Protein AF-A0A846MFM5-F1 (afdb_monomer_lite)

Organism: NCBI:txid29396

Structure (mmCIF, N/CA/C/O backbone):
data_AF-A0A846MFM5-F1
#
_entry.id   AF-A0A846MFM5-F1
#
loop_
_atom_site.group_PDB
_atom_site.id
_atom_site.type_symbol
_atom_site.label_atom_id
_atom_site.label_alt_id
_atom_site.label_comp_id
_atom_site.label_asym_id
_atom_site.label_entity_id
_atom_site.label_seq_id
_atom_site.pdbx_PDB_ins_code
_atom_site.Cartn_x
_atom_site.Cartn_y
_atom_site.Cartn_z
_atom_site.occupancy
_atom_site.B_iso_or_equiv
_atom_site.auth_seq_id
_atom_site.auth_comp_id
_atom_site.auth_asym_id
_atom_site.auth_atom_id
_atom_site.pdbx_PDB_model_num
ATOM 1 N N . MET A 1 1 ? -3.248 -15.873 30.868 1.00 50.62 1 MET A N 1
ATOM 2 C CA . MET A 1 1 ? -1.967 -15.171 30.650 1.00 50.62 1 MET A CA 1
ATOM 3 C C . MET A 1 1 ? -1.985 -13.892 31.476 1.00 50.62 1 MET A C 1
ATOM 5 O O . MET A 1 1 ? -3.076 -13.409 31.755 1.00 50.62 1 MET A O 1
ATOM 9 N N . ASP A 1 2 ? -0.835 -13.374 31.916 1.00 61.81 2 ASP A N 1
ATOM 10 C CA . ASP A 1 2 ? -0.784 -12.024 32.499 1.00 61.81 2 ASP A CA 1
ATOM 11 C C . ASP A 1 2 ? -1.166 -11.042 31.370 1.00 61.81 2 ASP A C 1
ATOM 13 O O . ASP A 1 2 ? -0.377 -10.861 30.448 1.00 61.81 2 ASP A O 1
ATOM 17 N N . SER A 1 3 ? -2.375 -10.465 31.391 1.00 74.25 3 SER A N 1
ATOM 18 C CA . SER A 1 3 ? -2.942 -9.657 30.284 1.00 74.25 3 SER A CA 1
ATOM 19 C C . SER A 1 3 ? -2.033 -8.508 29.830 1.00 74.25 3 SER A C 1
ATOM 21 O O . SER A 1 3 ? -1.986 -8.156 28.660 1.00 74.25 3 SER A O 1
ATOM 23 N N . VAL A 1 4 ? -1.252 -7.980 30.767 1.00 76.19 4 VAL A N 1
ATOM 24 C CA . VAL A 1 4 ? -0.221 -6.965 30.550 1.00 76.19 4 VAL A CA 1
ATOM 25 C C . VAL A 1 4 ? 0.932 -7.464 29.676 1.00 76.19 4 VAL A C 1
ATOM 27 O O . VAL A 1 4 ? 1.432 -6.736 28.829 1.00 76.19 4 VAL A O 1
ATOM 30 N N . PHE A 1 5 ? 1.416 -8.688 29.912 1.00 78.56 5 PHE A N 1
ATOM 31 C CA . PHE A 1 5 ? 2.520 -9.241 29.124 1.00 78.56 5 PHE A CA 1
ATOM 32 C C . PHE A 1 5 ? 2.105 -9.376 27.667 1.00 78.56 5 PHE A C 1
ATOM 34 O O . PHE A 1 5 ? 2.871 -9.044 26.776 1.00 78.56 5 PHE A O 1
ATOM 41 N N . GLU A 1 6 ? 0.883 -9.850 27.460 1.00 82.31 6 GLU A N 1
ATOM 42 C CA . GLU A 1 6 ? 0.270 -10.018 26.155 1.00 82.31 6 GLU A CA 1
ATOM 43 C C . GLU A 1 6 ? 0.170 -8.681 25.415 1.00 82.31 6 GLU A C 1
ATOM 45 O O . GLU A 1 6 ? 0.649 -8.584 24.293 1.00 82.31 6 GLU A O 1
ATOM 50 N N . GLU A 1 7 ? -0.301 -7.627 26.079 1.00 85.31 7 GLU A N 1
ATOM 51 C CA . GLU A 1 7 ? -0.343 -6.277 25.511 1.00 85.31 7 GLU A CA 1
ATOM 52 C C . GLU A 1 7 ? 1.049 -5.736 25.133 1.00 85.31 7 GLU A C 1
ATOM 54 O O . GLU A 1 7 ? 1.261 -5.295 24.002 1.00 85.31 7 GLU A O 1
ATOM 59 N N . LEU A 1 8 ? 2.028 -5.816 26.043 1.00 86.19 8 LEU A N 1
ATOM 60 C CA . LEU A 1 8 ? 3.394 -5.352 25.765 1.00 86.19 8 LEU A CA 1
ATOM 61 C C . LEU A 1 8 ? 4.079 -6.174 24.671 1.00 86.19 8 LEU A C 1
ATOM 63 O O . LEU A 1 8 ? 4.892 -5.647 23.910 1.00 86.19 8 LEU A O 1
ATOM 67 N N . TYR A 1 9 ? 3.791 -7.471 24.621 1.00 87.00 9 TYR A N 1
ATOM 68 C CA . TYR A 1 9 ? 4.336 -8.370 23.620 1.00 87.00 9 TYR A CA 1
ATOM 69 C C . TYR A 1 9 ? 3.792 -8.019 22.235 1.00 87.00 9 TYR A C 1
ATOM 71 O O . TYR A 1 9 ? 4.584 -7.707 21.351 1.00 87.00 9 TYR A O 1
ATOM 79 N N . GLU A 1 10 ? 2.468 -7.984 22.060 1.00 85.94 10 GLU A N 1
ATOM 80 C CA . GLU A 1 10 ? 1.839 -7.669 20.766 1.00 85.94 10 GLU A CA 1
ATOM 81 C C . GLU A 1 10 ? 2.288 -6.307 20.223 1.00 85.94 10 GLU A C 1
ATOM 83 O O . GLU A 1 10 ? 2.480 -6.136 19.021 1.00 85.94 10 GLU A O 1
ATOM 88 N N . LYS A 1 11 ? 2.500 -5.335 21.117 1.00 89.50 11 LYS A N 1
ATOM 89 C CA . LYS A 1 11 ? 2.817 -3.958 20.738 1.00 89.50 11 LYS A CA 1
ATOM 90 C C . LYS A 1 11 ? 4.302 -3.707 20.466 1.00 89.50 11 LYS A C 1
ATOM 92 O O . LYS A 1 11 ? 4.618 -2.907 19.592 1.00 89.50 11 LYS A O 1
ATOM 97 N N . TYR A 1 12 ? 5.214 -4.353 21.203 1.00 93.25 12 TYR A N 1
ATOM 98 C CA . TYR A 1 12 ? 6.635 -3.960 21.227 1.00 93.25 12 TYR A CA 1
ATOM 99 C C . TYR A 1 12 ? 7.637 -5.094 20.990 1.00 93.25 12 TYR A C 1
ATOM 101 O O . TYR A 1 12 ? 8.841 -4.838 20.943 1.00 93.25 12 TYR A O 1
ATOM 109 N N . HIS A 1 13 ? 7.192 -6.342 20.830 1.00 93.00 13 HIS A N 1
ATOM 110 C CA . HIS A 1 13 ? 8.099 -7.479 20.658 1.00 93.00 13 HIS A CA 1
ATOM 111 C C . HIS A 1 13 ? 9.070 -7.308 19.486 1.00 93.00 13 HIS A C 1
ATOM 113 O O . HIS A 1 13 ? 10.283 -7.459 19.654 1.00 93.00 13 HIS A O 1
ATOM 119 N N . HIS A 1 14 ? 8.551 -6.931 18.317 1.00 90.88 14 HIS A N 1
ATOM 120 C CA . HIS A 1 14 ? 9.376 -6.735 17.129 1.00 90.88 14 HIS A CA 1
ATOM 121 C C . HIS A 1 14 ? 10.368 -5.576 17.285 1.00 90.88 14 HIS A C 1
ATOM 123 O O . HIS A 1 14 ? 11.498 -5.699 16.824 1.00 90.88 14 HIS A O 1
ATOM 129 N N . ASP A 1 15 ? 10.006 -4.503 17.996 1.00 92.50 15 ASP A N 1
ATOM 130 C CA . ASP A 1 15 ? 10.931 -3.402 18.291 1.00 92.50 15 ASP A CA 1
ATOM 131 C C . ASP A 1 15 ? 12.113 -3.883 19.152 1.00 92.50 15 ASP A C 1
ATOM 133 O O . ASP A 1 15 ? 13.271 -3.597 18.837 1.00 92.50 15 ASP A O 1
ATOM 137 N N . ILE A 1 16 ? 11.835 -4.654 20.213 1.00 95.69 16 ILE A N 1
ATOM 138 C CA . ILE A 1 16 ? 12.860 -5.205 21.115 1.00 95.69 16 ILE A CA 1
ATOM 139 C C . ILE A 1 16 ? 13.773 -6.175 20.359 1.00 95.69 16 ILE A C 1
ATOM 141 O O . ILE A 1 16 ? 14.997 -6.083 20.484 1.00 95.69 16 ILE A O 1
ATOM 145 N N . PHE A 1 17 ? 13.188 -7.089 19.579 1.00 95.38 17 PHE A N 1
ATOM 146 C CA . PHE A 1 17 ? 13.945 -8.059 18.794 1.00 95.38 17 PHE A CA 1
ATOM 147 C C . PHE A 1 17 ? 14.843 -7.364 17.773 1.00 95.38 17 PHE A C 1
ATOM 149 O O . PHE A 1 17 ? 16.045 -7.614 17.745 1.00 95.38 17 PHE A O 1
ATOM 156 N N . ASN A 1 18 ? 14.284 -6.437 16.994 1.00 94.25 18 ASN A N 1
ATOM 157 C CA . ASN A 1 18 ? 15.014 -5.687 15.981 1.00 94.25 18 ASN A CA 1
ATOM 158 C C . ASN A 1 18 ? 16.184 -4.902 16.597 1.00 94.25 18 ASN A C 1
ATOM 160 O O . ASN A 1 18 ? 17.299 -4.928 16.081 1.00 94.25 18 ASN A O 1
ATOM 164 N N . PHE A 1 19 ? 15.963 -4.255 17.748 1.00 96.69 19 PHE A N 1
ATOM 165 C CA . PHE A 1 19 ? 17.027 -3.573 18.486 1.00 96.69 19 PHE A CA 1
ATOM 166 C C . PHE A 1 19 ? 18.145 -4.547 18.874 1.00 96.69 19 PHE A C 1
ATOM 168 O O . PHE A 1 19 ? 19.309 -4.294 18.573 1.00 96.69 19 PHE A O 1
ATOM 175 N N . LEU A 1 20 ? 17.808 -5.672 19.511 1.00 96.62 20 LEU A N 1
ATOM 176 C CA . LEU A 1 20 ? 18.803 -6.646 19.959 1.00 96.62 20 LEU A CA 1
ATOM 177 C C . LEU A 1 20 ? 19.540 -7.299 18.790 1.00 96.62 20 LEU A C 1
ATOM 179 O O . LEU A 1 20 ? 20.754 -7.453 18.880 1.00 96.62 20 LEU A O 1
ATOM 183 N N . PHE A 1 21 ? 18.851 -7.601 17.688 1.00 94.94 21 PHE A N 1
ATOM 184 C CA . PHE A 1 21 ? 19.457 -8.132 16.470 1.00 94.94 21 PHE A CA 1
ATOM 185 C C . PHE A 1 21 ? 20.522 -7.190 15.914 1.00 94.94 21 PHE A C 1
ATOM 187 O O . PHE A 1 21 ? 21.638 -7.626 15.648 1.00 94.94 21 PHE A O 1
ATOM 194 N N . TYR A 1 22 ? 20.224 -5.896 15.782 1.00 93.75 22 TYR A N 1
ATOM 195 C CA . TYR A 1 22 ? 21.210 -4.937 15.281 1.00 93.75 22 TYR A CA 1
ATOM 196 C C . TYR A 1 22 ? 22.365 -4.689 16.250 1.00 93.75 22 TYR A C 1
ATOM 198 O O . TYR A 1 22 ? 23.460 -4.348 15.806 1.00 93.75 22 TYR A O 1
ATOM 206 N N . MET A 1 23 ? 22.148 -4.897 17.550 1.00 93.75 23 MET A N 1
ATOM 207 C CA . MET A 1 23 ? 23.223 -4.837 18.535 1.00 93.75 23 MET A CA 1
ATOM 208 C C . MET A 1 23 ? 24.144 -6.060 18.445 1.00 93.75 23 MET A C 1
ATOM 210 O O . MET A 1 23 ? 25.352 -5.892 18.327 1.00 93.75 23 MET A O 1
ATOM 214 N N . VAL A 1 24 ? 23.611 -7.286 18.510 1.00 91.94 24 VAL A N 1
ATOM 215 C CA . VAL A 1 24 ? 24.442 -8.507 18.623 1.00 91.94 24 VAL A CA 1
ATOM 216 C C . VAL A 1 24 ? 24.780 -9.168 17.297 1.00 91.94 24 VAL A C 1
ATOM 218 O O . VAL A 1 24 ? 25.706 -9.969 17.241 1.00 91.94 24 VAL A O 1
ATOM 221 N N . ARG A 1 25 ? 24.047 -8.828 16.233 1.00 88.25 25 ARG A N 1
ATOM 222 C CA . ARG A 1 25 ? 24.284 -9.273 14.853 1.00 88.25 25 ARG A CA 1
ATOM 223 C C . ARG A 1 25 ? 24.256 -10.786 14.649 1.00 88.25 25 ARG A C 1
ATOM 225 O O . ARG A 1 25 ? 24.790 -11.309 13.678 1.00 88.25 25 ARG A O 1
ATOM 232 N N . ASN A 1 26 ? 23.582 -11.482 15.550 1.00 88.06 26 ASN A N 1
ATOM 233 C CA . ASN A 1 26 ? 23.349 -12.910 15.488 1.00 88.06 26 ASN A CA 1
ATOM 234 C C . ASN A 1 26 ? 21.915 -13.179 15.945 1.00 88.06 26 ASN A C 1
ATOM 236 O O . ASN A 1 26 ? 21.493 -12.714 17.007 1.00 88.06 26 ASN A O 1
ATOM 240 N N . ARG A 1 27 ? 21.166 -13.908 15.118 1.00 87.38 27 ARG A N 1
ATOM 241 C CA . ARG A 1 27 ? 19.745 -14.159 15.340 1.00 87.38 27 ARG A CA 1
ATOM 242 C C . ARG A 1 27 ? 19.495 -14.924 16.638 1.00 87.38 27 ARG A C 1
ATOM 244 O O . ARG A 1 27 ? 18.744 -14.443 17.477 1.00 87.38 27 ARG A O 1
ATOM 251 N N . GLU A 1 28 ? 20.170 -16.051 16.829 1.00 87.94 28 GLU A N 1
ATOM 252 C CA . GLU A 1 28 ? 20.015 -16.906 18.014 1.00 87.94 28 GLU A CA 1
ATOM 253 C C . GLU A 1 28 ? 20.355 -16.144 19.305 1.00 87.94 28 GLU A C 1
ATOM 255 O O . GLU A 1 28 ? 19.628 -16.199 20.295 1.00 87.94 28 GLU A O 1
ATOM 260 N N . GLN A 1 29 ? 21.418 -15.335 19.284 1.00 91.00 29 GLN A N 1
ATOM 261 C CA . GLN A 1 29 ? 21.775 -14.489 20.425 1.00 91.00 29 GLN A CA 1
ATOM 262 C C . GLN A 1 29 ? 20.717 -13.416 20.700 1.00 91.00 29 GLN A C 1
ATOM 264 O O . GLN A 1 29 ? 20.410 -13.144 21.860 1.00 91.00 29 GLN A O 1
ATOM 269 N N . ALA A 1 30 ? 20.146 -12.797 19.664 1.00 92.81 30 ALA A N 1
ATOM 270 C CA . ALA A 1 30 ? 19.059 -11.839 19.839 1.00 92.81 30 ALA A CA 1
ATOM 271 C C . ALA A 1 30 ? 17.818 -12.520 20.438 1.00 92.81 30 ALA A C 1
ATOM 273 O O . ALA A 1 30 ? 17.222 -11.993 21.379 1.00 92.81 30 ALA A O 1
ATOM 274 N N . GLU A 1 31 ? 17.485 -13.718 19.955 1.00 90.44 31 GLU A N 1
ATOM 275 C CA . GLU A 1 31 ? 16.387 -14.554 20.442 1.00 90.44 31 GLU A CA 1
ATOM 276 C C . GLU A 1 31 ? 16.532 -14.908 21.934 1.00 90.44 31 GLU A C 1
ATOM 278 O O . GLU A 1 31 ? 15.549 -14.836 22.686 1.00 90.44 31 GLU A O 1
ATOM 283 N N . ASP A 1 32 ? 17.748 -15.225 22.386 1.00 90.12 32 ASP A N 1
ATOM 284 C CA . ASP A 1 32 ? 18.087 -15.464 23.795 1.00 90.12 32 ASP A CA 1
ATOM 285 C C . ASP A 1 32 ? 17.977 -14.195 24.650 1.00 90.12 32 ASP A C 1
ATOM 287 O O . ASP A 1 32 ? 17.418 -14.205 25.754 1.00 90.12 32 ASP A O 1
ATOM 291 N N . LEU A 1 33 ? 18.485 -13.067 24.151 1.00 94.31 33 LEU A N 1
ATOM 292 C CA . LEU A 1 33 ? 18.448 -11.805 24.888 1.00 94.31 33 LEU A CA 1
ATOM 293 C C . LEU A 1 33 ? 17.025 -11.264 25.032 1.00 94.31 33 LEU A C 1
ATOM 295 O O . LEU A 1 33 ? 16.694 -10.723 26.088 1.00 94.31 33 LEU A O 1
ATOM 299 N N . VAL A 1 34 ? 16.160 -11.458 24.034 1.00 93.94 34 VAL A N 1
ATOM 300 C CA . VAL A 1 34 ? 14.732 -11.119 24.133 1.00 93.94 34 VAL A CA 1
ATOM 301 C C . VAL A 1 34 ? 14.076 -11.845 25.308 1.00 93.94 34 VAL A C 1
ATOM 303 O O . VAL A 1 34 ? 13.314 -11.236 26.064 1.00 93.94 34 VAL A O 1
ATOM 306 N N . GLN A 1 35 ? 14.413 -13.116 25.532 1.00 89.38 35 GLN A N 1
ATOM 307 C CA . GLN A 1 35 ? 13.902 -13.857 26.686 1.00 89.38 35 GLN A CA 1
ATOM 308 C C . GLN A 1 35 ? 14.379 -13.226 28.003 1.00 89.38 35 GLN A C 1
ATOM 310 O O . GLN A 1 35 ? 13.576 -13.021 28.918 1.00 89.38 35 GLN A O 1
ATOM 315 N N . GLU A 1 36 ? 15.661 -12.851 28.105 1.00 90.94 36 GLU A N 1
ATOM 316 C CA . GLU A 1 36 ? 16.183 -12.162 29.294 1.00 90.94 36 GLU A CA 1
ATOM 317 C C . GLU A 1 36 ? 15.471 -10.816 29.532 1.00 90.94 36 GLU A C 1
ATOM 319 O O . GLU A 1 36 ? 15.156 -10.483 30.682 1.00 90.94 36 GLU A O 1
ATOM 324 N N . VAL A 1 37 ? 15.151 -10.072 28.466 1.00 94.00 37 VAL A N 1
ATOM 325 C CA . VAL A 1 37 ? 14.368 -8.829 28.547 1.00 94.00 37 VAL A CA 1
ATOM 326 C C . VAL A 1 37 ? 13.000 -9.095 29.156 1.00 94.00 37 VAL A C 1
ATOM 328 O O . VAL A 1 37 ? 12.676 -8.493 30.180 1.00 94.00 37 VAL A O 1
ATOM 331 N N . TYR A 1 38 ? 12.219 -10.029 28.612 1.00 90.81 38 TYR A N 1
ATOM 332 C CA . TYR A 1 38 ? 10.876 -10.300 29.126 1.00 90.81 38 TYR A CA 1
ATOM 333 C C . TYR A 1 38 ? 10.874 -10.840 30.560 1.00 90.81 38 TYR A C 1
ATOM 335 O O . TYR A 1 38 ? 9.996 -10.484 31.349 1.00 90.81 38 TYR A O 1
ATOM 343 N N . ILE A 1 39 ? 11.890 -11.613 30.960 1.00 87.44 39 ILE A N 1
ATOM 344 C CA . ILE A 1 39 ? 12.066 -12.017 32.365 1.00 87.44 39 ILE A CA 1
ATOM 345 C C . ILE A 1 39 ? 12.240 -10.789 33.268 1.00 87.44 39 ILE A C 1
ATOM 347 O O . ILE A 1 39 ? 11.662 -10.742 34.360 1.00 87.44 39 ILE A O 1
ATOM 351 N N . LYS A 1 40 ? 13.035 -9.798 32.845 1.00 89.06 40 LYS A N 1
ATOM 352 C CA . LYS A 1 40 ? 13.229 -8.553 33.603 1.00 89.06 40 LYS A CA 1
ATOM 353 C C . LYS A 1 40 ? 11.951 -7.713 33.619 1.00 89.06 40 LYS A C 1
ATOM 355 O O . LYS A 1 40 ? 11.554 -7.296 34.704 1.00 89.06 40 LYS A O 1
ATOM 360 N N . VAL A 1 41 ? 11.272 -7.565 32.480 1.00 89.62 41 VAL A N 1
ATOM 361 C CA . VAL A 1 41 ? 9.996 -6.839 32.340 1.00 89.62 41 VAL A CA 1
ATOM 362 C C . VAL A 1 41 ? 8.937 -7.394 33.286 1.00 89.62 41 VAL A C 1
ATOM 364 O O . VAL A 1 41 ? 8.385 -6.650 34.089 1.00 89.62 41 VAL A O 1
ATOM 367 N N . LEU A 1 42 ? 8.710 -8.710 33.290 1.00 84.25 42 LEU A N 1
ATOM 368 C CA . LEU A 1 42 ? 7.718 -9.345 34.167 1.00 84.25 42 LEU A CA 1
ATOM 369 C C . LEU A 1 42 ? 8.004 -9.125 35.664 1.00 84.25 42 LEU A C 1
ATOM 371 O O . LEU A 1 42 ? 7.086 -9.131 36.485 1.00 84.25 42 LEU A O 1
ATOM 375 N N . ARG A 1 43 ? 9.274 -8.931 36.043 1.00 83.88 43 ARG A N 1
ATOM 376 C CA . ARG A 1 43 ? 9.677 -8.645 37.430 1.00 83.88 43 ARG A CA 1
ATOM 377 C C . ARG A 1 43 ? 9.544 -7.168 37.791 1.00 83.88 43 ARG A C 1
ATOM 379 O O . ARG A 1 43 ? 9.261 -6.863 38.949 1.00 83.88 43 ARG A O 1
ATOM 386 N N . SER A 1 44 ? 9.783 -6.266 36.843 1.00 84.81 44 SER A N 1
ATOM 387 C CA . SER A 1 44 ? 9.828 -4.820 37.079 1.00 84.81 44 SER A CA 1
ATOM 388 C C . SER A 1 44 ? 8.526 -4.094 36.745 1.00 84.81 44 SER A C 1
ATOM 390 O O . SER A 1 44 ? 8.327 -3.001 37.269 1.00 84.81 44 SER A O 1
ATOM 392 N N . TYR A 1 45 ? 7.622 -4.688 35.958 1.00 83.81 45 TYR A N 1
ATOM 393 C CA . TYR A 1 45 ? 6.425 -4.010 35.445 1.00 83.81 45 TYR A CA 1
ATOM 394 C C . TYR A 1 45 ? 5.551 -3.396 36.541 1.00 83.81 45 TYR A C 1
ATOM 396 O O . TYR A 1 45 ? 5.131 -2.253 36.435 1.00 83.81 45 TYR A O 1
ATOM 404 N N . LYS A 1 46 ? 5.361 -4.097 37.667 1.00 80.44 46 LYS A N 1
ATOM 405 C CA . LYS A 1 46 ? 4.574 -3.584 38.809 1.00 80.44 46 LYS A CA 1
ATOM 406 C C . LYS A 1 46 ? 5.133 -2.297 39.435 1.00 80.44 46 LYS A C 1
ATOM 408 O O . LYS A 1 46 ? 4.468 -1.694 40.267 1.00 80.44 46 LYS A O 1
ATOM 413 N N . ARG A 1 47 ? 6.374 -1.924 39.110 1.00 81.19 47 ARG A N 1
ATOM 414 C CA . ARG A 1 47 ? 7.066 -0.725 39.603 1.00 81.19 47 ARG A CA 1
ATOM 415 C C . ARG A 1 47 ? 7.214 0.348 38.524 1.00 81.19 47 ARG A C 1
ATOM 417 O O . ARG A 1 47 ? 7.829 1.375 38.799 1.00 81.19 47 ARG A O 1
ATOM 424 N N . PHE A 1 48 ? 6.715 0.107 37.314 1.00 84.44 48 PHE A N 1
ATOM 425 C CA . PHE A 1 48 ? 6.735 1.100 36.253 1.00 84.44 48 PHE A CA 1
ATOM 426 C C . PHE A 1 48 ? 5.770 2.240 36.601 1.00 84.44 48 PHE A C 1
ATOM 428 O O . PHE A 1 48 ? 4.605 2.000 36.908 1.00 84.44 48 PHE A O 1
ATOM 435 N N . LYS A 1 49 ? 6.281 3.475 36.606 1.00 79.12 49 LYS A N 1
ATOM 436 C CA . LYS A 1 49 ? 5.551 4.674 37.049 1.00 79.12 49 LYS A CA 1
ATOM 437 C C . LYS A 1 49 ? 4.960 5.506 35.903 1.00 79.12 49 LYS A C 1
ATOM 439 O O . LYS A 1 49 ? 4.330 6.518 36.180 1.00 79.12 49 LYS A O 1
ATOM 444 N N . GLY A 1 50 ? 5.172 5.110 34.643 1.00 82.75 50 GLY A N 1
ATOM 445 C CA . GLY A 1 50 ? 4.696 5.867 33.475 1.00 82.75 50 GLY A CA 1
ATOM 446 C C . GLY A 1 50 ? 5.441 7.183 33.221 1.00 82.75 50 GLY A C 1
ATOM 447 O O . GLY A 1 50 ? 4.916 8.058 32.546 1.00 82.75 50 GLY A O 1
ATOM 448 N N . GLU A 1 51 ? 6.648 7.342 33.771 1.00 82.56 51 GLU A N 1
ATOM 449 C CA . GLU A 1 51 ? 7.482 8.546 33.598 1.00 82.56 51 GLU A CA 1
ATOM 450 C C . GLU A 1 51 ? 8.120 8.640 32.196 1.00 82.56 51 GLU A C 1
ATOM 452 O O . GLU A 1 51 ? 8.643 9.684 31.826 1.00 82.56 51 GLU A O 1
ATOM 457 N N . SER A 1 52 ? 8.061 7.563 31.411 1.00 87.31 52 SER A N 1
ATOM 458 C CA . SER A 1 52 ? 8.442 7.506 29.997 1.00 87.31 52 SER A CA 1
ATOM 459 C C . SER A 1 52 ? 7.438 6.644 29.227 1.00 87.31 52 SER A C 1
ATOM 461 O O . SER A 1 52 ? 6.571 6.005 29.830 1.00 87.31 52 SER A O 1
ATOM 463 N N . SER A 1 53 ? 7.526 6.610 27.893 1.00 89.00 53 SER A N 1
ATOM 464 C CA . SER A 1 53 ? 6.692 5.692 27.105 1.00 89.00 53 SER A CA 1
ATOM 465 C C . SER A 1 53 ? 7.039 4.228 27.418 1.00 89.00 53 SER A C 1
ATOM 467 O O . SER A 1 53 ? 8.188 3.897 27.725 1.00 89.00 53 SER A O 1
ATOM 469 N N . GLU A 1 54 ? 6.067 3.321 27.297 1.00 90.56 54 GLU A N 1
ATOM 470 C CA . GLU A 1 54 ? 6.298 1.878 27.476 1.00 90.56 54 GLU A CA 1
ATOM 471 C C . GLU A 1 54 ? 7.395 1.359 26.534 1.00 90.56 54 GLU A C 1
ATOM 473 O O . GLU A 1 54 ? 8.243 0.571 26.953 1.00 90.56 54 GLU A O 1
ATOM 478 N N . LYS A 1 55 ? 7.441 1.867 25.291 1.00 91.38 55 LYS A N 1
ATOM 479 C CA . LYS A 1 55 ? 8.491 1.556 24.307 1.00 91.38 55 LYS A CA 1
ATOM 480 C C . LYS A 1 55 ? 9.871 1.976 24.810 1.00 91.38 55 LYS A C 1
ATOM 482 O O . LYS A 1 55 ? 10.793 1.161 24.824 1.00 91.38 55 LYS A O 1
ATOM 487 N N . THR A 1 56 ? 10.012 3.225 25.258 1.00 91.19 56 THR A N 1
ATOM 488 C CA . THR A 1 56 ? 11.269 3.774 25.792 1.00 91.19 56 THR A CA 1
ATOM 489 C C . THR A 1 56 ? 11.733 2.980 27.011 1.00 91.19 56 THR A C 1
ATOM 491 O O . THR A 1 56 ? 12.906 2.616 27.122 1.00 91.19 56 THR A O 1
ATOM 494 N N . TRP A 1 57 ? 10.808 2.642 27.910 1.00 94.19 57 TRP A N 1
ATOM 495 C CA . TRP A 1 57 ? 11.098 1.831 29.085 1.00 94.19 57 TRP A CA 1
ATOM 496 C C . TRP A 1 57 ? 11.549 0.407 28.723 1.00 94.19 57 TRP A C 1
ATOM 498 O O . TRP A 1 57 ? 12.572 -0.055 29.235 1.00 94.19 57 TRP A O 1
ATOM 508 N N . LEU A 1 58 ? 10.867 -0.274 27.800 1.00 93.94 58 LEU A N 1
ATOM 509 C CA . LEU A 1 58 ? 11.256 -1.604 27.319 1.00 93.94 58 LEU A CA 1
ATOM 510 C C . LEU A 1 58 ? 12.629 -1.595 26.637 1.00 93.94 58 LEU A C 1
ATOM 512 O O . LEU A 1 58 ? 13.474 -2.439 26.949 1.00 93.94 58 LEU A O 1
ATOM 516 N N . LEU A 1 59 ? 12.893 -0.610 25.775 1.00 94.94 59 LEU A N 1
ATOM 517 C CA . LEU A 1 59 ? 14.196 -0.438 25.129 1.00 94.94 59 LEU A CA 1
ATOM 518 C C . LEU A 1 59 ? 15.305 -0.114 26.138 1.00 94.94 59 LEU A C 1
ATOM 520 O O . LEU A 1 59 ? 16.436 -0.560 25.956 1.00 94.94 59 LEU A O 1
ATOM 524 N N . SER A 1 60 ? 14.997 0.563 27.251 1.00 95.31 60 SER A N 1
ATOM 525 C CA . SER A 1 60 ? 15.963 0.761 28.342 1.00 95.31 60 SER A CA 1
ATOM 526 C C . SER A 1 60 ? 16.354 -0.566 29.012 1.00 95.31 60 SER A C 1
ATOM 528 O O . SER A 1 60 ? 17.526 -0.798 29.321 1.00 95.31 60 SER A O 1
ATOM 530 N N . ILE A 1 61 ? 15.401 -1.489 29.193 1.00 95.19 61 ILE A N 1
ATOM 531 C CA . ILE A 1 61 ? 15.668 -2.831 29.727 1.00 95.19 61 ILE A CA 1
ATOM 532 C C . ILE A 1 61 ? 16.476 -3.644 28.709 1.00 95.19 61 ILE A C 1
ATOM 534 O O . ILE A 1 61 ? 17.477 -4.261 29.085 1.00 95.19 61 ILE A O 1
ATOM 538 N N . ALA A 1 62 ? 16.098 -3.596 27.428 1.00 96.12 62 ALA A N 1
ATOM 539 C CA . ALA A 1 62 ? 16.826 -4.246 26.340 1.00 96.12 62 ALA A CA 1
ATOM 540 C C . ALA A 1 62 ? 18.273 -3.752 26.233 1.00 96.12 62 ALA A C 1
ATOM 542 O O . ALA A 1 62 ? 19.195 -4.561 26.141 1.00 96.12 62 ALA A O 1
ATOM 543 N N . ARG A 1 63 ? 18.501 -2.441 26.362 1.00 95.69 63 ARG A N 1
ATOM 544 C CA . ARG A 1 63 ? 19.838 -1.835 26.418 1.00 95.69 63 ARG A CA 1
ATOM 545 C C . ARG A 1 63 ? 20.665 -2.396 27.576 1.00 95.69 63 ARG A C 1
ATOM 547 O O . ARG A 1 63 ? 21.821 -2.759 27.369 1.00 95.69 63 ARG A O 1
ATOM 554 N N . HIS A 1 64 ? 20.106 -2.503 28.783 1.00 94.75 64 HIS A N 1
ATOM 555 C CA . HIS A 1 64 ? 20.828 -3.106 29.912 1.00 94.75 64 HIS A CA 1
ATOM 556 C C . HIS A 1 64 ? 21.207 -4.567 29.644 1.00 94.75 64 HIS A C 1
ATOM 558 O O . HIS A 1 64 ? 22.334 -4.966 29.932 1.00 94.75 64 HIS A O 1
ATOM 564 N N . VAL A 1 65 ? 20.293 -5.350 29.064 1.00 96.06 65 VAL A N 1
ATOM 565 C CA . VAL A 1 65 ? 20.543 -6.750 28.685 1.00 96.06 65 VAL A CA 1
ATOM 566 C C . VAL A 1 65 ? 21.651 -6.855 27.630 1.00 96.06 65 VAL A C 1
ATOM 568 O O . VAL A 1 65 ? 22.580 -7.642 27.810 1.00 96.06 65 VAL A O 1
ATOM 571 N N . ALA A 1 66 ? 21.628 -6.015 26.592 1.00 93.69 66 ALA A N 1
ATOM 572 C CA . ALA A 1 66 ? 22.678 -5.967 25.573 1.00 93.69 66 ALA A CA 1
ATOM 573 C C . ALA A 1 66 ? 24.051 -5.598 26.169 1.00 93.69 66 ALA A C 1
ATOM 575 O O . ALA A 1 66 ? 25.054 -6.257 25.899 1.00 93.69 66 ALA A O 1
ATOM 576 N N . ILE A 1 67 ? 24.115 -4.589 27.046 1.00 92.50 67 ILE A N 1
ATOM 577 C CA . ILE A 1 67 ? 25.368 -4.199 27.718 1.00 92.50 67 ILE A CA 1
ATOM 578 C C . ILE A 1 67 ? 25.896 -5.328 28.612 1.00 92.50 67 ILE A C 1
ATOM 580 O O . ILE A 1 67 ? 27.099 -5.605 28.621 1.00 92.50 67 ILE A O 1
ATOM 584 N N . ASP A 1 68 ? 25.015 -6.002 29.354 1.00 91.31 68 ASP A N 1
ATOM 585 C CA . ASP A 1 68 ? 25.383 -7.155 30.176 1.00 91.31 68 ASP A CA 1
ATOM 586 C C . ASP A 1 68 ? 25.950 -8.300 29.328 1.00 91.31 68 ASP A C 1
ATOM 588 O O . ASP A 1 68 ? 26.936 -8.928 29.731 1.00 91.31 68 ASP A O 1
ATOM 592 N N . PHE A 1 69 ? 25.370 -8.546 28.151 1.00 92.69 69 PHE A N 1
ATOM 593 C CA . PHE A 1 69 ? 25.869 -9.514 27.179 1.00 92.69 69 PHE A CA 1
ATOM 594 C C . PHE A 1 69 ? 27.294 -9.176 26.721 1.00 92.69 69 PHE A C 1
ATOM 596 O O . PHE A 1 69 ? 28.200 -9.994 26.913 1.00 92.69 69 PHE A O 1
ATOM 603 N N . PHE A 1 70 ? 27.542 -7.951 26.245 1.00 88.75 70 PHE A N 1
ATOM 604 C CA . PHE A 1 70 ? 28.881 -7.531 25.812 1.00 88.75 70 PHE A CA 1
ATOM 605 C C . PHE A 1 70 ? 29.910 -7.565 26.948 1.00 88.75 70 PHE A C 1
ATOM 607 O O . PHE A 1 70 ? 31.055 -7.984 26.755 1.00 88.75 70 PHE A O 1
ATOM 614 N N . ARG A 1 71 ? 29.512 -7.201 28.175 1.00 87.69 71 ARG A N 1
ATOM 615 C CA . ARG A 1 71 ? 30.381 -7.291 29.359 1.00 87.69 71 ARG A CA 1
ATOM 616 C C . ARG A 1 71 ? 30.771 -8.739 29.671 1.00 87.69 71 ARG A C 1
ATOM 618 O O . ARG A 1 71 ? 31.943 -9.011 29.950 1.00 87.69 71 ARG A O 1
ATOM 625 N N . LYS A 1 72 ? 29.817 -9.677 29.604 1.00 85.88 72 LYS A N 1
ATOM 626 C CA . LYS A 1 72 ? 30.070 -11.118 29.787 1.00 85.88 72 LYS A CA 1
ATOM 627 C C . LYS A 1 72 ? 30.955 -11.673 28.670 1.00 85.88 72 LYS A C 1
ATOM 629 O O . LYS A 1 72 ? 31.883 -12.421 28.971 1.00 85.88 72 LYS A O 1
ATOM 634 N N . GLN A 1 73 ? 30.719 -11.285 27.417 1.00 84.44 73 GLN A N 1
ATOM 635 C CA . GLN A 1 73 ? 31.527 -11.701 26.268 1.00 84.44 73 GLN A CA 1
ATOM 636 C C . GLN A 1 73 ? 32.981 -11.232 26.410 1.00 84.44 73 GLN A C 1
ATOM 638 O O . GLN A 1 73 ? 33.898 -12.041 26.285 1.00 84.44 73 GLN A O 1
ATOM 643 N N . LYS A 1 74 ? 33.202 -9.964 26.789 1.00 79.06 74 LYS A N 1
ATOM 644 C CA . LYS A 1 74 ? 34.543 -9.419 27.056 1.00 79.06 74 LYS A CA 1
ATOM 645 C C . LYS A 1 74 ? 35.246 -10.141 28.206 1.00 79.06 74 LYS A C 1
ATOM 647 O O . LYS A 1 74 ? 36.427 -10.460 28.105 1.00 79.06 74 LYS A O 1
ATOM 652 N N . SER A 1 75 ? 34.531 -10.437 29.295 1.00 76.12 75 SER A N 1
ATOM 653 C CA . SER A 1 75 ? 35.088 -11.197 30.423 1.00 76.12 75 SER A CA 1
ATOM 654 C C . SER A 1 75 ? 35.443 -12.639 30.040 1.00 76.12 75 SER A C 1
ATOM 656 O O . SER A 1 75 ? 36.500 -13.120 30.441 1.00 76.12 75 SER A O 1
ATOM 658 N N . ARG A 1 76 ? 34.606 -13.317 29.240 1.00 73.00 76 ARG A N 1
ATOM 659 C CA . ARG A 1 76 ? 34.890 -14.660 28.707 1.00 73.00 76 ARG A CA 1
ATOM 660 C C . ARG A 1 76 ? 36.110 -14.651 27.793 1.00 73.00 76 ARG A C 1
ATOM 662 O O . ARG A 1 76 ? 37.002 -15.457 28.016 1.00 73.00 76 ARG A O 1
ATOM 669 N N . ARG A 1 77 ? 36.193 -13.705 26.848 1.00 71.12 77 ARG A N 1
ATOM 670 C CA . ARG A 1 77 ? 37.369 -13.530 25.979 1.00 71.12 77 ARG A CA 1
ATOM 671 C C . ARG A 1 77 ? 38.641 -13.332 26.804 1.00 71.12 77 ARG A C 1
ATOM 673 O O . ARG A 1 77 ? 39.578 -14.088 26.629 1.00 71.12 77 ARG A O 1
ATOM 680 N N . ARG A 1 78 ? 38.633 -12.446 27.806 1.00 70.50 78 ARG A N 1
ATOM 681 C CA . ARG A 1 78 ? 39.784 -12.249 28.714 1.00 70.50 78 ARG A CA 1
ATOM 682 C C . ARG A 1 78 ? 40.172 -13.492 29.525 1.00 70.50 78 ARG A C 1
ATOM 684 O O . ARG A 1 78 ? 41.347 -13.678 29.798 1.00 70.50 78 ARG A O 1
ATOM 691 N N . LYS A 1 79 ? 39.206 -14.324 29.934 1.00 66.44 79 LYS A N 1
ATOM 692 C CA . LYS A 1 79 ? 39.477 -15.587 30.648 1.00 66.44 79 LYS A CA 1
ATOM 693 C C . LYS A 1 79 ? 40.034 -16.679 29.732 1.00 66.44 79 LYS A C 1
ATOM 695 O O . LYS A 1 79 ? 40.808 -17.502 30.200 1.00 66.44 79 LYS A O 1
ATOM 700 N N . ILE A 1 80 ? 39.622 -16.695 28.463 1.00 61.34 80 ILE A N 1
ATOM 701 C CA . ILE A 1 80 ? 40.100 -17.640 27.442 1.00 61.34 80 ILE A CA 1
ATOM 702 C C . ILE A 1 80 ? 41.489 -17.219 26.937 1.00 61.34 80 ILE A C 1
ATOM 704 O O . ILE A 1 80 ? 42.370 -18.059 26.816 1.00 61.34 80 ILE A O 1
ATOM 708 N N . SER A 1 81 ? 41.722 -15.919 26.741 1.00 55.88 81 SER A N 1
ATOM 709 C CA . SER A 1 81 ? 43.004 -15.328 26.322 1.00 55.88 81 SER A CA 1
ATOM 710 C C . SER A 1 81 ? 44.039 -15.219 27.448 1.00 55.88 81 SER A C 1
ATOM 712 O O . SER A 1 81 ? 44.966 -14.423 27.342 1.00 55.88 81 SER A O 1
ATOM 714 N N . GLY A 1 82 ? 43.901 -15.989 28.530 1.00 45.72 82 GLY A N 1
ATOM 715 C CA . GLY A 1 82 ? 44.730 -15.919 29.737 1.00 45.72 82 GLY A CA 1
ATOM 716 C C . GLY A 1 82 ? 46.204 -16.321 29.582 1.00 45.72 82 GLY A C 1
ATOM 717 O O . GLY A 1 82 ? 46.728 -16.906 30.523 1.00 45.72 82 GLY A O 1
ATOM 718 N N . ASN A 1 83 ? 46.848 -16.061 28.434 1.00 44.06 83 ASN A N 1
ATOM 719 C CA . ASN A 1 83 ? 48.310 -16.043 28.276 1.00 44.06 83 ASN A CA 1
ATOM 720 C C . ASN A 1 83 ? 48.843 -15.579 26.899 1.00 44.06 83 ASN A C 1
ATOM 722 O O . ASN A 1 83 ? 50.006 -15.839 26.603 1.00 44.06 83 ASN A O 1
ATOM 726 N N . LEU A 1 84 ? 48.051 -14.936 26.034 1.00 40.09 84 LEU A N 1
ATOM 727 C CA . LEU A 1 84 ? 48.528 -14.540 24.700 1.00 40.09 84 LEU A CA 1
ATOM 728 C C . LEU A 1 84 ? 48.061 -13.124 24.346 1.00 40.09 84 LEU A C 1
ATOM 730 O O . LEU A 1 84 ? 46.864 -12.897 24.157 1.00 40.09 84 LEU A O 1
ATOM 734 N N . ASP A 1 85 ? 49.030 -12.210 24.246 1.00 39.47 85 ASP A N 1
ATOM 735 C CA . ASP A 1 85 ? 48.900 -10.900 23.603 1.00 39.47 85 ASP A CA 1
ATOM 736 C C . ASP A 1 85 ? 48.663 -11.120 22.105 1.00 39.47 85 ASP A C 1
ATOM 738 O O . ASP A 1 85 ? 49.596 -11.221 21.311 1.00 39.47 85 ASP A O 1
ATOM 742 N N . TRP A 1 86 ? 47.399 -11.258 21.719 1.00 41.09 86 TRP A N 1
ATOM 743 C CA . TRP A 1 86 ? 46.988 -11.087 20.332 1.00 41.09 86 TRP A CA 1
ATOM 744 C C . TRP A 1 86 ? 46.407 -9.686 20.193 1.00 41.09 86 TRP A C 1
ATOM 746 O O . TRP A 1 86 ? 45.416 -9.362 20.855 1.00 41.09 86 TRP A O 1
ATOM 756 N N . ASP A 1 87 ? 47.042 -8.871 19.349 1.00 37.44 87 ASP A N 1
ATOM 757 C CA . ASP A 1 87 ? 46.552 -7.553 18.952 1.00 37.44 87 ASP A CA 1
ATOM 758 C C . ASP A 1 87 ? 45.076 -7.643 18.526 1.00 37.44 87 ASP A C 1
ATOM 760 O O . ASP A 1 87 ? 44.683 -8.482 17.711 1.00 37.44 87 ASP A O 1
ATOM 764 N N . GLU A 1 88 ? 44.244 -6.768 19.101 1.00 40.62 88 GLU A N 1
ATOM 765 C CA . GLU A 1 88 ? 42.772 -6.752 18.991 1.00 40.62 88 GLU A CA 1
ATOM 766 C C . GLU A 1 88 ? 42.238 -6.517 17.553 1.00 40.62 88 GLU A C 1
ATOM 768 O O . GLU A 1 88 ? 41.025 -6.460 17.355 1.00 40.62 88 GLU A O 1
ATOM 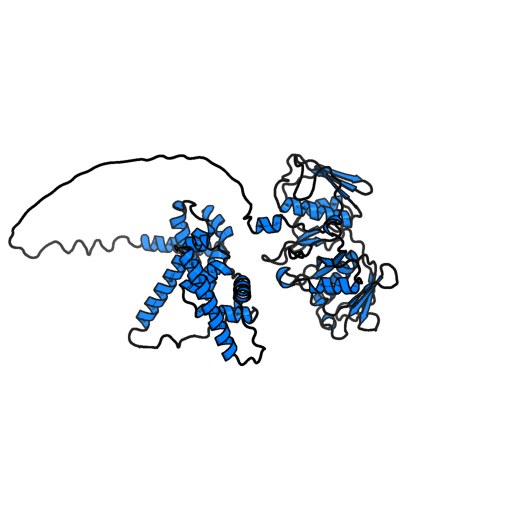773 N N . GLU A 1 89 ? 43.100 -6.418 16.535 1.00 38.94 89 GLU A N 1
ATOM 774 C CA . GLU A 1 89 ? 42.735 -6.061 15.156 1.00 38.94 89 GLU A CA 1
ATOM 775 C C . GLU A 1 89 ? 42.500 -7.239 14.189 1.00 38.94 89 GLU A C 1
ATOM 777 O O . GLU A 1 89 ? 42.077 -7.004 13.058 1.00 38.94 89 GLU A O 1
ATOM 782 N N . GLN A 1 90 ? 42.706 -8.503 14.584 1.00 37.28 90 GLN A N 1
ATOM 783 C CA . GLN A 1 90 ? 42.811 -9.605 13.605 1.00 37.28 90 GLN A CA 1
ATOM 784 C C . GLN A 1 90 ? 41.909 -10.833 13.796 1.00 37.28 90 GLN A C 1
ATOM 786 O O . GLN A 1 90 ? 42.292 -11.942 13.438 1.00 37.28 90 GLN A O 1
ATOM 791 N N . LEU A 1 91 ? 40.666 -10.665 14.252 1.00 36.03 91 LEU A N 1
ATOM 792 C CA . LEU A 1 91 ? 39.654 -11.729 14.130 1.00 36.03 91 LEU A CA 1
ATOM 793 C C . LEU A 1 91 ? 38.287 -11.160 13.723 1.00 36.03 91 LEU A C 1
ATOM 795 O O . LEU A 1 91 ? 37.306 -11.276 14.456 1.00 36.03 91 LEU A O 1
ATOM 799 N N . CYS A 1 92 ? 38.215 -10.541 12.539 1.00 36.47 92 CYS A N 1
ATOM 800 C CA . CYS A 1 92 ? 36.957 -10.502 11.790 1.00 36.47 92 CYS A CA 1
ATOM 801 C C . CYS A 1 92 ? 36.761 -11.895 11.190 1.00 36.47 92 CYS A C 1
ATOM 803 O O . CYS A 1 92 ? 37.173 -12.156 10.062 1.00 36.47 92 CYS A O 1
ATOM 805 N N . ASP A 1 93 ? 36.199 -12.811 11.974 1.00 38.22 93 ASP A N 1
ATOM 806 C CA . ASP A 1 93 ? 35.618 -14.018 11.404 1.00 38.22 93 ASP A CA 1
ATOM 807 C C . ASP A 1 93 ? 34.534 -13.534 10.433 1.00 38.22 93 ASP A C 1
ATOM 809 O O . ASP A 1 93 ? 33.593 -12.855 10.853 1.00 38.22 93 ASP A O 1
ATOM 813 N N . VAL A 1 94 ? 34.726 -13.750 9.127 1.00 49.03 94 VAL A N 1
ATOM 814 C CA . VAL A 1 94 ? 33.778 -13.313 8.094 1.00 49.03 94 VAL A CA 1
ATOM 815 C C . VAL A 1 94 ? 32.579 -14.243 8.191 1.00 49.03 94 VAL A C 1
ATOM 817 O O . VAL A 1 94 ? 32.413 -15.168 7.398 1.00 49.03 94 VAL A O 1
ATOM 820 N N . GLN A 1 95 ? 31.759 -14.034 9.218 1.00 59.41 95 GLN A N 1
ATOM 821 C CA . GLN A 1 95 ? 30.477 -14.697 9.291 1.00 59.41 95 GLN A CA 1
ATOM 822 C C . GLN A 1 95 ? 29.674 -14.256 8.068 1.00 59.41 95 GLN A C 1
ATOM 824 O O . GLN A 1 95 ? 29.687 -13.065 7.720 1.00 59.41 95 GLN A O 1
ATOM 829 N N . PRO A 1 96 ? 29.006 -15.198 7.384 1.00 67.44 96 PRO A N 1
ATOM 830 C CA . PRO A 1 96 ? 28.115 -14.836 6.300 1.00 67.44 96 PRO A CA 1
ATOM 831 C C . PRO A 1 96 ? 27.107 -13.812 6.823 1.00 67.44 96 PRO A C 1
ATOM 833 O O . PRO A 1 96 ? 26.690 -13.864 7.984 1.00 67.44 96 PRO A O 1
ATOM 836 N N . LEU A 1 97 ? 26.739 -12.855 5.970 1.00 77.94 97 LEU A N 1
ATOM 837 C CA . LEU A 1 97 ? 25.670 -11.925 6.311 1.00 77.94 97 LEU A CA 1
ATOM 838 C C . LEU A 1 97 ? 24.426 -12.738 6.695 1.00 77.94 97 LEU A C 1
ATOM 840 O O . LEU A 1 97 ? 24.135 -13.723 6.009 1.00 77.94 97 LEU A O 1
ATOM 844 N N . PRO A 1 98 ? 23.688 -12.342 7.750 1.00 80.38 98 PRO A N 1
ATOM 845 C CA . PRO A 1 98 ? 22.386 -12.937 8.022 1.00 80.38 98 PRO A CA 1
ATOM 846 C C . PRO A 1 98 ? 21.540 -12.922 6.752 1.00 80.38 98 PRO A C 1
ATOM 848 O O . PRO A 1 98 ? 21.607 -11.944 6.005 1.00 80.38 98 PRO A O 1
ATOM 851 N N . GLU A 1 99 ? 20.766 -13.974 6.496 1.00 78.56 99 GLU A N 1
ATOM 852 C CA . GLU A 1 99 ? 19.973 -14.116 5.267 1.00 78.56 99 GLU A CA 1
ATOM 853 C C . GLU A 1 99 ? 19.117 -12.868 5.005 1.00 78.56 99 GLU A C 1
ATOM 855 O O . GLU A 1 99 ? 19.101 -12.341 3.892 1.00 78.56 99 GLU A O 1
ATOM 860 N N . GLU A 1 100 ? 18.518 -12.310 6.063 1.00 79.00 100 GLU A N 1
ATOM 861 C CA . GLU A 1 100 ? 17.689 -11.106 5.997 1.00 79.00 100 GLU A CA 1
ATOM 862 C C . GLU A 1 100 ? 18.461 -9.853 5.539 1.00 79.00 100 GLU A C 1
ATOM 864 O O . GLU A 1 100 ? 17.863 -8.935 4.973 1.00 79.00 100 GLU A O 1
ATOM 869 N N . ILE A 1 101 ? 19.779 -9.813 5.769 1.00 86.00 101 ILE A N 1
ATOM 870 C CA . ILE A 1 101 ? 20.695 -8.755 5.318 1.00 86.00 101 ILE A CA 1
ATOM 871 C C . ILE A 1 101 ? 21.304 -9.100 3.951 1.00 86.00 101 ILE A C 1
ATOM 873 O O . ILE A 1 101 ? 21.476 -8.209 3.124 1.00 86.00 101 ILE A O 1
ATOM 877 N N . ALA A 1 102 ? 21.599 -10.373 3.681 1.00 82.00 102 ALA A N 1
ATOM 878 C CA . ALA A 1 102 ? 22.238 -10.837 2.449 1.00 82.00 102 ALA A CA 1
ATOM 879 C C . ALA A 1 102 ? 21.382 -10.599 1.191 1.00 82.00 102 ALA A C 1
ATOM 881 O O . ALA A 1 102 ? 21.926 -10.363 0.116 1.00 82.00 102 ALA A O 1
ATOM 882 N N . ILE A 1 103 ? 20.052 -10.619 1.322 1.00 77.69 103 ILE A N 1
ATOM 883 C CA . ILE A 1 103 ? 19.113 -10.327 0.222 1.00 77.69 103 ILE A CA 1
ATOM 884 C C . ILE A 1 103 ? 18.905 -8.825 -0.031 1.00 77.69 103 ILE A C 1
ATOM 886 O O . ILE A 1 103 ? 18.205 -8.443 -0.969 1.00 77.69 103 ILE A O 1
ATOM 890 N N . GLN A 1 104 ? 19.465 -7.960 0.820 1.00 81.25 104 GLN A N 1
ATOM 891 C CA . GLN A 1 104 ? 19.320 -6.510 0.694 1.00 81.25 104 GLN A CA 1
ATOM 892 C C . GLN A 1 104 ? 20.265 -5.948 -0.365 1.00 81.25 104 GLN A C 1
ATOM 894 O O . GLN A 1 104 ? 21.209 -6.603 -0.800 1.00 81.25 104 GLN A O 1
ATOM 899 N N . LYS A 1 105 ? 20.051 -4.688 -0.750 1.00 73.19 105 LYS A N 1
ATOM 900 C CA . LYS A 1 105 ? 20.976 -3.960 -1.629 1.00 73.19 105 LYS A CA 1
ATOM 901 C C . LYS A 1 105 ? 22.378 -3.891 -1.011 1.00 73.19 105 LYS A C 1
ATOM 903 O O . LYS A 1 105 ? 22.517 -3.800 0.209 1.00 73.19 105 LYS A O 1
ATOM 908 N N . GLU A 1 106 ? 23.404 -3.836 -1.858 1.00 78.88 106 GLU A N 1
ATOM 909 C CA . GLU A 1 106 ? 24.816 -3.770 -1.441 1.00 78.88 106 GLU A CA 1
ATOM 910 C C . GLU A 1 106 ? 25.100 -2.637 -0.442 1.00 78.88 106 GLU A C 1
ATOM 912 O O . GLU A 1 106 ? 25.894 -2.808 0.480 1.00 78.88 106 GLU A O 1
ATOM 917 N N . GLU A 1 107 ? 24.407 -1.503 -0.569 1.00 80.44 107 GLU A N 1
ATOM 918 C CA . GLU A 1 107 ? 24.520 -0.357 0.342 1.00 80.44 107 GLU A CA 1
ATOM 919 C C . GLU A 1 107 ? 24.109 -0.701 1.784 1.00 80.44 107 GLU A C 1
ATOM 921 O O . GLU A 1 107 ? 24.802 -0.332 2.731 1.00 80.44 107 GLU A O 1
ATOM 926 N N . ILE A 1 108 ? 23.015 -1.450 1.963 1.00 84.31 108 ILE A N 1
ATOM 927 C CA . ILE A 1 108 ? 22.525 -1.886 3.280 1.00 84.31 108 ILE A CA 1
ATOM 928 C C . ILE A 1 108 ? 23.456 -2.947 3.867 1.00 84.31 108 ILE A C 1
ATOM 930 O O . ILE A 1 108 ? 23.774 -2.908 5.055 1.00 84.31 108 ILE A O 1
ATOM 934 N N . GLN A 1 109 ? 23.954 -3.859 3.029 1.00 87.12 109 GLN A N 1
ATOM 935 C CA . GLN A 1 109 ? 24.955 -4.845 3.438 1.00 87.12 109 GLN A CA 1
ATOM 936 C C . GLN A 1 109 ? 26.256 -4.172 3.900 1.00 87.12 109 GLN A C 1
ATOM 938 O O . GLN A 1 109 ? 26.840 -4.555 4.917 1.00 87.12 109 GLN A O 1
ATOM 943 N N . LEU A 1 110 ? 26.707 -3.146 3.173 1.00 87.50 110 LEU A N 1
ATOM 944 C CA . LEU A 1 110 ? 27.869 -2.336 3.522 1.00 87.50 110 LEU A CA 1
ATOM 945 C C . LEU A 1 110 ? 27.658 -1.618 4.859 1.00 87.50 110 LEU A C 1
ATOM 947 O O . LEU A 1 110 ? 28.485 -1.757 5.757 1.00 87.50 110 LEU A O 1
ATOM 951 N N . LEU A 1 111 ? 26.531 -0.920 5.016 1.00 89.31 111 LEU A N 1
ATOM 952 C CA . LEU A 1 111 ? 26.162 -0.223 6.249 1.00 89.31 111 LEU A CA 1
ATOM 953 C C . LEU A 1 111 ? 26.148 -1.180 7.447 1.00 89.31 111 LEU A C 1
ATOM 955 O O . LEU A 1 111 ? 26.740 -0.885 8.484 1.00 89.31 111 LEU A O 1
ATOM 959 N N . TYR A 1 112 ? 25.528 -2.353 7.280 1.00 90.69 112 TYR A N 1
ATOM 960 C CA . TYR A 1 112 ? 25.474 -3.394 8.300 1.00 90.69 112 TYR A CA 1
ATOM 961 C C . TYR A 1 112 ? 26.872 -3.834 8.734 1.00 90.69 112 TYR A C 1
ATOM 963 O O . TYR A 1 112 ? 27.151 -3.830 9.931 1.00 90.69 112 TYR A O 1
ATOM 971 N N . ARG A 1 113 ? 27.778 -4.134 7.791 1.00 89.62 113 ARG A N 1
ATOM 972 C CA . ARG A 1 113 ? 29.176 -4.481 8.104 1.00 89.62 113 ARG A CA 1
ATOM 973 C C . ARG A 1 113 ? 29.882 -3.354 8.850 1.00 89.62 113 ARG A C 1
ATOM 975 O O . ARG A 1 113 ? 30.461 -3.594 9.908 1.00 89.62 113 ARG A O 1
ATOM 982 N N . CYS A 1 114 ? 29.783 -2.123 8.354 1.00 90.88 114 CYS A N 1
ATOM 983 C CA . CYS A 1 114 ? 30.448 -0.968 8.953 1.00 90.88 114 CYS A CA 1
ATOM 984 C C . CYS A 1 114 ? 29.953 -0.660 10.376 1.00 90.88 114 CYS A C 1
ATOM 986 O O . CYS A 1 114 ? 30.748 -0.191 11.191 1.00 90.88 114 CYS A O 1
ATOM 988 N N . LEU A 1 115 ? 28.696 -0.980 10.715 1.00 90.06 115 LEU A N 1
ATOM 989 C CA . LEU A 1 115 ? 28.187 -0.834 12.082 1.00 90.06 115 LEU A CA 1
ATOM 990 C C . LEU A 1 115 ? 28.967 -1.669 13.107 1.00 90.06 115 LEU A C 1
ATOM 992 O O . LEU A 1 115 ? 29.067 -1.225 14.246 1.00 90.06 115 LEU A O 1
ATOM 996 N N . GLU A 1 116 ? 29.564 -2.818 12.746 1.00 87.06 116 GLU A N 1
ATOM 997 C CA . GLU A 1 116 ? 30.373 -3.634 13.690 1.00 87.06 116 GLU A CA 1
ATOM 998 C C . GLU A 1 116 ? 31.538 -2.858 14.267 1.00 87.06 116 GLU A C 1
ATOM 1000 O O . GLU A 1 116 ? 31.916 -3.042 15.419 1.00 87.06 116 GLU A O 1
ATOM 1005 N N . ARG A 1 117 ? 32.130 -2.022 13.414 1.00 90.12 117 ARG A N 1
ATOM 1006 C CA . ARG A 1 117 ? 33.354 -1.289 13.709 1.00 90.12 117 ARG A CA 1
ATOM 1007 C C . ARG A 1 117 ? 33.068 -0.089 14.613 1.00 90.12 117 ARG A C 1
ATOM 1009 O O . ARG A 1 117 ? 33.992 0.468 15.199 1.00 90.12 117 ARG A O 1
ATOM 1016 N N . CYS A 1 118 ? 31.803 0.320 14.738 1.00 91.25 118 CYS A N 1
ATOM 1017 C CA . CYS A 1 118 ? 31.386 1.353 15.676 1.00 91.25 118 CYS A CA 1
ATOM 1018 C C . CYS A 1 118 ? 31.473 0.851 17.124 1.00 91.25 118 CYS A C 1
ATOM 1020 O O . CYS A 1 118 ? 31.229 -0.315 17.425 1.00 91.25 118 CYS A O 1
ATOM 1022 N N . THR A 1 119 ? 31.762 1.757 18.058 1.00 92.94 119 THR A N 1
ATOM 1023 C CA . THR A 1 119 ? 31.725 1.415 19.487 1.00 92.94 119 THR A CA 1
ATOM 1024 C C . THR A 1 119 ? 30.293 1.106 19.935 1.00 92.94 119 THR A C 1
ATOM 1026 O O . THR A 1 119 ? 29.334 1.593 19.339 1.00 92.94 119 THR A O 1
ATOM 1029 N N . ILE A 1 120 ? 30.126 0.361 21.034 1.00 92.75 120 ILE A N 1
ATOM 1030 C CA . ILE A 1 120 ? 28.793 0.023 21.574 1.00 92.75 120 ILE A CA 1
ATOM 1031 C C . ILE A 1 120 ? 27.948 1.287 21.803 1.00 92.75 120 ILE A C 1
ATOM 1033 O O . ILE A 1 120 ? 26.777 1.323 21.444 1.00 92.75 120 ILE A O 1
ATOM 1037 N N . ASP A 1 121 ? 28.544 2.351 22.347 1.00 94.62 121 ASP A N 1
ATOM 1038 C CA . ASP A 1 121 ? 27.856 3.629 22.573 1.00 94.62 121 ASP A CA 1
ATOM 1039 C C . ASP A 1 121 ? 27.397 4.290 21.258 1.00 94.62 121 ASP A C 1
ATOM 1041 O O . ASP A 1 121 ? 26.313 4.871 21.205 1.00 94.62 121 ASP A O 1
ATOM 1045 N N . GLN A 1 122 ? 28.194 4.185 20.189 1.00 96.00 122 GLN A N 1
ATOM 1046 C CA . GLN A 1 122 ? 27.830 4.681 18.858 1.00 96.00 122 GLN A CA 1
ATOM 1047 C C . GLN A 1 122 ? 26.716 3.836 18.232 1.00 96.00 122 GLN A C 1
ATOM 1049 O O . GLN A 1 122 ? 25.744 4.402 17.737 1.00 96.00 122 GLN A O 1
ATOM 1054 N N . GLN A 1 123 ? 26.823 2.504 18.300 1.00 95.62 123 GLN A N 1
ATOM 1055 C CA . GLN A 1 123 ? 25.794 1.576 17.822 1.00 95.62 123 GLN A CA 1
ATOM 1056 C C . GLN A 1 123 ? 24.464 1.817 18.535 1.00 95.62 123 GLN A C 1
ATOM 1058 O O . GLN A 1 123 ? 23.446 1.977 17.874 1.00 95.62 123 GLN A O 1
ATOM 1063 N N . LEU A 1 124 ? 24.471 1.942 19.867 1.00 96.50 124 LEU A N 1
ATOM 1064 C CA . LEU A 1 124 ? 23.272 2.230 20.657 1.00 96.50 124 LEU A CA 1
ATOM 1065 C C . LEU A 1 124 ? 22.555 3.487 20.158 1.00 96.50 124 LEU A C 1
ATOM 1067 O O . LEU A 1 124 ? 21.341 3.469 19.966 1.00 96.50 124 LEU A O 1
ATOM 1071 N N . VAL A 1 125 ? 23.296 4.573 19.924 1.00 97.44 125 VAL A N 1
ATOM 1072 C CA . VAL A 1 125 ? 22.705 5.816 19.417 1.00 97.44 125 VAL A CA 1
ATOM 1073 C C . VAL A 1 125 ? 22.213 5.651 17.984 1.00 97.44 125 VAL A C 1
ATOM 1075 O O . VAL A 1 125 ? 21.109 6.094 17.692 1.00 97.44 125 VAL A O 1
ATOM 1078 N N . ILE A 1 126 ? 22.976 4.997 17.105 1.00 96.69 126 ILE A N 1
ATOM 1079 C CA . ILE A 1 126 ? 22.566 4.789 15.712 1.00 96.69 126 ILE A CA 1
ATOM 1080 C C . ILE A 1 126 ? 21.285 3.946 15.634 1.00 96.69 126 ILE A C 1
ATOM 1082 O O . ILE A 1 126 ? 20.310 4.359 15.005 1.00 96.69 126 ILE A O 1
ATOM 1086 N N . VAL A 1 127 ? 21.267 2.791 16.301 1.00 95.81 127 VAL A N 1
ATOM 1087 C CA . VAL A 1 127 ? 20.135 1.860 16.276 1.00 95.81 127 VAL A CA 1
ATOM 1088 C C . VAL A 1 127 ? 18.900 2.518 16.888 1.00 95.81 127 VAL A C 1
ATOM 1090 O O . VAL A 1 127 ? 17.830 2.452 16.293 1.00 95.81 127 VAL A O 1
ATOM 1093 N N . LEU A 1 128 ? 19.016 3.208 18.028 1.00 96.25 128 LEU A N 1
ATOM 1094 C CA . LEU A 1 128 ? 17.850 3.854 18.638 1.00 96.25 128 LEU A CA 1
ATOM 1095 C C . LEU A 1 128 ? 17.331 5.043 17.815 1.00 96.25 128 LEU A C 1
ATOM 1097 O O . LEU A 1 128 ? 16.124 5.167 17.623 1.00 96.25 128 LEU A O 1
ATOM 1101 N N . ARG A 1 129 ? 18.220 5.905 17.306 1.00 95.94 129 ARG A N 1
ATOM 1102 C CA . ARG A 1 129 ? 17.823 7.139 16.606 1.00 95.94 129 ARG A CA 1
ATOM 1103 C C . ARG A 1 129 ? 17.290 6.891 15.205 1.00 95.94 129 ARG A C 1
ATOM 1105 O O . ARG A 1 129 ? 16.329 7.544 14.814 1.00 95.94 129 ARG A O 1
ATOM 1112 N N . PHE A 1 130 ? 17.920 5.989 14.457 1.00 92.94 130 PHE A N 1
ATOM 1113 C CA . PHE A 1 130 ? 17.637 5.830 13.031 1.00 92.94 130 PHE A CA 1
ATOM 1114 C C . PHE A 1 130 ? 16.872 4.550 12.715 1.00 92.94 130 PHE A C 1
ATOM 1116 O O . PHE A 1 130 ? 15.929 4.605 11.939 1.00 92.94 130 PHE A O 1
ATOM 1123 N N . ILE A 1 131 ? 17.209 3.428 13.358 1.00 91.38 131 ILE A N 1
ATOM 1124 C CA . ILE A 1 131 ? 16.540 2.144 13.087 1.00 91.38 131 ILE A CA 1
ATOM 1125 C C . ILE A 1 131 ? 15.235 2.030 13.888 1.00 91.38 131 ILE A C 1
ATOM 1127 O O . ILE A 1 131 ? 14.202 1.635 13.362 1.00 91.38 131 ILE A O 1
ATOM 1131 N N . GLN A 1 132 ? 15.254 2.416 15.164 1.00 89.44 132 GLN A N 1
ATOM 1132 C CA . GLN A 1 132 ? 14.076 2.403 16.042 1.00 89.44 132 GLN A CA 1
ATOM 1133 C C . GLN A 1 132 ? 13.284 3.716 16.000 1.00 89.44 132 GLN A C 1
ATOM 1135 O O . GLN A 1 132 ? 12.199 3.798 16.575 1.00 89.44 132 GLN A O 1
ATOM 1140 N N . SER A 1 133 ? 13.810 4.732 15.304 1.00 91.00 133 SER A N 1
ATOM 1141 C CA . SER A 1 133 ? 13.180 6.043 15.107 1.00 91.00 133 SER A CA 1
ATOM 1142 C C . SER A 1 133 ? 12.829 6.794 16.404 1.00 91.00 133 SER A C 1
ATOM 1144 O O . SER A 1 133 ? 11.880 7.577 16.421 1.00 91.00 133 SER A O 1
ATOM 1146 N N . LEU A 1 134 ? 13.578 6.590 17.497 1.00 93.81 134 LEU A N 1
ATOM 1147 C CA . LEU A 1 134 ? 13.383 7.351 18.737 1.00 93.81 134 LEU A CA 1
ATOM 1148 C C . LEU A 1 134 ? 13.853 8.790 18.551 1.00 93.81 134 LEU A C 1
ATOM 1150 O O . LEU A 1 134 ? 14.907 9.035 17.962 1.00 93.81 134 LEU A O 1
ATOM 1154 N N . SER A 1 135 ? 13.136 9.742 19.145 1.00 94.62 135 SER A N 1
ATOM 1155 C CA . SER A 1 135 ? 13.574 11.135 19.302 1.00 94.62 135 SER A CA 1
ATOM 1156 C C . SER A 1 135 ? 14.848 11.256 20.164 1.00 94.62 135 SER A C 1
ATOM 1158 O O . SER A 1 135 ? 15.310 10.292 20.780 1.00 94.62 135 SER A O 1
ATOM 1160 N N . ILE A 1 136 ? 15.483 12.436 20.184 1.00 94.44 136 ILE A N 1
ATOM 1161 C CA . ILE A 1 136 ? 16.707 12.662 20.978 1.00 94.44 136 ILE A CA 1
ATOM 1162 C C . ILE A 1 136 ? 16.388 12.536 22.469 1.00 94.44 136 ILE A C 1
ATOM 1164 O O . ILE A 1 136 ? 17.175 11.947 23.208 1.00 94.44 136 ILE A O 1
ATOM 1168 N N . THR A 1 137 ? 15.229 13.052 22.875 1.00 95.62 137 THR A N 1
ATOM 1169 C CA . THR A 1 137 ? 14.674 12.969 24.228 1.00 95.62 137 THR A CA 1
ATOM 1170 C C . THR A 1 137 ? 14.432 11.516 24.627 1.00 95.62 137 THR A C 1
ATOM 1172 O O . THR A 1 137 ? 15.019 11.050 25.598 1.00 95.62 137 THR A O 1
ATOM 1175 N N . GLU A 1 138 ? 13.693 10.746 23.822 1.00 92.81 138 GLU A N 1
ATOM 1176 C CA . GLU A 1 138 ? 13.431 9.325 24.108 1.00 92.81 138 GLU A CA 1
ATOM 1177 C C . GLU A 1 138 ? 14.716 8.491 24.106 1.00 92.81 138 GLU A C 1
ATOM 1179 O O . GLU A 1 138 ? 14.879 7.584 24.917 1.00 92.81 138 GLU A O 1
ATOM 1184 N N . THR A 1 139 ? 15.662 8.801 23.217 1.00 96.31 139 THR A N 1
ATOM 1185 C CA . THR A 1 139 ? 16.968 8.130 23.197 1.00 96.31 139 THR A CA 1
ATOM 1186 C C . THR A 1 139 ? 17.758 8.453 24.461 1.00 96.31 139 THR A C 1
ATOM 1188 O O . THR A 1 139 ? 18.375 7.565 25.039 1.00 96.31 139 THR A O 1
ATOM 1191 N N . ALA A 1 140 ? 17.741 9.706 24.920 1.00 96.56 140 ALA A N 1
ATOM 1192 C CA . ALA A 1 140 ? 18.393 10.113 26.159 1.00 96.56 140 ALA A CA 1
ATOM 1193 C C . ALA A 1 140 ? 17.790 9.383 27.368 1.00 96.56 140 ALA A C 1
ATOM 1195 O O . ALA A 1 140 ? 18.540 8.831 28.173 1.00 96.56 140 ALA A O 1
ATOM 1196 N N . GLU A 1 141 ? 16.463 9.283 27.434 1.00 93.81 141 GLU A N 1
ATOM 1197 C CA . GLU A 1 141 ? 15.737 8.529 28.461 1.00 93.81 141 GLU A CA 1
ATOM 1198 C C . GLU A 1 141 ? 16.062 7.030 28.421 1.00 93.81 141 GLU A C 1
ATOM 1200 O O . GLU A 1 141 ? 16.494 6.467 29.428 1.00 93.81 141 GLU A O 1
ATOM 1205 N N . ALA A 1 142 ? 15.935 6.382 27.256 1.00 93.62 142 ALA A N 1
ATOM 1206 C CA . ALA A 1 142 ? 16.242 4.960 27.084 1.00 93.62 142 ALA A CA 1
ATOM 1207 C C . ALA A 1 142 ? 17.705 4.646 27.424 1.00 93.62 142 ALA A C 1
ATOM 1209 O O . ALA A 1 142 ? 18.023 3.555 27.911 1.00 93.62 142 ALA A O 1
ATOM 1210 N N . LEU A 1 143 ? 18.607 5.600 27.167 1.00 94.19 143 LEU A N 1
ATOM 1211 C CA . LEU A 1 143 ? 20.026 5.453 27.437 1.00 94.19 143 LEU A CA 1
ATOM 1212 C C . LEU A 1 143 ? 20.461 5.907 28.845 1.00 94.19 143 LEU A C 1
ATOM 1214 O O . LEU A 1 143 ? 21.603 5.635 29.226 1.00 94.19 143 LEU A O 1
ATOM 1218 N N . GLY A 1 144 ? 19.610 6.594 29.609 1.00 93.31 144 GLY A N 1
ATOM 1219 C CA . GLY A 1 144 ? 20.003 7.257 30.857 1.00 93.31 144 GLY A CA 1
ATOM 1220 C C . GLY A 1 144 ? 21.106 8.306 30.655 1.00 93.31 144 GLY A C 1
ATOM 1221 O O . GLY A 1 144 ? 22.018 8.424 31.474 1.00 93.31 144 GLY A O 1
ATOM 1222 N N . TRP A 1 145 ? 21.096 8.997 29.514 1.00 97.00 145 TRP A N 1
ATOM 1223 C CA . TRP A 1 145 ? 22.086 10.004 29.117 1.00 97.00 145 TRP A CA 1
ATOM 1224 C C . TRP A 1 145 ? 21.463 11.399 29.075 1.00 97.00 145 TRP A C 1
ATOM 1226 O O . TRP A 1 145 ? 20.249 11.551 29.082 1.00 97.00 145 TRP A O 1
ATOM 1236 N N . THR A 1 146 ? 22.295 12.438 28.983 1.00 97.50 146 THR A N 1
ATOM 1237 C CA . THR A 1 146 ? 21.811 13.780 28.634 1.00 97.50 146 THR A CA 1
ATOM 1238 C C . THR A 1 146 ? 21.568 13.876 27.126 1.00 97.50 146 THR A C 1
ATOM 1240 O O . THR A 1 146 ? 22.310 13.280 26.338 1.00 97.50 146 THR A O 1
ATOM 1243 N N . GLU A 1 147 ? 20.596 14.683 26.689 1.00 97.31 147 GLU A N 1
ATOM 1244 C CA . GLU A 1 147 ? 20.372 14.943 25.255 1.00 97.31 147 GLU A CA 1
ATOM 1245 C C . GLU A 1 147 ? 21.634 15.458 24.548 1.00 97.31 147 GLU A C 1
ATOM 1247 O O . GLU A 1 147 ? 21.903 15.106 23.401 1.00 97.31 147 GLU A O 1
ATOM 1252 N N . SER A 1 148 ? 22.445 16.264 25.243 1.00 96.75 148 SER A N 1
ATOM 1253 C CA . SER A 1 148 ? 23.725 16.764 24.729 1.00 96.75 148 SER A CA 1
ATOM 1254 C C . SER A 1 148 ? 24.708 15.625 24.434 1.00 96.75 148 SER A C 1
ATOM 1256 O O . SER A 1 148 ? 25.336 15.599 23.368 1.00 96.75 148 SER A O 1
ATOM 1258 N N . LYS A 1 149 ? 24.790 14.622 25.323 1.00 97.19 149 LYS A N 1
ATOM 1259 C CA . LYS A 1 149 ? 25.593 13.418 25.081 1.00 97.19 149 LYS A CA 1
ATOM 1260 C C . LYS A 1 149 ? 25.053 12.627 23.888 1.00 97.19 149 LYS A C 1
ATOM 1262 O O . LYS A 1 149 ? 25.859 12.175 23.076 1.00 97.19 149 LYS A O 1
ATOM 1267 N N . VAL A 1 150 ? 23.731 12.501 23.736 1.00 97.62 150 VAL A N 1
ATOM 1268 C CA . VAL A 1 150 ? 23.112 11.831 22.574 1.00 97.62 150 VAL A CA 1
ATOM 1269 C C . VAL A 1 150 ? 23.455 12.556 21.273 1.00 97.62 150 VAL A C 1
ATOM 1271 O O . VAL A 1 150 ? 24.001 11.924 20.376 1.00 97.62 150 VAL A O 1
ATOM 1274 N N . LYS A 1 151 ? 23.238 13.876 21.185 1.00 96.12 151 LYS A N 1
ATOM 1275 C CA . LYS A 1 151 ? 23.563 14.699 20.000 1.00 96.12 151 LYS A CA 1
ATOM 1276 C C . LYS A 1 151 ? 25.036 14.578 19.608 1.00 96.12 151 LYS A C 1
ATOM 1278 O O . LYS A 1 151 ? 25.363 14.309 18.454 1.00 96.12 151 LYS A O 1
ATOM 1283 N N . THR A 1 152 ? 25.927 14.715 20.591 1.00 97.25 152 THR A N 1
ATOM 1284 C CA . THR A 1 152 ? 27.377 14.624 20.370 1.00 97.25 152 THR A CA 1
ATOM 1285 C C . THR A 1 152 ? 27.786 13.227 19.905 1.00 97.25 152 THR A C 1
ATOM 1287 O O . THR A 1 152 ? 28.611 13.088 19.002 1.00 97.25 152 THR A O 1
ATOM 1290 N N . THR A 1 153 ? 27.205 12.181 20.499 1.00 96.00 153 THR A N 1
ATOM 1291 C CA . THR A 1 153 ? 27.499 10.792 20.127 1.00 96.00 153 THR A CA 1
ATOM 1292 C C . THR A 1 153 ? 26.926 10.456 18.754 1.00 96.00 153 THR A C 1
ATOM 1294 O O . THR A 1 153 ? 27.642 9.852 17.969 1.00 96.00 153 THR A O 1
ATOM 1297 N N . GLN A 1 154 ? 25.711 10.909 18.420 1.00 96.19 154 GLN A N 1
ATOM 1298 C CA . GLN A 1 154 ? 25.087 10.739 17.101 1.00 96.19 154 GLN A CA 1
ATOM 1299 C C . GLN A 1 154 ? 25.977 11.332 16.006 1.00 96.19 154 GLN A C 1
ATOM 1301 O O . GLN A 1 154 ? 26.338 10.634 15.064 1.00 96.19 154 GLN A O 1
ATOM 1306 N N . HIS A 1 155 ? 26.397 12.591 16.167 1.00 94.00 155 HIS A N 1
ATOM 1307 C CA . HIS A 1 155 ? 27.254 13.259 15.189 1.00 94.00 155 HIS A CA 1
ATOM 1308 C C . HIS A 1 155 ? 28.592 12.524 14.997 1.00 94.00 155 HIS A C 1
ATOM 1310 O O . HIS A 1 155 ? 29.031 12.287 13.872 1.00 94.00 155 HIS A O 1
ATOM 1316 N N . ARG A 1 156 ? 29.229 12.094 16.096 1.00 94.12 156 ARG A N 1
ATOM 1317 C CA . ARG A 1 156 ? 30.469 11.301 16.032 1.00 94.12 156 ARG A CA 1
ATOM 1318 C C . ARG A 1 156 ? 30.247 9.934 15.382 1.00 94.12 156 ARG A C 1
ATOM 1320 O O . ARG A 1 156 ? 31.088 9.509 14.599 1.00 94.12 156 ARG A O 1
ATOM 1327 N N . ALA A 1 157 ? 29.144 9.264 15.703 1.00 94.62 157 ALA A N 1
ATOM 1328 C CA . ALA A 1 157 ? 28.809 7.941 15.195 1.00 94.62 157 ALA A CA 1
ATOM 1329 C C . ALA A 1 157 ? 28.585 7.964 13.677 1.00 94.62 157 ALA A C 1
ATOM 1331 O O . ALA A 1 157 ? 29.184 7.155 12.978 1.00 94.62 157 ALA A O 1
ATOM 1332 N N . LEU A 1 158 ? 27.828 8.939 13.158 1.00 93.50 158 LEU A N 1
ATOM 1333 C CA . LEU A 1 158 ? 27.629 9.124 11.714 1.00 93.50 158 LEU A CA 1
ATOM 1334 C C . LEU A 1 158 ? 28.947 9.401 10.986 1.00 93.50 158 LEU A C 1
ATOM 1336 O O . LEU A 1 158 ? 29.233 8.783 9.964 1.00 93.50 158 LEU A O 1
ATOM 1340 N N . LYS A 1 159 ? 29.796 10.272 11.546 1.00 92.31 159 LYS A N 1
ATOM 1341 C CA . LYS A 1 159 ? 31.107 10.587 10.962 1.00 92.31 159 LYS A CA 1
ATOM 1342 C C . LYS A 1 159 ? 32.023 9.361 10.891 1.00 92.31 159 LYS A C 1
ATOM 1344 O O . LYS A 1 159 ? 32.716 9.167 9.896 1.00 92.31 159 LYS A O 1
ATOM 1349 N N . VAL A 1 160 ? 32.035 8.547 11.947 1.00 92.88 160 VAL A N 1
ATOM 1350 C CA . VAL A 1 160 ? 32.818 7.305 12.010 1.00 92.88 160 VAL A CA 1
ATOM 1351 C C . VAL A 1 160 ? 32.263 6.259 11.043 1.00 92.88 160 VAL A C 1
ATOM 1353 O O . VAL A 1 160 ? 33.030 5.669 10.289 1.00 92.88 160 VAL A O 1
ATOM 1356 N N . LEU A 1 161 ? 30.941 6.080 11.006 1.00 92.12 161 LEU A N 1
ATOM 1357 C CA . LEU A 1 161 ? 30.286 5.133 10.108 1.00 92.12 161 LEU A CA 1
ATOM 1358 C C . LEU A 1 161 ? 30.551 5.476 8.638 1.00 92.12 161 LEU A C 1
ATOM 1360 O O . LEU A 1 161 ? 30.959 4.608 7.872 1.00 92.12 161 LEU A O 1
ATOM 1364 N N . LYS A 1 162 ? 30.419 6.756 8.271 1.00 90.81 162 LYS A N 1
ATOM 1365 C CA . LYS A 1 162 ? 30.775 7.265 6.943 1.00 90.81 162 LYS A CA 1
ATOM 1366 C C . LYS A 1 162 ? 32.215 6.926 6.569 1.00 90.81 162 LYS A C 1
ATOM 1368 O O . LYS A 1 162 ? 32.454 6.418 5.479 1.00 90.81 162 LYS A O 1
ATOM 1373 N N . LYS A 1 163 ? 33.161 7.171 7.482 1.00 90.56 163 LYS A N 1
ATOM 1374 C CA . LYS A 1 163 ? 34.577 6.852 7.263 1.00 90.56 163 LYS A CA 1
ATOM 1375 C C . LYS A 1 163 ? 34.766 5.361 6.962 1.00 90.56 163 LYS A C 1
ATOM 1377 O O . LYS A 1 163 ? 35.477 5.015 6.029 1.00 90.56 163 LYS A O 1
ATOM 1382 N N . TYR A 1 164 ? 34.113 4.481 7.720 1.00 91.38 164 TYR A N 1
ATOM 1383 C CA . TYR A 1 164 ? 34.205 3.038 7.488 1.00 91.38 164 TYR A CA 1
ATOM 1384 C C . TYR A 1 164 ? 33.592 2.605 6.158 1.00 91.38 164 TYR A C 1
ATOM 1386 O O . TYR A 1 164 ? 34.138 1.709 5.522 1.00 91.38 164 TYR A O 1
ATOM 1394 N N . MET A 1 165 ? 32.500 3.235 5.722 1.00 87.62 165 MET A N 1
ATOM 1395 C CA . MET A 1 165 ? 31.913 2.960 4.409 1.00 87.62 165 MET A CA 1
ATOM 1396 C C . MET A 1 165 ? 32.842 3.399 3.274 1.00 87.62 165 MET A C 1
ATOM 1398 O O . MET A 1 165 ? 33.034 2.644 2.328 1.00 87.62 165 MET A O 1
ATOM 1402 N N . GLU A 1 166 ? 33.454 4.583 3.386 1.00 86.62 166 GLU A N 1
ATOM 1403 C CA . GLU A 1 166 ? 34.439 5.079 2.416 1.00 86.62 166 GLU A CA 1
ATOM 1404 C C . GLU A 1 166 ? 35.657 4.135 2.330 1.00 86.62 166 GLU A C 1
ATOM 1406 O O . GLU A 1 166 ? 36.033 3.727 1.233 1.00 86.62 166 GLU A O 1
ATOM 1411 N N . GLU A 1 167 ? 36.204 3.697 3.472 1.00 87.25 167 GLU A N 1
ATOM 1412 C CA . GLU A 1 167 ? 37.324 2.741 3.536 1.00 87.25 167 GLU A CA 1
ATOM 1413 C C . GLU A 1 167 ? 36.993 1.383 2.878 1.00 87.25 167 GLU A C 1
ATOM 1415 O O . GLU A 1 167 ? 37.825 0.809 2.177 1.00 87.25 167 GLU A O 1
ATOM 1420 N N . GLU A 1 168 ? 35.793 0.838 3.097 1.00 83.31 168 GLU A N 1
ATOM 1421 C CA . GLU A 1 168 ? 35.383 -0.454 2.524 1.00 83.31 168 GLU A CA 1
ATOM 1422 C C . GLU A 1 168 ? 35.114 -0.370 1.011 1.00 83.31 168 GLU A C 1
ATOM 1424 O O . GLU A 1 168 ? 35.429 -1.304 0.272 1.00 83.31 168 GLU A O 1
ATOM 1429 N N . MET A 1 169 ? 34.606 0.766 0.521 1.00 79.06 169 MET A N 1
ATOM 1430 C CA . MET A 1 169 ? 34.443 1.008 -0.918 1.00 79.06 169 MET A CA 1
ATOM 1431 C C . MET A 1 169 ? 35.793 1.132 -1.641 1.00 79.06 169 MET A C 1
ATOM 1433 O O . MET A 1 169 ? 35.924 0.659 -2.770 1.00 79.06 169 MET A O 1
ATOM 1437 N N . GLU A 1 170 ? 36.806 1.718 -0.993 1.00 77.94 170 GLU A N 1
ATOM 1438 C CA . GLU A 1 170 ? 38.168 1.824 -1.538 1.00 77.94 170 GLU A CA 1
ATOM 1439 C C . GLU A 1 170 ? 38.864 0.457 -1.649 1.00 77.94 170 GLU A C 1
ATOM 1441 O O . GLU A 1 170 ? 39.568 0.201 -2.628 1.00 77.94 170 GLU A O 1
ATOM 1446 N N . LYS A 1 171 ? 38.623 -0.460 -0.702 1.00 72.25 171 LYS A N 1
ATOM 1447 C CA . LYS A 1 171 ? 39.164 -1.833 -0.741 1.00 72.25 171 LYS A CA 1
ATOM 1448 C C . LYS A 1 171 ? 38.506 -2.724 -1.801 1.00 72.25 171 LYS A C 1
ATOM 1450 O O . LYS A 1 171 ? 39.143 -3.654 -2.285 1.00 72.25 171 LYS A O 1
ATOM 1455 N N . GLY A 1 172 ? 37.251 -2.453 -2.170 1.00 63.12 172 GLY A N 1
ATOM 1456 C CA . GLY A 1 172 ? 36.461 -3.270 -3.103 1.00 63.12 172 GLY A CA 1
ATOM 1457 C C . GLY A 1 172 ? 36.814 -3.128 -4.591 1.00 63.12 172 GLY A C 1
ATOM 1458 O O . GLY A 1 172 ? 36.158 -3.751 -5.420 1.00 63.12 172 GLY A O 1
ATOM 1459 N N . GLY A 1 173 ? 37.803 -2.302 -4.962 1.00 51.19 173 GLY A N 1
ATOM 1460 C CA . GLY A 1 173 ? 38.312 -2.187 -6.341 1.00 51.19 173 GLY A CA 1
ATOM 1461 C C . GLY A 1 173 ? 37.322 -1.648 -7.386 1.00 51.19 173 GLY A C 1
ATOM 1462 O O . GLY A 1 173 ? 37.624 -1.649 -8.580 1.00 51.19 173 GLY A O 1
ATOM 1463 N N . SER A 1 174 ? 36.145 -1.176 -6.972 1.00 44.09 174 SER A N 1
ATOM 1464 C CA . SER A 1 174 ? 35.093 -0.749 -7.892 1.00 44.09 174 SER A CA 1
ATOM 1465 C C . SER A 1 174 ? 35.378 0.666 -8.404 1.00 44.09 174 SER A C 1
ATOM 1467 O O . SER A 1 174 ? 35.286 1.644 -7.664 1.00 44.09 174 SER A O 1
ATOM 1469 N N . SER A 1 175 ? 35.723 0.787 -9.690 1.00 40.06 175 SER A N 1
ATOM 1470 C CA . SER A 1 175 ? 35.957 2.056 -10.406 1.00 40.06 175 SER A CA 1
ATOM 1471 C C . SER A 1 175 ? 34.646 2.817 -10.688 1.00 40.06 175 SER A C 1
ATOM 1473 O O . SER A 1 175 ? 34.391 3.316 -11.784 1.00 40.06 175 SER A O 1
ATOM 1475 N N . VAL A 1 176 ? 33.763 2.876 -9.691 1.00 39.28 176 VAL A N 1
ATOM 1476 C CA . VAL A 1 176 ? 32.488 3.588 -9.746 1.00 39.28 176 VAL A CA 1
ATOM 1477 C C . VAL A 1 176 ? 32.741 5.016 -9.279 1.00 39.28 176 VAL A C 1
ATOM 1479 O O . VAL A 1 176 ? 33.368 5.247 -8.246 1.00 39.28 176 VAL A O 1
ATOM 1482 N N . LYS A 1 177 ? 32.281 5.990 -10.073 1.00 40.16 177 LYS A N 1
ATOM 1483 C CA . LYS A 1 177 ? 32.314 7.429 -9.766 1.00 40.16 177 LYS A CA 1
ATOM 1484 C C . LYS A 1 177 ? 32.076 7.661 -8.270 1.00 40.16 177 LYS A C 1
ATOM 1486 O O . LYS A 1 177 ? 31.032 7.258 -7.772 1.00 40.16 177 LYS A O 1
ATOM 1491 N N . LYS A 1 178 ? 33.030 8.323 -7.599 1.00 44.22 178 LYS A N 1
ATOM 1492 C CA . LYS A 1 178 ? 33.009 8.749 -6.184 1.00 44.22 178 LYS A CA 1
ATOM 1493 C C . LYS A 1 178 ? 31.639 9.319 -5.778 1.00 44.22 178 LYS A C 1
ATOM 1495 O O . LYS A 1 178 ? 31.436 10.533 -5.806 1.00 44.22 178 LYS A O 1
ATOM 1500 N N . PHE A 1 179 ? 30.700 8.465 -5.382 1.00 50.91 179 PHE A N 1
ATOM 1501 C CA . PHE A 1 179 ? 29.510 8.896 -4.669 1.00 50.91 179 PHE A CA 1
ATOM 1502 C C . PHE A 1 179 ? 29.963 9.212 -3.247 1.00 50.91 179 PHE A C 1
ATOM 1504 O O . PHE A 1 179 ? 30.277 8.320 -2.463 1.00 50.91 179 PHE A O 1
ATOM 1511 N N . ARG A 1 180 ? 30.111 10.503 -2.940 1.00 59.66 180 ARG A N 1
ATOM 1512 C CA . ARG A 1 180 ? 30.445 10.944 -1.585 1.00 59.66 180 ARG A CA 1
ATOM 1513 C C . ARG A 1 180 ? 29.176 10.878 -0.749 1.00 59.66 180 ARG A C 1
ATOM 1515 O O . ARG A 1 180 ? 28.300 11.721 -0.922 1.00 59.66 180 ARG A O 1
ATOM 1522 N N . TRP A 1 181 ? 29.115 9.926 0.177 1.00 70.75 181 TRP A N 1
ATOM 1523 C CA . TRP A 1 181 ? 28.076 9.887 1.202 1.00 70.75 181 TRP A CA 1
ATOM 1524 C C . TRP A 1 181 ? 28.033 11.233 1.933 1.00 70.75 181 TRP A C 1
ATOM 1526 O O . TRP A 1 181 ? 29.050 11.706 2.444 1.00 70.75 181 TRP A O 1
ATOM 1536 N N . ASN A 1 182 ? 26.879 11.891 1.962 1.00 78.44 182 ASN A N 1
ATOM 1537 C CA . ASN A 1 182 ? 26.631 13.025 2.851 1.00 78.44 182 ASN A CA 1
ATOM 1538 C C . ASN A 1 182 ? 25.808 12.553 4.062 1.00 78.44 182 ASN A C 1
ATOM 1540 O O . ASN A 1 182 ? 25.288 11.435 4.060 1.00 78.44 182 ASN A O 1
ATOM 1544 N N . ASP A 1 183 ? 25.744 13.379 5.107 1.00 74.38 183 ASP A N 1
ATOM 1545 C CA . ASP A 1 183 ? 25.098 13.001 6.368 1.00 74.38 183 ASP A CA 1
ATOM 1546 C C . ASP A 1 183 ? 23.609 12.668 6.142 1.00 74.38 183 ASP A C 1
ATOM 1548 O O . ASP A 1 183 ? 23.135 11.663 6.655 1.00 74.38 183 ASP A O 1
ATOM 1552 N N . GLU A 1 184 ? 22.908 13.404 5.271 1.00 74.62 184 GLU A N 1
ATOM 1553 C CA . GLU A 1 184 ? 21.499 13.149 4.918 1.00 74.62 184 GLU A CA 1
ATOM 1554 C C . GLU A 1 184 ? 21.278 11.791 4.228 1.00 74.62 184 GLU A C 1
ATOM 1556 O O . GLU A 1 184 ? 20.365 11.052 4.595 1.00 74.62 184 GLU A O 1
ATOM 1561 N N . CYS A 1 185 ? 22.121 11.417 3.258 1.00 76.81 185 CYS A N 1
ATOM 1562 C CA . CYS A 1 185 ? 22.035 10.118 2.580 1.00 76.81 185 CYS A CA 1
ATOM 1563 C C . CYS A 1 185 ? 22.359 8.966 3.536 1.00 76.81 185 CYS A C 1
ATOM 1565 O O . CYS A 1 185 ? 21.758 7.898 3.429 1.00 76.81 185 CYS A O 1
ATOM 1567 N N . LEU A 1 186 ? 23.290 9.176 4.473 1.00 83.31 186 LEU A N 1
ATOM 1568 C CA . LEU A 1 186 ? 23.642 8.183 5.484 1.00 83.31 186 LEU A CA 1
ATOM 1569 C C . LEU A 1 186 ? 22.513 7.991 6.504 1.00 83.31 186 LEU A C 1
ATOM 1571 O O . LEU A 1 186 ? 22.171 6.856 6.831 1.00 83.31 186 LEU A O 1
ATOM 1575 N N . GLU A 1 187 ? 21.911 9.083 6.980 1.00 84.31 187 GLU A N 1
ATOM 1576 C CA . GLU A 1 187 ? 20.743 9.030 7.862 1.00 84.31 187 GLU A CA 1
ATOM 1577 C C . GLU A 1 187 ? 19.556 8.353 7.167 1.00 84.31 187 GLU A C 1
ATOM 1579 O O . GLU A 1 187 ? 18.925 7.475 7.756 1.00 84.31 187 GLU A O 1
ATOM 1584 N N . HIS A 1 188 ? 19.303 8.684 5.896 1.00 79.56 188 HIS A N 1
ATOM 1585 C CA . HIS A 1 188 ? 18.266 8.029 5.103 1.00 79.56 188 HIS A CA 1
ATOM 1586 C C . HIS A 1 188 ? 18.544 6.527 4.946 1.00 79.56 188 HIS A C 1
ATOM 1588 O O . HIS A 1 188 ? 17.657 5.720 5.200 1.00 79.56 188 HIS A O 1
ATOM 1594 N N . ALA A 1 189 ? 19.771 6.124 4.600 1.00 80.88 189 ALA A N 1
ATOM 1595 C CA . ALA A 1 189 ? 20.140 4.711 4.480 1.00 80.88 189 ALA A CA 1
ATOM 1596 C C . ALA A 1 189 ? 19.976 3.945 5.805 1.00 80.88 189 ALA A C 1
ATOM 1598 O O . ALA A 1 189 ? 19.467 2.826 5.810 1.00 80.88 189 ALA A O 1
ATOM 1599 N N . LEU A 1 190 ? 20.334 4.563 6.936 1.00 87.44 190 LEU A N 1
ATOM 1600 C CA . LEU A 1 190 ? 20.110 3.996 8.269 1.00 87.44 190 LEU A CA 1
ATOM 1601 C C . LEU A 1 190 ? 18.620 3.835 8.603 1.00 87.44 190 LEU A C 1
ATOM 1603 O O . LEU A 1 190 ? 18.259 2.863 9.261 1.00 87.44 190 LEU A O 1
ATOM 1607 N N . GLN A 1 191 ? 17.756 4.742 8.140 1.00 83.12 191 GLN A N 1
ATOM 1608 C CA . GLN A 1 191 ? 16.298 4.635 8.295 1.00 83.12 191 GLN A CA 1
ATOM 1609 C C . GLN A 1 191 ? 15.666 3.585 7.367 1.00 83.12 191 GLN A C 1
ATOM 1611 O O . GLN A 1 191 ? 14.576 3.100 7.655 1.00 83.12 191 GLN A O 1
ATOM 1616 N N . GLN A 1 192 ? 16.344 3.219 6.274 1.00 80.81 192 GLN A N 1
ATOM 1617 C CA . GLN A 1 192 ? 15.943 2.127 5.379 1.00 80.81 192 GLN A CA 1
ATOM 1618 C C . GLN A 1 192 ? 16.480 0.754 5.822 1.00 80.81 192 GLN A C 1
ATOM 1620 O O . GLN A 1 192 ? 16.292 -0.233 5.109 1.00 80.81 192 GLN A O 1
ATOM 1625 N N . MET A 1 193 ? 17.159 0.664 6.973 1.00 86.25 193 MET A N 1
ATOM 1626 C CA . MET A 1 193 ? 17.592 -0.620 7.526 1.00 86.25 193 MET A CA 1
ATOM 1627 C C . MET A 1 193 ? 16.379 -1.538 7.745 1.00 86.25 193 MET A C 1
ATOM 1629 O O . MET A 1 193 ? 15.393 -1.106 8.349 1.00 86.25 193 MET A O 1
ATOM 1633 N N . PRO A 1 194 ? 16.415 -2.790 7.253 1.00 82.06 194 PRO A N 1
ATOM 1634 C CA . PRO A 1 194 ? 15.257 -3.674 7.295 1.00 82.06 194 PRO A CA 1
ATOM 1635 C C . PRO A 1 194 ? 14.838 -3.983 8.734 1.00 82.06 194 PRO A C 1
ATOM 1637 O O . PRO A 1 194 ? 15.651 -4.320 9.584 1.00 82.06 194 PRO A O 1
ATOM 1640 N N . MET A 1 195 ? 13.540 -3.934 9.020 1.00 85.44 195 MET A N 1
ATOM 1641 C CA . MET A 1 195 ? 13.056 -4.364 10.328 1.00 85.44 195 MET A CA 1
ATOM 1642 C C . MET A 1 195 ? 13.134 -5.889 10.431 1.00 85.44 195 MET A C 1
ATOM 1644 O O . MET A 1 195 ? 12.354 -6.604 9.797 1.00 85.44 195 MET A O 1
ATOM 1648 N N . ILE A 1 196 ? 14.050 -6.385 11.256 1.00 87.69 196 ILE A N 1
ATOM 1649 C CA . ILE A 1 196 ? 14.242 -7.815 11.463 1.00 87.69 196 ILE A CA 1
ATOM 1650 C C . ILE A 1 196 ? 13.222 -8.308 12.481 1.00 87.69 196 ILE A C 1
ATOM 1652 O O . ILE A 1 196 ? 13.094 -7.761 13.578 1.00 87.69 196 ILE A O 1
ATOM 1656 N N . LYS A 1 197 ? 12.474 -9.345 12.102 1.00 84.31 197 LYS A N 1
ATOM 1657 C CA . LYS A 1 197 ? 11.421 -9.927 12.933 1.00 84.31 197 LYS A CA 1
ATOM 1658 C C . LYS A 1 197 ? 11.882 -11.223 13.588 1.00 84.31 197 LYS A C 1
ATOM 1660 O O . LYS A 1 197 ? 12.580 -12.048 12.989 1.00 84.31 197 LYS A O 1
ATOM 1665 N N . ASP A 1 198 ? 11.431 -11.413 14.821 1.00 87.25 198 ASP A N 1
ATOM 1666 C CA . ASP A 1 198 ? 11.397 -12.733 15.432 1.00 87.25 198 ASP A CA 1
ATOM 1667 C C . ASP A 1 198 ? 10.312 -13.560 14.722 1.00 87.25 198 ASP A C 1
ATOM 1669 O O . ASP A 1 198 ? 9.201 -13.068 14.514 1.00 87.25 198 ASP A O 1
ATOM 1673 N N . HIS A 1 199 ? 10.653 -14.776 14.302 1.00 83.00 199 HIS A N 1
ATOM 1674 C CA . HIS A 1 199 ? 9.741 -15.689 13.606 1.00 83.00 199 HIS A CA 1
ATOM 1675 C C . HIS A 1 199 ? 9.130 -16.714 14.565 1.00 83.00 199 HIS A C 1
ATOM 1677 O O . HIS A 1 199 ? 8.239 -17.464 14.168 1.00 83.00 199 HIS A O 1
ATOM 1683 N N . ARG A 1 200 ? 9.604 -16.752 15.816 1.00 83.12 200 ARG A N 1
ATOM 1684 C CA . ARG A 1 200 ? 9.072 -17.635 16.850 1.00 83.12 200 ARG A CA 1
ATOM 1685 C C . ARG A 1 200 ? 7.663 -17.202 17.226 1.00 83.12 200 ARG A C 1
ATOM 1687 O O . ARG A 1 200 ? 7.357 -16.008 17.292 1.00 83.12 200 ARG A O 1
ATOM 1694 N N . SER A 1 201 ? 6.801 -18.177 17.491 1.00 79.94 201 SER A N 1
ATOM 1695 C CA . SER A 1 201 ? 5.448 -17.876 17.956 1.00 79.94 201 SER A CA 1
ATOM 1696 C C . SER A 1 201 ? 5.480 -17.278 19.366 1.00 79.94 201 SER A C 1
ATOM 1698 O O . SER A 1 201 ? 6.375 -17.534 20.179 1.00 79.94 201 SER A O 1
ATOM 1700 N N . LYS A 1 202 ? 4.467 -16.476 19.689 1.00 78.31 202 LYS A N 1
ATOM 1701 C CA . LYS A 1 202 ? 4.283 -15.944 21.042 1.00 78.31 202 LYS A CA 1
ATOM 1702 C C . LYS A 1 202 ? 4.153 -17.065 22.067 1.00 78.31 202 LYS A C 1
ATOM 1704 O O . LYS A 1 202 ? 4.664 -16.946 23.179 1.00 78.31 202 LYS A O 1
ATOM 1709 N N . GLU A 1 203 ? 3.498 -18.158 21.689 1.00 77.50 203 GLU A N 1
ATOM 1710 C CA . GLU A 1 203 ? 3.350 -19.362 22.493 1.00 77.50 203 GLU A CA 1
ATOM 1711 C C . GLU A 1 203 ? 4.708 -20.009 22.774 1.00 77.50 203 GLU A C 1
ATOM 1713 O O . GLU A 1 203 ? 4.980 -20.330 23.928 1.00 77.50 203 GLU A O 1
ATOM 1718 N N . GLU A 1 204 ? 5.586 -20.142 21.775 1.00 77.81 204 GLU A N 1
ATOM 1719 C CA . GLU A 1 204 ? 6.953 -20.656 21.957 1.00 77.81 204 GLU A CA 1
ATOM 1720 C C . GLU A 1 204 ? 7.751 -19.807 22.947 1.00 77.81 204 GLU A C 1
ATOM 1722 O O . GLU A 1 204 ? 8.309 -20.333 23.914 1.00 77.81 204 GLU A O 1
ATOM 1727 N N . ILE A 1 205 ? 7.751 -18.485 22.763 1.00 79.44 205 ILE A N 1
ATOM 1728 C CA . ILE A 1 205 ? 8.479 -17.568 23.645 1.00 79.44 205 ILE A CA 1
ATOM 1729 C C . ILE A 1 205 ? 7.882 -17.594 25.054 1.00 79.44 205 ILE A C 1
ATOM 1731 O O . ILE A 1 205 ? 8.613 -17.632 26.045 1.00 79.44 205 ILE A O 1
ATOM 1735 N N . TYR A 1 206 ? 6.557 -17.641 25.181 1.00 76.94 206 TYR A N 1
ATOM 1736 C CA . TYR A 1 206 ? 5.891 -17.727 26.476 1.00 76.94 206 TYR A CA 1
ATOM 1737 C C . TYR A 1 206 ? 6.170 -19.051 27.200 1.00 76.94 206 TYR A C 1
ATOM 1739 O O . TYR A 1 206 ? 6.415 -19.044 28.410 1.00 76.94 206 TYR A O 1
ATOM 1747 N N . GLN A 1 207 ? 6.186 -20.182 26.488 1.00 73.12 207 GLN A N 1
ATOM 1748 C CA . GLN A 1 207 ? 6.551 -21.476 27.070 1.00 73.12 207 GLN A CA 1
ATOM 1749 C C . GLN A 1 207 ? 8.002 -21.472 27.550 1.00 73.12 207 GLN A C 1
ATOM 1751 O O . GLN A 1 207 ? 8.257 -21.841 28.699 1.00 73.12 207 GLN A O 1
ATOM 1756 N N . GLN A 1 208 ? 8.931 -20.945 26.749 1.00 77.50 208 GLN A N 1
ATOM 1757 C CA . GLN A 1 208 ? 10.328 -20.770 27.154 1.00 77.50 208 GLN A CA 1
ATOM 1758 C C . GLN A 1 208 ? 10.457 -19.854 28.379 1.00 77.50 208 GLN A C 1
ATOM 1760 O O . GLN A 1 208 ? 11.201 -20.162 29.308 1.00 77.50 208 GLN A O 1
ATOM 1765 N N . LEU A 1 209 ? 9.675 -18.773 28.462 1.00 75.12 209 LEU A N 1
ATOM 1766 C CA . LEU A 1 209 ? 9.639 -17.894 29.635 1.00 75.12 209 LEU A CA 1
ATOM 1767 C C . LEU A 1 209 ? 9.098 -18.603 30.886 1.00 75.12 209 LEU A C 1
ATOM 1769 O O . LEU A 1 209 ? 9.627 -18.408 31.986 1.00 75.12 209 LEU A O 1
ATOM 1773 N N . ILE A 1 210 ? 8.064 -19.442 30.752 1.00 72.06 210 ILE A N 1
ATOM 1774 C CA . ILE A 1 210 ? 7.542 -20.268 31.850 1.00 72.06 210 ILE A CA 1
ATOM 1775 C C . ILE A 1 210 ? 8.587 -21.286 32.294 1.00 72.06 210 ILE A C 1
ATOM 1777 O O . ILE A 1 210 ? 8.785 -21.458 33.498 1.00 72.06 210 ILE A O 1
ATOM 1781 N N . GLU A 1 211 ? 9.256 -21.961 31.366 1.00 71.81 211 GLU A N 1
ATOM 1782 C CA . GLU A 1 211 ? 10.303 -22.934 31.666 1.00 71.81 211 GLU A CA 1
ATOM 1783 C C . GLU A 1 211 ? 11.528 -22.276 32.300 1.00 71.81 211 GLU A C 1
ATOM 1785 O O . GLU A 1 211 ? 12.019 -22.760 33.321 1.00 71.81 211 GLU A O 1
ATOM 1790 N N . ALA A 1 212 ? 11.961 -21.118 31.802 1.00 67.88 212 ALA A N 1
ATOM 1791 C CA . ALA A 1 212 ? 13.003 -20.290 32.403 1.00 67.88 212 ALA A CA 1
ATOM 1792 C C . ALA A 1 212 ? 12.606 -19.824 33.815 1.00 67.88 212 ALA A C 1
ATOM 1794 O O . ALA A 1 212 ? 13.410 -19.838 34.749 1.00 67.88 212 ALA A O 1
ATOM 1795 N N . ARG A 1 213 ? 11.331 -19.470 34.030 1.00 64.62 213 ARG A N 1
ATOM 1796 C CA . ARG A 1 213 ? 10.799 -19.136 35.359 1.00 64.62 213 ARG A CA 1
ATOM 1797 C C . ARG A 1 213 ? 10.741 -20.361 36.268 1.00 64.62 213 ARG A C 1
ATOM 1799 O O . ARG A 1 213 ? 11.070 -20.226 37.443 1.00 64.62 213 ARG A O 1
ATOM 1806 N N . LYS A 1 214 ? 10.354 -21.536 35.761 1.00 59.69 214 LYS A N 1
ATOM 1807 C CA . LYS A 1 214 ? 10.317 -22.814 36.494 1.00 59.69 214 LYS A CA 1
ATOM 1808 C C . LYS A 1 214 ? 11.715 -23.299 36.842 1.00 59.69 214 LYS A C 1
ATOM 1810 O O . LYS A 1 214 ? 11.886 -23.780 37.950 1.00 59.69 214 LYS A O 1
ATOM 1815 N N . THR A 1 215 ? 12.704 -23.144 35.965 1.00 57.66 215 THR A N 1
ATOM 1816 C CA . THR A 1 215 ? 14.118 -23.472 36.213 1.00 57.66 215 THR A CA 1
ATOM 1817 C C . THR A 1 215 ? 14.787 -22.455 37.128 1.00 57.66 215 THR A C 1
ATOM 1819 O O . THR A 1 215 ? 15.580 -22.858 37.967 1.00 57.66 215 THR A O 1
ATOM 1822 N N . ALA A 1 216 ? 14.429 -21.168 37.069 1.00 59.00 216 ALA A N 1
ATOM 1823 C CA . ALA A 1 216 ? 14.859 -20.163 38.045 1.00 59.00 216 ALA A CA 1
ATOM 1824 C C . ALA A 1 216 ? 14.219 -20.387 39.427 1.00 59.00 216 ALA A C 1
ATOM 1826 O O . ALA A 1 216 ? 14.917 -20.310 40.434 1.00 59.00 216 ALA A O 1
ATOM 1827 N N . ARG A 1 217 ? 12.921 -20.730 39.488 1.00 52.66 217 ARG A N 1
ATOM 1828 C CA . ARG A 1 217 ? 12.249 -21.174 40.724 1.00 52.66 217 ARG A CA 1
ATOM 1829 C C . ARG A 1 217 ? 12.797 -22.506 41.207 1.00 52.66 217 ARG A C 1
ATOM 1831 O O . ARG A 1 217 ? 12.966 -22.648 42.399 1.00 52.66 217 ARG A O 1
ATOM 1838 N N . ARG A 1 218 ? 13.120 -23.457 40.323 1.00 47.88 218 ARG A N 1
ATOM 1839 C CA . ARG A 1 218 ? 13.812 -24.707 40.671 1.00 47.88 218 ARG A CA 1
ATOM 1840 C C . ARG A 1 218 ? 15.222 -24.414 41.149 1.00 47.88 218 ARG A C 1
ATOM 1842 O O . ARG A 1 218 ? 15.591 -24.988 42.140 1.00 47.88 218 ARG A O 1
ATOM 1849 N N . LYS A 1 219 ? 15.983 -23.481 40.578 1.00 44.66 219 LYS A N 1
ATOM 1850 C CA . LYS A 1 219 ? 17.273 -23.044 41.145 1.00 44.66 219 LYS A CA 1
ATOM 1851 C C . LYS A 1 219 ? 17.106 -22.330 42.491 1.00 44.66 219 LYS A C 1
ATOM 1853 O O . LYS A 1 219 ? 18.001 -22.425 43.317 1.00 44.66 219 LYS A O 1
ATOM 1858 N N . SER A 1 220 ? 15.968 -21.674 42.740 1.00 44.06 220 SER A N 1
ATOM 1859 C CA . SER A 1 220 ? 15.632 -21.113 44.058 1.00 44.06 220 SER A CA 1
ATOM 1860 C C . SER A 1 220 ? 14.939 -22.107 45.008 1.00 44.06 220 SER A C 1
ATOM 1862 O O . SER A 1 220 ? 14.765 -21.778 46.175 1.00 44.06 220 SER A O 1
ATOM 1864 N N . TRP A 1 221 ? 14.514 -23.283 44.527 1.00 41.22 221 TRP A N 1
ATOM 1865 C CA . TRP A 1 221 ? 13.803 -24.334 45.277 1.00 41.22 221 TRP A CA 1
ATOM 1866 C C . TRP A 1 221 ? 14.664 -25.592 45.473 1.00 41.22 221 TRP A C 1
ATOM 1868 O O . TRP A 1 221 ? 14.463 -26.311 46.439 1.00 41.22 221 TRP A O 1
ATOM 1878 N N . PHE A 1 222 ? 15.693 -25.785 44.641 1.00 38.31 222 PHE A N 1
ATOM 1879 C CA . PHE A 1 222 ? 16.856 -26.668 44.798 1.00 38.31 222 PHE A CA 1
ATOM 1880 C C . PHE A 1 222 ? 17.965 -25.965 45.591 1.00 38.31 222 PHE A C 1
ATOM 1882 O O . PHE A 1 222 ? 19.151 -26.124 45.320 1.00 38.31 222 PHE A O 1
ATOM 1889 N N . LEU A 1 223 ? 17.556 -25.201 46.603 1.00 40.03 223 LEU A N 1
ATOM 1890 C CA . LEU A 1 223 ? 18.368 -25.005 47.790 1.00 40.03 223 LEU A CA 1
ATOM 1891 C C . LEU A 1 223 ? 17.540 -25.308 49.061 1.00 40.03 223 LEU A C 1
ATOM 1893 O O . LEU A 1 223 ? 17.366 -24.425 49.898 1.00 40.03 223 LEU A O 1
ATOM 1897 N N . PRO A 1 224 ? 17.007 -26.533 49.260 1.00 33.88 224 PRO A N 1
ATOM 1898 C CA . PRO A 1 224 ? 16.771 -27.030 50.599 1.00 33.88 224 PRO A CA 1
ATOM 1899 C C . PRO A 1 224 ? 18.081 -27.648 51.112 1.00 33.88 224 PRO A C 1
ATOM 1901 O O . PRO A 1 224 ? 18.658 -28.540 50.495 1.00 33.88 224 PRO A O 1
ATOM 1904 N N . SER A 1 225 ? 18.549 -27.152 52.256 1.00 36.59 225 SER A N 1
ATOM 1905 C CA . SER A 1 225 ? 19.338 -27.928 53.224 1.00 36.59 225 SER A CA 1
ATOM 1906 C C . SER A 1 225 ? 20.592 -28.660 52.710 1.00 36.59 225 SER A C 1
ATOM 1908 O O . SER A 1 225 ? 20.680 -29.882 52.793 1.00 36.59 225 SER A O 1
ATOM 1910 N N . 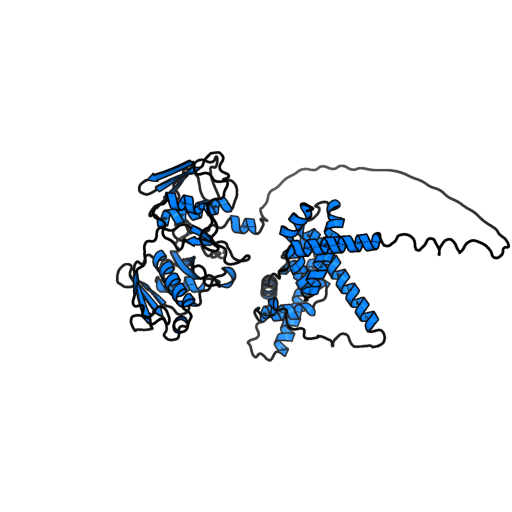LEU A 1 226 ? 21.618 -27.919 52.281 1.00 33.38 226 LEU A N 1
ATOM 1911 C CA . LEU A 1 226 ? 23.005 -28.417 52.302 1.00 33.38 226 LEU A CA 1
ATOM 1912 C C . LEU A 1 226 ? 24.017 -27.319 52.677 1.00 33.38 226 LEU A C 1
ATOM 1914 O O . LEU A 1 226 ? 25.152 -27.327 52.235 1.00 33.38 226 LEU A O 1
ATOM 1918 N N . ILE A 1 227 ? 23.609 -26.378 53.537 1.00 35.88 227 ILE A N 1
ATOM 1919 C CA . ILE A 1 227 ? 24.516 -25.612 54.417 1.00 35.88 227 ILE A CA 1
ATOM 1920 C C . ILE A 1 227 ? 23.847 -25.487 55.799 1.00 35.88 227 ILE A C 1
ATOM 1922 O O . ILE A 1 227 ? 23.733 -24.420 56.384 1.00 35.88 227 ILE A O 1
ATOM 1926 N N . SER A 1 228 ? 23.350 -26.607 56.324 1.00 34.66 228 SER A N 1
ATOM 1927 C CA . SER A 1 228 ? 23.069 -26.762 57.763 1.00 34.66 228 SER A CA 1
ATOM 1928 C C . SER A 1 228 ? 23.998 -27.795 58.406 1.00 34.66 228 SER A C 1
ATOM 1930 O O . SER A 1 228 ? 23.787 -28.185 59.544 1.00 34.66 228 SER A O 1
ATOM 1932 N N . VAL A 1 229 ? 25.061 -28.205 57.701 1.00 34.28 229 VAL A N 1
ATOM 1933 C CA . VAL A 1 229 ? 26.083 -29.139 58.216 1.00 34.28 229 VAL A CA 1
ATOM 1934 C C . VAL A 1 229 ? 27.508 -28.558 58.137 1.00 34.28 229 VAL A C 1
ATOM 1936 O O . VAL A 1 229 ? 28.429 -29.132 58.696 1.00 34.28 229 VAL A O 1
ATOM 1939 N N . VAL A 1 230 ? 27.712 -27.365 57.552 1.00 34.19 230 VAL A N 1
ATOM 1940 C CA . VAL A 1 230 ? 29.060 -26.747 57.427 1.00 34.19 230 VAL A CA 1
ATOM 1941 C C . VAL A 1 230 ? 29.197 -25.382 58.133 1.00 34.19 230 VAL A C 1
ATOM 1943 O O . VAL A 1 230 ? 30.299 -24.874 58.272 1.00 34.19 230 VAL A O 1
ATOM 1946 N N . ALA A 1 231 ? 28.124 -24.814 58.698 1.00 32.25 231 ALA A N 1
ATOM 1947 C CA . ALA A 1 231 ? 28.191 -23.554 59.466 1.00 32.25 231 ALA A CA 1
ATOM 1948 C C . ALA A 1 231 ? 27.845 -23.696 60.965 1.00 32.25 231 ALA A C 1
ATOM 1950 O O . ALA A 1 231 ? 27.774 -22.700 61.676 1.00 32.25 231 ALA A O 1
ATOM 1951 N N . VAL A 1 232 ? 27.655 -24.929 61.453 1.00 34.41 232 VAL A N 1
ATOM 1952 C CA . VAL A 1 232 ? 27.466 -25.247 62.889 1.00 34.41 232 VAL A CA 1
ATOM 1953 C C . VAL A 1 232 ? 28.587 -26.167 63.423 1.00 34.41 232 VAL A C 1
ATOM 1955 O O . VAL A 1 232 ? 28.645 -26.457 64.609 1.00 34.41 232 VAL A O 1
ATOM 1958 N N . MET A 1 233 ? 29.565 -26.539 62.584 1.00 36.50 233 MET A N 1
ATOM 1959 C CA . MET A 1 233 ? 30.793 -27.262 62.973 1.00 36.50 233 MET A CA 1
ATOM 1960 C C . MET A 1 233 ? 32.040 -26.358 63.021 1.00 36.50 233 MET A C 1
ATOM 1962 O O . MET A 1 233 ? 33.141 -26.797 62.711 1.00 36.50 233 MET A O 1
ATOM 1966 N N . LEU A 1 234 ? 31.891 -25.083 63.394 1.00 33.09 234 LEU A N 1
ATOM 1967 C CA . LEU A 1 234 ? 33.041 -24.202 63.661 1.00 33.09 234 LEU A CA 1
ATOM 1968 C C . LEU A 1 234 ? 32.870 -23.314 64.902 1.00 33.09 234 LEU A C 1
ATOM 1970 O O . LEU A 1 234 ? 33.503 -22.272 65.004 1.00 33.09 234 LEU A O 1
ATOM 1974 N N . VAL A 1 235 ? 32.063 -23.745 65.878 1.00 34.66 235 VAL A N 1
ATOM 1975 C CA . VAL A 1 235 ? 32.156 -23.255 67.264 1.00 34.66 235 VAL A CA 1
ATOM 1976 C C . VAL A 1 235 ? 31.802 -24.391 68.226 1.00 34.66 235 VAL A C 1
ATOM 1978 O O . VAL A 1 235 ? 30.704 -24.426 68.761 1.00 34.66 235 VAL A O 1
ATOM 1981 N N . THR A 1 236 ? 32.731 -25.321 68.446 1.00 30.84 236 THR A N 1
ATOM 1982 C CA . THR A 1 236 ? 32.972 -25.947 69.757 1.00 30.84 236 THR A CA 1
ATOM 1983 C C . THR A 1 236 ? 34.330 -26.648 69.747 1.00 30.84 236 THR A C 1
ATOM 1985 O O . THR A 1 236 ? 34.636 -27.431 68.858 1.00 30.84 236 THR A O 1
ATOM 1988 N N . ALA A 1 237 ? 35.109 -26.366 70.791 1.00 31.09 237 ALA A N 1
ATOM 1989 C CA . ALA A 1 237 ? 36.339 -27.043 71.195 1.00 31.09 237 ALA A CA 1
ATOM 1990 C C . ALA A 1 237 ? 37.567 -26.866 70.282 1.00 31.09 237 ALA A C 1
ATOM 1992 O O . ALA A 1 237 ? 37.817 -27.663 69.389 1.00 31.09 237 ALA A O 1
ATOM 1993 N N . ILE A 1 238 ? 38.403 -25.872 70.608 1.00 32.25 238 ILE A N 1
ATOM 1994 C CA . ILE A 1 238 ? 39.767 -26.089 71.131 1.00 32.25 238 ILE A CA 1
ATOM 1995 C C . ILE A 1 238 ? 40.326 -24.725 71.600 1.00 32.25 238 ILE A C 1
ATOM 1997 O O . ILE A 1 238 ? 40.568 -23.825 70.808 1.00 32.25 238 ILE A O 1
ATOM 2001 N N . TYR A 1 239 ? 40.489 -24.629 72.925 1.00 31.91 239 TYR A N 1
ATOM 2002 C CA . TYR A 1 239 ? 41.436 -23.805 73.694 1.00 31.91 239 TYR A CA 1
ATOM 2003 C C . TYR A 1 239 ? 41.280 -22.266 73.793 1.00 31.91 239 TYR A C 1
ATOM 2005 O O . TYR A 1 239 ? 41.547 -21.499 72.877 1.00 31.91 239 TYR A O 1
ATOM 2013 N N . ALA A 1 240 ? 40.945 -21.835 75.018 1.00 30.39 240 ALA A N 1
ATOM 2014 C CA . ALA A 1 240 ? 41.267 -20.535 75.632 1.00 30.39 240 ALA A CA 1
ATOM 2015 C C . ALA A 1 240 ? 42.809 -20.375 75.835 1.00 30.39 240 ALA A C 1
ATOM 2017 O O . ALA A 1 240 ? 43.505 -21.361 75.582 1.00 30.39 240 ALA A O 1
ATOM 2018 N N . PRO A 1 241 ? 43.380 -19.265 76.385 1.00 46.94 241 PRO A N 1
ATOM 2019 C CA . PRO A 1 241 ? 42.759 -18.075 77.001 1.00 46.94 241 PRO A CA 1
ATOM 2020 C C . PRO A 1 241 ? 43.438 -16.701 76.693 1.00 46.94 241 PRO A C 1
ATOM 2022 O O . PRO A 1 241 ? 44.430 -16.615 75.979 1.00 46.94 241 PRO A O 1
ATOM 2025 N N . SER A 1 242 ? 42.932 -15.654 77.372 1.00 32.84 242 SER A N 1
ATOM 2026 C CA . SER A 1 242 ? 43.632 -14.460 77.917 1.00 32.84 242 SER A CA 1
ATOM 2027 C C . SER A 1 242 ? 43.557 -13.079 77.213 1.00 32.84 242 SER A C 1
ATOM 2029 O O . SER A 1 242 ? 44.312 -12.799 76.296 1.00 32.84 242 SER A O 1
ATOM 2031 N N . LEU A 1 243 ? 42.729 -12.199 77.825 1.00 33.25 243 LEU A N 1
ATOM 2032 C CA . LEU A 1 243 ? 43.020 -10.812 78.297 1.00 33.25 243 LEU A CA 1
ATOM 2033 C C . LEU A 1 243 ? 43.312 -9.684 77.242 1.00 33.25 243 LEU A C 1
ATOM 2035 O O . LEU A 1 243 ? 43.591 -9.979 76.092 1.00 33.25 243 LEU A O 1
ATOM 2039 N N . PRO A 1 244 ? 43.235 -8.370 77.585 1.00 40.06 244 PRO A N 1
ATOM 2040 C CA . PRO A 1 244 ? 41.998 -7.591 77.805 1.00 40.06 244 PRO A CA 1
ATOM 2041 C C . PRO A 1 244 ? 42.061 -6.124 77.255 1.00 40.06 244 PRO A C 1
ATOM 2043 O O . PRO A 1 244 ? 43.005 -5.750 76.570 1.00 40.06 244 PRO A O 1
ATOM 2046 N N . LEU A 1 245 ? 41.098 -5.287 77.698 1.00 25.97 245 LEU A N 1
ATOM 2047 C CA . LEU A 1 245 ? 41.152 -3.812 77.897 1.00 25.97 245 LEU A CA 1
ATOM 2048 C C . LEU A 1 245 ? 40.922 -2.895 76.665 1.00 25.97 245 LEU A C 1
ATOM 2050 O O . LEU A 1 245 ? 41.730 -2.835 75.752 1.00 25.97 245 LEU A O 1
ATOM 2054 N N . THR A 1 246 ? 39.732 -2.262 76.578 1.00 28.45 246 THR A N 1
ATOM 2055 C CA . THR A 1 246 ? 39.400 -0.830 76.894 1.00 28.45 246 THR A CA 1
ATOM 2056 C C . THR A 1 246 ? 39.809 0.162 75.792 1.00 28.45 246 THR A C 1
ATOM 2058 O O . THR A 1 246 ? 40.832 -0.028 75.165 1.00 28.45 246 THR A O 1
ATOM 2061 N N . GLN A 1 247 ? 39.105 1.252 75.470 1.00 26.23 247 GLN A N 1
ATOM 2062 C CA . GLN A 1 247 ? 38.254 2.158 76.250 1.00 26.23 247 GLN A CA 1
ATOM 2063 C C . GLN A 1 247 ? 37.499 3.094 75.269 1.00 26.23 247 GLN A C 1
ATOM 2065 O O . GLN A 1 247 ? 38.020 3.339 74.190 1.00 26.23 247 GLN A O 1
ATOM 2070 N N . HIS A 1 248 ? 36.319 3.591 75.687 1.00 23.30 248 HIS A N 1
ATOM 2071 C CA . HIS A 1 248 ? 35.737 4.952 75.524 1.00 23.30 248 HIS A CA 1
ATOM 2072 C C . HIS A 1 248 ? 35.924 5.777 74.221 1.00 23.30 248 HIS A C 1
ATOM 2074 O O . HIS A 1 248 ? 36.961 5.749 73.587 1.00 23.30 248 HIS A O 1
ATOM 2080 N N . SER A 1 249 ? 35.025 6.673 73.800 1.00 21.62 249 SER A N 1
ATOM 2081 C CA . SER A 1 249 ? 33.737 7.199 74.280 1.00 21.62 249 SER A CA 1
ATOM 2082 C C . SER A 1 249 ? 33.158 8.118 73.182 1.00 21.62 249 SER A C 1
ATOM 2084 O O . SER A 1 249 ? 33.923 8.635 72.381 1.00 21.62 249 SER A O 1
ATOM 2086 N N . GLU A 1 250 ? 31.830 8.333 73.224 1.00 25.23 250 GLU A N 1
ATOM 2087 C CA . GLU A 1 250 ? 31.095 9.609 72.996 1.00 25.23 250 GLU A CA 1
ATOM 2088 C C . GLU A 1 250 ? 31.304 10.423 71.690 1.00 25.23 250 GLU A C 1
ATOM 2090 O O . GLU A 1 250 ? 32.405 10.576 71.196 1.00 25.23 250 GLU A O 1
ATOM 2095 N N . LYS A 1 251 ? 30.320 11.076 71.050 1.00 23.19 251 LYS A N 1
ATOM 2096 C CA . LYS A 1 251 ? 29.084 11.782 71.471 1.00 23.19 251 LYS A CA 1
ATOM 2097 C C . LYS A 1 251 ? 28.245 12.046 70.188 1.00 23.19 251 LYS A C 1
ATOM 2099 O O . LYS A 1 251 ? 28.829 12.320 69.147 1.00 23.19 251 LYS A O 1
ATOM 2104 N N . ARG A 1 252 ? 26.935 11.741 70.145 1.00 20.92 252 ARG A N 1
ATOM 2105 C CA . ARG A 1 252 ? 25.740 12.623 70.338 1.00 20.92 252 ARG A CA 1
ATOM 2106 C C . ARG A 1 252 ? 25.622 13.824 69.365 1.00 20.92 252 ARG A C 1
ATOM 2108 O O . ARG A 1 252 ? 26.480 14.690 69.399 1.00 20.92 252 ARG A O 1
ATOM 2115 N N . THR A 1 253 ? 24.684 13.779 68.394 1.00 23.28 253 THR A N 1
ATOM 2116 C CA . THR A 1 253 ? 23.311 14.409 68.324 1.00 23.28 253 THR A CA 1
ATOM 2117 C C . THR A 1 253 ? 23.331 15.929 68.090 1.00 23.28 253 THR A C 1
ATOM 2119 O O . THR A 1 253 ? 24.118 16.598 68.735 1.00 23.28 253 THR A O 1
ATOM 2122 N N . GLU A 1 254 ? 22.574 16.536 67.162 1.00 24.11 254 GLU A N 1
ATOM 2123 C CA . GLU A 1 254 ? 21.104 16.775 67.083 1.00 24.11 254 GLU A CA 1
ATOM 2124 C C . GLU A 1 254 ? 20.730 17.270 65.646 1.00 24.11 254 GLU A C 1
ATOM 2126 O O . GLU A 1 254 ? 21.603 17.800 64.968 1.00 24.11 254 GLU A O 1
ATOM 2131 N N . LYS A 1 255 ? 19.582 16.912 65.016 1.00 22.66 255 LYS A N 1
ATOM 2132 C CA . LYS A 1 255 ? 18.243 17.599 64.956 1.00 22.66 255 LYS A CA 1
ATOM 2133 C C . LYS A 1 255 ? 18.314 19.095 64.527 1.00 22.66 255 LYS A C 1
ATOM 2135 O O . LYS A 1 255 ? 19.209 19.778 64.983 1.00 22.66 255 LYS A O 1
ATOM 2140 N N . LEU A 1 256 ? 17.441 19.723 63.718 1.00 22.25 256 LEU A N 1
ATOM 2141 C CA . LEU A 1 256 ? 16.049 19.510 63.276 1.00 22.25 256 LEU A CA 1
ATOM 2142 C C . LEU A 1 256 ? 15.708 20.497 62.104 1.00 22.25 256 LEU A C 1
ATOM 2144 O O . LEU A 1 256 ? 16.322 21.553 62.013 1.00 22.25 256 LEU A O 1
ATOM 2148 N N . ASP A 1 257 ? 14.669 20.166 61.325 1.00 24.19 257 ASP A N 1
ATOM 2149 C CA . ASP A 1 257 ? 13.617 21.018 60.706 1.00 24.19 257 ASP A CA 1
ATOM 2150 C C . ASP A 1 257 ? 13.764 21.968 59.478 1.00 24.19 257 ASP A C 1
ATOM 2152 O O . ASP A 1 257 ? 14.488 22.954 59.460 1.00 24.19 257 ASP A O 1
ATOM 2156 N N . GLN A 1 258 ? 12.877 21.659 58.506 1.00 24.48 258 GLN A N 1
ATOM 2157 C CA . GLN A 1 258 ? 11.896 22.480 57.753 1.00 24.48 258 GLN A CA 1
ATOM 2158 C C . GLN A 1 258 ? 12.295 23.763 56.996 1.00 24.48 258 GLN A C 1
ATOM 2160 O O . GLN A 1 258 ? 12.768 24.724 57.586 1.00 24.48 258 GLN A O 1
ATOM 2165 N N . HIS A 1 259 ? 11.838 23.861 55.731 1.00 24.75 259 HIS A N 1
ATOM 2166 C CA . HIS A 1 259 ? 10.846 24.870 55.296 1.00 24.75 259 HIS A CA 1
ATOM 2167 C C . HIS A 1 259 ? 10.252 24.567 53.903 1.00 24.75 259 HIS A C 1
ATOM 2169 O O . HIS A 1 259 ? 10.961 24.180 52.977 1.00 24.75 259 HIS A O 1
ATOM 2175 N N . MET A 1 260 ? 8.938 24.786 53.763 1.00 22.27 260 MET A N 1
ATOM 2176 C CA . MET A 1 260 ? 8.244 24.954 52.480 1.00 22.27 260 MET A CA 1
ATOM 2177 C C . MET A 1 260 ? 8.459 26.364 51.919 1.00 22.27 260 MET A C 1
ATOM 2179 O O . MET A 1 260 ? 8.478 27.316 52.695 1.00 22.27 260 MET A O 1
ATOM 2183 N N . ILE A 1 261 ? 8.432 26.513 50.588 1.00 26.45 261 ILE A N 1
ATOM 2184 C CA . ILE A 1 261 ? 7.977 27.745 49.921 1.00 26.45 261 ILE A CA 1
ATOM 2185 C C . ILE A 1 261 ? 7.080 27.374 48.732 1.00 26.45 261 ILE A C 1
ATOM 2187 O O . ILE A 1 261 ? 7.488 26.664 47.815 1.00 26.45 261 ILE A O 1
ATOM 2191 N N . THR A 1 262 ? 5.855 27.892 48.768 1.00 25.52 262 THR A N 1
ATOM 2192 C CA . THR A 1 262 ? 4.889 27.962 47.666 1.00 25.52 262 THR A CA 1
ATOM 2193 C C . THR A 1 262 ? 5.162 29.221 46.845 1.00 25.52 262 THR A C 1
ATOM 2195 O O . THR A 1 262 ? 5.329 30.281 47.438 1.00 25.52 262 THR A O 1
ATOM 2198 N N . LEU A 1 263 ? 5.103 29.155 45.510 1.00 27.19 263 LEU A N 1
ATOM 2199 C CA . LEU A 1 263 ? 4.893 30.331 44.653 1.00 27.19 263 LEU A CA 1
ATOM 2200 C C . LEU A 1 263 ? 4.095 29.938 43.398 1.00 27.19 263 LEU A C 1
ATOM 2202 O O . LEU A 1 263 ? 4.566 29.188 42.548 1.00 27.19 263 LEU A O 1
ATOM 2206 N N . GLN A 1 264 ? 2.871 30.462 43.301 1.00 27.20 264 GLN A N 1
ATOM 2207 C CA . GLN A 1 264 ? 2.108 30.580 42.057 1.00 27.20 264 GLN A CA 1
ATOM 2208 C C . GLN A 1 264 ? 2.494 31.884 41.343 1.00 27.20 264 GLN A C 1
ATOM 2210 O O . GLN A 1 264 ? 2.554 32.927 41.992 1.00 27.20 264 GLN A O 1
ATOM 2215 N N . ALA A 1 265 ? 2.614 31.859 40.010 1.00 23.16 265 ALA A N 1
ATOM 2216 C CA . ALA A 1 265 ? 2.431 33.039 39.159 1.00 23.16 265 ALA A CA 1
ATOM 2217 C C . ALA A 1 265 ? 2.015 32.665 37.713 1.00 23.16 265 ALA A C 1
ATOM 2219 O O . ALA A 1 265 ? 2.776 32.062 36.969 1.00 23.16 265 ALA A O 1
ATOM 2220 N N . LYS A 1 266 ? 0.764 33.025 37.385 1.00 22.16 266 LYS A N 1
ATOM 2221 C CA . LYS A 1 266 ? 0.182 33.577 36.135 1.00 22.16 266 LYS A CA 1
ATOM 2222 C C . LYS A 1 266 ? 0.754 33.243 34.725 1.00 22.16 266 LYS A C 1
ATOM 2224 O O . LYS A 1 266 ? 1.892 33.546 34.403 1.00 22.16 266 LYS A O 1
ATOM 2229 N N . GLN A 1 267 ? -0.185 32.763 33.888 1.00 24.94 267 GLN A N 1
ATOM 2230 C CA . GLN A 1 267 ? -0.348 32.689 32.406 1.00 24.94 267 GLN A CA 1
ATOM 2231 C C . GLN A 1 267 ? 0.065 33.953 31.589 1.00 24.94 267 GLN A C 1
ATOM 2233 O O . GLN A 1 267 ? 0.336 34.960 32.242 1.00 24.94 267 GLN A O 1
ATOM 2238 N N . PRO A 1 268 ? -0.071 34.041 30.225 1.00 39.12 268 PRO A N 1
ATOM 2239 C CA . PRO A 1 268 ? -0.434 33.065 29.152 1.00 39.12 268 PRO A CA 1
ATOM 2240 C C . PRO A 1 268 ? 0.476 33.122 27.879 1.00 39.12 268 PRO A C 1
ATOM 2242 O O . PRO A 1 268 ? 1.231 34.070 27.719 1.00 39.12 268 PRO A O 1
ATOM 2245 N N . ALA A 1 269 ? 0.344 32.179 26.923 1.00 19.45 269 ALA A N 1
ATOM 2246 C CA . ALA A 1 269 ? 0.194 32.433 25.463 1.00 19.45 269 ALA A CA 1
ATOM 2247 C C . ALA A 1 269 ? 0.487 31.198 24.576 1.00 19.45 269 ALA A C 1
ATOM 2249 O O . ALA A 1 269 ? 1.317 30.354 24.886 1.00 19.45 269 ALA A O 1
ATOM 2250 N N . LYS A 1 270 ? -0.267 31.148 23.472 1.00 25.22 270 LYS A N 1
ATOM 2251 C CA . LYS A 1 270 ? -0.293 30.219 22.329 1.00 25.22 270 LYS A CA 1
ATOM 2252 C C . LYS A 1 270 ? 1.087 29.851 21.760 1.00 25.22 270 LYS A C 1
ATOM 2254 O O . LYS A 1 270 ? 1.893 30.748 21.573 1.00 25.22 270 LYS A O 1
ATOM 2259 N N . GLU A 1 271 ? 1.255 28.604 21.309 1.00 21.62 271 GLU A N 1
ATOM 2260 C CA . GLU A 1 271 ? 1.324 28.246 19.875 1.00 21.62 271 GLU A CA 1
ATOM 2261 C C . GLU A 1 271 ? 1.576 26.742 19.647 1.00 21.62 271 GLU A C 1
ATOM 2263 O O . GLU A 1 271 ? 2.387 26.119 20.320 1.00 21.62 271 GLU A O 1
ATOM 2268 N N . SER A 1 272 ? 0.850 26.219 18.652 1.00 22.61 272 SER A N 1
ATOM 2269 C CA . SER A 1 272 ? 1.231 25.158 17.704 1.00 22.61 272 SER A CA 1
ATOM 2270 C C . SER A 1 272 ? 1.548 23.753 18.239 1.00 22.61 272 SER A C 1
ATOM 2272 O O . SER A 1 272 ? 2.581 23.477 18.827 1.00 22.61 272 SER A O 1
ATOM 2274 N N . GLN A 1 273 ? 0.608 22.814 18.087 1.00 34.72 273 GLN A N 1
ATOM 2275 C CA . GLN A 1 273 ? 0.570 21.885 16.942 1.00 34.72 273 GLN A CA 1
ATOM 2276 C C . GLN A 1 273 ? 1.851 21.056 16.792 1.00 34.72 273 GLN A C 1
ATOM 2278 O O . GLN A 1 273 ? 2.814 21.524 16.200 1.00 34.72 273 GLN A O 1
ATOM 2283 N N . THR A 1 274 ? 1.794 19.799 17.242 1.00 31.66 274 THR A N 1
ATOM 2284 C CA . THR A 1 274 ? 2.075 18.547 16.499 1.00 31.66 274 THR A CA 1
ATOM 2285 C C . THR A 1 274 ? 2.718 17.500 17.404 1.00 31.66 274 THR A C 1
ATOM 2287 O O . THR A 1 274 ? 3.653 17.806 18.132 1.00 31.66 274 THR A O 1
ATOM 2290 N N . LEU A 1 275 ? 2.202 16.267 17.337 1.00 28.16 275 LEU A N 1
ATOM 2291 C CA . LEU A 1 275 ? 2.954 15.013 17.155 1.00 28.16 275 LEU A CA 1
ATOM 2292 C C . LEU A 1 275 ? 1.958 13.843 17.253 1.00 28.16 275 LEU A C 1
ATOM 2294 O O . LEU A 1 275 ? 1.674 13.327 18.327 1.00 28.16 275 LEU A O 1
ATOM 2298 N N . LEU A 1 276 ? 1.384 13.497 16.099 1.00 26.53 276 LEU A N 1
ATOM 2299 C CA . LEU A 1 276 ? 0.472 12.372 15.883 1.00 26.53 276 LEU A CA 1
ATOM 2300 C C . LEU A 1 276 ? 1.287 11.151 15.391 1.00 26.53 276 LEU A C 1
ATOM 2302 O O . LEU A 1 276 ? 2.204 11.289 14.576 1.00 26.53 276 LEU A O 1
ATOM 2306 N N . SER A 1 277 ? 0.969 9.971 15.915 1.00 31.52 277 SER A N 1
ATOM 2307 C CA . SER A 1 277 ? 1.547 8.647 15.646 1.00 31.52 277 SER A CA 1
ATOM 2308 C C . SER A 1 277 ? 1.449 8.198 14.171 1.00 31.52 277 SER A C 1
ATOM 2310 O O . SER A 1 277 ? 0.815 8.830 13.331 1.00 31.52 277 SER A O 1
ATOM 2312 N N . ALA A 1 278 ? 2.125 7.102 13.796 1.00 34.41 278 ALA A N 1
ATOM 2313 C CA . ALA A 1 278 ? 2.144 6.590 12.416 1.00 34.41 278 ALA A CA 1
ATOM 2314 C C . ALA A 1 278 ? 0.781 6.046 11.929 1.00 34.41 278 ALA A C 1
ATOM 2316 O O . ALA A 1 278 ? 0.457 6.203 10.754 1.00 34.41 278 ALA A O 1
ATOM 2317 N N . GLU A 1 279 ? -0.049 5.503 12.823 1.00 32.75 279 GLU A N 1
ATOM 2318 C CA . GLU A 1 279 ? -1.456 5.182 12.526 1.00 32.75 279 GLU A CA 1
ATOM 2319 C C . GLU A 1 279 ? -2.290 6.455 12.338 1.00 32.75 279 GLU A C 1
ATOM 2321 O O . GLU A 1 279 ? -3.180 6.495 11.492 1.00 32.75 279 GLU A O 1
ATOM 2326 N N . GLU A 1 280 ? -1.940 7.539 13.033 1.00 30.97 280 GLU A N 1
ATOM 2327 C CA . GLU A 1 280 ? -2.557 8.854 12.845 1.00 30.97 280 GLU A CA 1
ATOM 2328 C C . GLU A 1 280 ? -2.050 9.598 11.589 1.00 30.97 280 GLU A C 1
ATOM 2330 O O . GLU A 1 280 ? -2.690 10.542 11.123 1.00 30.97 280 GLU A O 1
ATOM 2335 N N . ARG A 1 281 ? -0.940 9.154 10.979 1.00 34.22 281 ARG A N 1
ATOM 2336 C CA . ARG A 1 281 ? -0.487 9.622 9.656 1.00 34.22 281 ARG A CA 1
ATOM 2337 C C . ARG A 1 281 ? -1.241 8.936 8.511 1.00 34.22 281 ARG A C 1
ATOM 2339 O O . ARG A 1 281 ? -1.636 9.627 7.575 1.00 34.22 281 ARG A O 1
ATOM 2346 N N . ASP A 1 282 ? -1.513 7.630 8.604 1.00 40.38 282 ASP A N 1
ATOM 2347 C CA . ASP A 1 282 ? -2.343 6.881 7.632 1.00 40.38 282 ASP A CA 1
ATOM 2348 C C . ASP A 1 282 ? -3.854 7.154 7.814 1.00 40.38 282 ASP A C 1
ATOM 2350 O O . ASP A 1 282 ? -4.636 6.971 6.883 1.00 40.38 282 ASP A O 1
ATOM 2354 N N . SER A 1 283 ? -4.285 7.662 8.978 1.00 40.22 283 SER A N 1
ATOM 2355 C CA . SER A 1 283 ? -5.697 7.988 9.232 1.00 40.22 283 SER A CA 1
ATOM 2356 C C . SER A 1 283 ? -6.198 9.279 8.580 1.00 40.22 283 SER A C 1
ATOM 2358 O O . SER A 1 283 ? -7.407 9.488 8.494 1.00 40.22 283 SER A O 1
ATOM 2360 N N . SER A 1 284 ? -5.287 10.130 8.099 1.00 49.06 284 SER A N 1
ATOM 2361 C CA . SER A 1 284 ? -5.610 11.418 7.467 1.00 49.06 284 SER A CA 1
ATOM 2362 C C . SER A 1 284 ? -5.605 11.381 5.934 1.00 49.06 284 SER A C 1
ATOM 2364 O O . SER A 1 284 ? -6.085 12.317 5.292 1.00 49.06 284 SER A O 1
ATOM 2366 N N . LEU A 1 285 ? -5.076 10.309 5.336 1.00 70.06 285 LEU A N 1
ATOM 2367 C CA . LEU A 1 285 ? -4.877 10.198 3.894 1.00 70.06 285 LEU A CA 1
ATOM 2368 C C . LEU A 1 285 ? -6.062 9.490 3.240 1.00 70.06 285 LEU A C 1
ATOM 2370 O O . LEU A 1 285 ? -6.375 8.343 3.552 1.00 70.06 285 LEU A O 1
ATOM 2374 N N . SER A 1 286 ? -6.724 10.184 2.314 1.00 85.25 286 SER A N 1
ATOM 2375 C CA . SER A 1 286 ? -7.827 9.597 1.556 1.00 85.25 286 SER A CA 1
ATOM 2376 C C . SER A 1 286 ? -7.313 8.539 0.582 1.00 85.25 286 SER A C 1
ATOM 2378 O O . SER A 1 286 ? -6.332 8.765 -0.129 1.00 85.25 286 SER A O 1
ATOM 2380 N N . ARG A 1 287 ? -7.992 7.389 0.505 1.00 91.19 287 ARG A N 1
ATOM 2381 C CA . ARG A 1 287 ? -7.673 6.315 -0.452 1.00 91.19 287 ARG A CA 1
ATOM 2382 C C . ARG A 1 287 ? -8.360 6.503 -1.798 1.00 91.19 287 ARG A C 1
ATOM 2384 O O . ARG A 1 287 ? -8.363 5.590 -2.622 1.00 91.19 287 ARG A O 1
ATOM 2391 N N . ILE A 1 288 ? -8.949 7.669 -2.035 1.00 93.69 288 ILE A N 1
ATOM 2392 C CA . ILE A 1 288 ? -9.616 8.008 -3.285 1.00 93.69 288 ILE A CA 1
ATOM 2393 C C . ILE A 1 288 ? -9.197 9.393 -3.764 1.00 93.69 288 ILE A C 1
ATOM 2395 O O . ILE A 1 288 ? -8.848 10.270 -2.981 1.00 93.69 288 ILE A O 1
ATOM 2399 N N . VAL A 1 289 ? -9.276 9.598 -5.072 1.00 90.75 289 VAL A N 1
ATOM 2400 C CA . VAL A 1 289 ? -9.133 10.909 -5.701 1.00 90.75 289 VAL A CA 1
ATOM 2401 C C . VAL A 1 289 ? -10.518 11.456 -5.999 1.00 90.75 289 VAL A C 1
ATOM 2403 O O . VAL A 1 289 ? -11.287 10.835 -6.740 1.00 90.75 289 VAL A O 1
ATOM 2406 N N . THR A 1 290 ? -10.836 12.632 -5.467 1.00 88.81 290 THR A N 1
ATOM 2407 C CA . THR A 1 290 ? -12.030 13.387 -5.868 1.00 88.81 290 THR A CA 1
ATOM 2408 C C . THR A 1 290 ? -11.672 14.406 -6.951 1.00 88.81 290 THR A C 1
ATOM 2410 O O . THR A 1 290 ? -10.510 14.779 -7.103 1.00 88.81 290 THR A O 1
ATOM 2413 N N . LYS A 1 291 ? -12.661 14.867 -7.726 1.00 84.44 291 LYS A N 1
ATOM 2414 C CA . LYS A 1 291 ? -12.417 15.865 -8.786 1.00 84.44 291 LYS A CA 1
ATOM 2415 C C . LYS A 1 291 ? -11.887 17.179 -8.218 1.00 84.44 291 LYS A C 1
ATOM 2417 O O . LYS A 1 291 ? -11.056 17.829 -8.837 1.00 84.44 291 LYS A O 1
ATOM 2422 N N . GLU A 1 292 ? -12.365 17.549 -7.038 1.00 80.19 292 GLU A N 1
ATOM 2423 C CA . GLU A 1 292 ? -12.024 18.793 -6.354 1.00 80.19 292 GLU A CA 1
ATOM 2424 C C . GLU A 1 292 ? -10.568 18.799 -5.877 1.00 80.19 292 GLU A C 1
ATOM 2426 O O . GLU A 1 292 ? -9.961 19.859 -5.790 1.00 80.19 292 GLU A O 1
ATOM 2431 N N . ALA A 1 293 ? -9.988 17.624 -5.608 1.00 78.50 293 ALA A N 1
ATOM 2432 C CA . ALA A 1 293 ? -8.611 17.497 -5.141 1.00 78.50 293 ALA A CA 1
ATOM 2433 C C . ALA A 1 293 ? -7.560 17.755 -6.237 1.00 78.50 293 ALA A C 1
ATOM 2435 O O . ALA A 1 293 ? -6.375 17.858 -5.926 1.00 78.50 293 ALA A O 1
ATOM 2436 N N . LEU A 1 294 ? -7.965 17.838 -7.510 1.00 75.69 294 LEU A N 1
ATOM 2437 C CA . LEU A 1 294 ? -7.027 17.809 -8.629 1.00 75.69 294 LEU A CA 1
ATOM 2438 C C . LEU A 1 294 ? -6.379 19.141 -8.999 1.00 75.69 294 LEU A C 1
ATOM 2440 O O . LEU A 1 294 ? -5.385 19.091 -9.707 1.00 75.69 294 LEU A O 1
ATOM 2444 N N . ASN A 1 295 ? -6.845 20.296 -8.508 1.00 69.94 295 ASN A N 1
ATOM 2445 C CA . ASN A 1 295 ? -6.163 21.601 -8.654 1.00 69.94 295 ASN A CA 1
ATOM 2446 C C . ASN A 1 295 ? -5.460 21.810 -10.027 1.00 69.94 295 ASN A C 1
ATOM 2448 O O . ASN A 1 295 ? -4.254 22.048 -10.081 1.00 69.94 295 ASN A O 1
ATOM 2452 N N . ASP A 1 296 ? -6.204 21.665 -11.133 1.00 71.94 296 ASP A N 1
ATOM 2453 C CA . ASP A 1 296 ? -5.751 21.755 -12.543 1.00 71.94 296 ASP A CA 1
ATOM 2454 C C . ASP A 1 296 ? -4.811 20.650 -13.078 1.00 71.94 296 ASP A C 1
ATOM 2456 O O . ASP A 1 296 ? -4.397 20.685 -14.242 1.00 71.94 296 ASP A O 1
ATOM 2460 N N . GLN A 1 297 ? -4.530 19.623 -12.283 1.00 83.00 297 GLN A N 1
ATOM 2461 C CA . GLN A 1 297 ? -3.927 18.364 -12.723 1.00 83.00 297 GLN A CA 1
ATOM 2462 C C . GLN A 1 297 ? -4.993 17.396 -13.258 1.00 83.00 297 GLN A C 1
ATOM 2464 O O . GLN A 1 297 ? -6.195 17.574 -13.057 1.00 83.00 297 GLN A O 1
ATOM 2469 N N . ASP A 1 298 ? -4.540 16.367 -13.964 1.00 88.06 298 ASP A N 1
ATOM 2470 C CA . ASP A 1 298 ? -5.349 15.202 -14.321 1.00 88.06 298 ASP A CA 1
ATOM 2471 C C . ASP A 1 298 ? -4.817 13.973 -13.568 1.00 88.06 298 ASP A C 1
ATOM 2473 O O . ASP A 1 298 ? -3.815 14.063 -12.847 1.00 88.06 298 ASP A O 1
ATOM 2477 N N . ILE A 1 299 ? -5.465 12.820 -13.719 1.00 92.75 299 ILE A N 1
ATOM 2478 C CA . ILE A 1 299 ? -4.966 11.557 -13.172 1.00 92.75 299 ILE A CA 1
ATOM 2479 C C . ILE A 1 299 ? -4.809 10.490 -14.235 1.00 92.75 299 ILE A C 1
ATOM 2481 O O . ILE A 1 299 ? -5.650 10.314 -15.109 1.00 92.75 299 ILE A O 1
ATOM 2485 N N . ALA A 1 300 ? -3.756 9.703 -14.068 1.00 95.31 300 ALA A N 1
ATOM 2486 C CA . ALA A 1 300 ? -3.618 8.420 -14.724 1.00 95.31 300 ALA A CA 1
ATOM 2487 C C . ALA A 1 300 ? -3.736 7.325 -13.664 1.00 95.31 300 ALA A C 1
ATOM 2489 O O . ALA A 1 300 ? -3.070 7.386 -12.628 1.00 95.31 300 ALA A O 1
ATOM 2490 N N . VAL A 1 301 ? -4.592 6.334 -13.910 1.00 97.12 301 VAL A N 1
ATOM 2491 C CA . VAL A 1 301 ? -4.704 5.161 -13.037 1.00 97.12 301 VAL A CA 1
ATOM 2492 C C . VAL A 1 301 ? -4.001 3.993 -13.705 1.00 97.12 301 VAL A C 1
ATOM 2494 O O . VAL A 1 301 ? -4.376 3.597 -14.806 1.00 97.12 301 VAL A O 1
ATOM 2497 N N . VAL A 1 302 ? -3.000 3.438 -13.029 1.00 98.00 302 VAL A N 1
ATOM 2498 C CA . VAL A 1 302 ? -2.218 2.299 -13.519 1.00 98.00 302 VAL A CA 1
ATOM 2499 C C . VAL A 1 302 ? -2.563 1.076 -12.677 1.00 98.00 302 VAL A C 1
ATOM 2501 O O . VAL A 1 302 ? -2.461 1.111 -11.451 1.00 98.00 302 VAL A O 1
ATOM 2504 N N . GLY A 1 303 ? -3.001 0.000 -13.325 1.00 97.56 303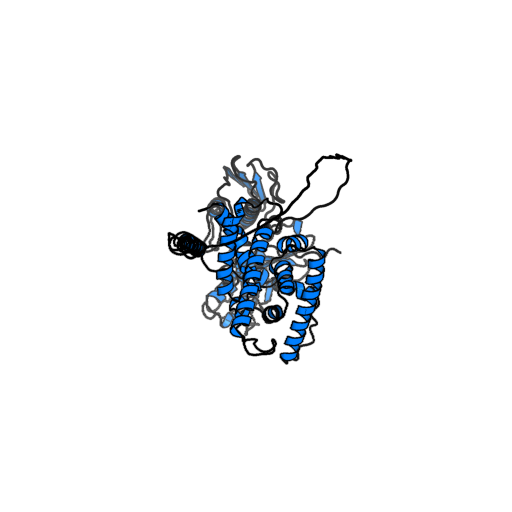 GLY A N 1
ATOM 2505 C CA . GLY A 1 303 ? -3.218 -1.295 -12.689 1.00 97.56 303 GLY A CA 1
ATOM 2506 C C . GLY A 1 303 ? -1.910 -2.072 -12.614 1.00 97.56 303 GLY A C 1
ATOM 2507 O O . GLY A 1 303 ? -1.407 -2.518 -13.643 1.00 97.56 303 GLY A O 1
ATOM 2508 N N . VAL A 1 304 ? -1.369 -2.264 -11.414 1.00 97.19 304 VAL A N 1
ATOM 2509 C CA . VAL A 1 304 ? -0.109 -2.995 -11.194 1.00 97.19 304 VAL A CA 1
ATOM 2510 C C . VAL A 1 304 ? -0.339 -4.214 -10.304 1.00 97.19 304 VAL A C 1
ATOM 2512 O O . VAL A 1 304 ? -1.091 -4.102 -9.336 1.00 97.19 304 VAL A O 1
ATOM 2515 N N . PRO A 1 305 ? 0.262 -5.380 -10.589 1.00 96.62 305 PRO A N 1
ATOM 2516 C CA . PRO A 1 305 ? 0.217 -6.500 -9.663 1.00 96.62 305 PRO A CA 1
ATOM 2517 C C . PRO A 1 305 ? 0.962 -6.160 -8.371 1.00 96.62 305 PRO A C 1
ATOM 2519 O O . PRO A 1 305 ? 1.901 -5.359 -8.358 1.00 96.62 305 PRO A O 1
ATOM 2522 N N . ASP A 1 306 ? 0.577 -6.803 -7.278 1.00 94.94 306 ASP A N 1
ATOM 2523 C CA . ASP A 1 306 ? 1.438 -6.891 -6.110 1.00 94.94 306 ASP A CA 1
ATOM 2524 C C . ASP A 1 306 ? 2.701 -7.719 -6.416 1.00 94.94 306 ASP A C 1
ATOM 2526 O O . ASP A 1 306 ? 2.769 -8.457 -7.401 1.00 94.94 306 ASP A O 1
ATOM 2530 N N . GLN A 1 307 ? 3.726 -7.614 -5.569 1.00 92.06 307 GLN A N 1
ATOM 2531 C CA . GLN A 1 307 ? 5.005 -8.312 -5.793 1.00 92.06 307 GLN A CA 1
ATOM 2532 C C . GLN A 1 307 ? 4.866 -9.840 -5.885 1.00 92.06 307 GLN A C 1
ATOM 2534 O O . GLN A 1 307 ? 5.703 -10.500 -6.496 1.00 92.06 307 GLN A O 1
ATOM 2539 N N . GLN A 1 308 ? 3.809 -10.400 -5.297 1.00 89.12 308 GLN A N 1
ATOM 2540 C CA . GLN A 1 308 ? 3.524 -11.832 -5.323 1.00 89.12 308 GLN A CA 1
ATOM 2541 C C . GLN A 1 308 ? 2.637 -12.254 -6.505 1.00 89.12 308 GLN A C 1
ATOM 2543 O O . GLN A 1 308 ? 2.355 -13.440 -6.651 1.00 89.12 308 GLN A O 1
ATOM 2548 N N . SER A 1 309 ? 2.227 -11.323 -7.378 1.00 90.25 309 SER A N 1
ATOM 2549 C CA . SER A 1 309 ? 1.358 -11.605 -8.530 1.00 90.25 309 SER A CA 1
ATOM 2550 C C . SER A 1 309 ? 0.032 -12.275 -8.141 1.00 90.25 309 SER A C 1
ATOM 2552 O O . SER A 1 309 ? -0.452 -13.177 -8.821 1.00 90.25 309 SER A O 1
ATOM 2554 N N . HIS A 1 310 ? -0.557 -11.837 -7.031 1.00 89.25 310 HIS A N 1
ATOM 2555 C CA . HIS A 1 310 ? -1.846 -12.287 -6.520 1.00 89.25 310 HIS A CA 1
ATOM 2556 C C . HIS A 1 310 ? -2.988 -11.340 -6.904 1.00 89.25 310 HIS A C 1
ATOM 2558 O O . HIS A 1 310 ? -4.076 -11.800 -7.256 1.00 89.25 310 HIS A O 1
ATOM 2564 N N . ILE A 1 311 ? -2.775 -10.023 -6.806 1.00 94.31 311 ILE A N 1
ATOM 2565 C CA . ILE A 1 311 ? -3.830 -9.007 -6.944 1.00 94.31 311 ILE A CA 1
ATOM 2566 C C . ILE A 1 311 ? -3.346 -7.834 -7.791 1.00 94.31 311 ILE A C 1
ATOM 2568 O O . ILE A 1 311 ? -2.274 -7.288 -7.552 1.00 94.31 311 ILE A O 1
ATOM 2572 N N . ILE A 1 312 ? -4.195 -7.378 -8.718 1.00 96.38 312 ILE A N 1
ATOM 2573 C CA . ILE A 1 312 ? -4.013 -6.100 -9.416 1.00 96.38 312 ILE A CA 1
ATOM 2574 C C . ILE A 1 312 ? -4.510 -4.950 -8.536 1.00 96.38 312 ILE A C 1
ATOM 2576 O O . ILE A 1 312 ? -5.680 -4.893 -8.150 1.00 96.38 312 ILE A O 1
ATOM 2580 N N . ILE A 1 313 ? -3.621 -4.004 -8.258 1.00 97.69 313 ILE A N 1
ATOM 2581 C CA . ILE A 1 313 ? -3.873 -2.797 -7.480 1.00 97.69 313 ILE A CA 1
ATOM 2582 C C . ILE A 1 313 ? -3.957 -1.606 -8.447 1.00 97.69 313 ILE A C 1
ATOM 2584 O O . ILE A 1 313 ? -2.957 -1.256 -9.076 1.00 97.69 313 ILE A O 1
ATOM 2588 N N . PRO A 1 314 ? -5.128 -0.957 -8.586 1.00 97.69 314 PRO A N 1
ATOM 2589 C CA . PRO A 1 314 ? -5.238 0.286 -9.341 1.00 97.69 314 PRO A CA 1
ATOM 2590 C C . PRO A 1 314 ? -4.660 1.444 -8.519 1.00 97.69 314 PRO A C 1
ATOM 2592 O O . PRO A 1 314 ? -5.147 1.716 -7.422 1.00 97.69 314 PRO A O 1
ATOM 2595 N N . ILE A 1 315 ? -3.640 2.126 -9.040 1.00 97.38 315 ILE A N 1
ATOM 2596 C CA . ILE A 1 315 ? -2.954 3.247 -8.381 1.00 97.38 315 ILE A CA 1
ATOM 2597 C C . ILE A 1 315 ? -3.199 4.529 -9.168 1.00 97.38 315 ILE A C 1
ATOM 2599 O O . ILE A 1 315 ? -2.879 4.593 -10.354 1.00 97.38 315 ILE A O 1
ATOM 2603 N N . SER A 1 316 ? -3.731 5.562 -8.511 1.00 96.56 316 SER A N 1
ATOM 2604 C CA . SER A 1 316 ? -3.935 6.876 -9.132 1.00 96.56 316 SER A CA 1
ATOM 2605 C C . SER A 1 316 ? -2.696 7.745 -8.986 1.00 96.56 316 SER A C 1
ATOM 2607 O O . SER A 1 316 ? -2.220 7.982 -7.877 1.00 96.56 316 SER A O 1
ATOM 2609 N N . VAL A 1 317 ? -2.206 8.284 -10.096 1.00 93.56 317 VAL A N 1
ATOM 2610 C CA . VAL A 1 317 ? -1.030 9.152 -10.121 1.00 93.56 317 VAL A CA 1
ATOM 2611 C C . VAL A 1 317 ? -1.403 10.510 -10.709 1.00 93.56 317 VAL A C 1
ATOM 2613 O O . VAL A 1 317 ? -1.965 10.551 -11.805 1.00 93.56 317 VAL A O 1
ATOM 2616 N N . PRO A 1 318 ? -1.078 11.627 -10.032 1.00 90.75 318 PRO A N 1
ATOM 2617 C CA . PRO A 1 318 ? -1.276 12.950 -10.603 1.00 90.75 318 PRO A CA 1
ATOM 2618 C C . PRO A 1 318 ? -0.372 13.184 -11.819 1.00 90.75 318 PRO A C 1
ATOM 2620 O O . PRO A 1 318 ? 0.856 12.984 -11.775 1.00 90.75 318 PRO A O 1
ATOM 2623 N N . VAL A 1 319 ? -0.988 13.639 -12.905 1.00 90.62 319 VAL A N 1
ATOM 2624 C CA . VAL A 1 319 ? -0.348 13.924 -14.189 1.00 90.62 319 VAL A CA 1
ATOM 2625 C C . VAL A 1 319 ? -0.747 15.311 -14.690 1.00 90.62 319 VAL A C 1
ATOM 2627 O O . VAL A 1 319 ? -1.686 15.939 -14.205 1.00 90.62 319 VAL A O 1
ATOM 2630 N N . LYS A 1 320 ? -0.002 15.840 -15.657 1.00 86.88 320 LYS A N 1
ATOM 2631 C CA . LYS A 1 320 ? -0.335 17.132 -16.256 1.00 86.88 320 LYS A CA 1
ATOM 2632 C C . LYS A 1 320 ? -1.457 16.946 -17.280 1.00 86.88 320 LYS A C 1
ATOM 2634 O O . LYS A 1 320 ? -1.349 16.109 -18.170 1.00 86.88 320 LYS A O 1
ATOM 2639 N N . LYS A 1 321 ? -2.475 17.801 -17.201 1.00 82.50 321 LYS A N 1
ATOM 2640 C CA . LYS A 1 321 ? -3.702 17.738 -18.009 1.00 82.50 321 LYS A CA 1
ATOM 2641 C C . LYS A 1 321 ? -3.501 17.802 -19.528 1.00 82.50 321 LYS A C 1
ATOM 2643 O O . LYS A 1 321 ? -4.315 17.269 -20.269 1.00 82.50 321 LYS A O 1
ATOM 2648 N N . TYR A 1 322 ? -2.444 18.465 -19.991 1.00 82.12 322 TYR A N 1
ATOM 2649 C CA . TYR A 1 322 ? -2.212 18.713 -21.420 1.00 82.12 322 TYR A CA 1
ATOM 2650 C C . TYR A 1 322 ? -1.221 17.740 -22.073 1.00 82.12 322 TYR A C 1
ATOM 2652 O O . TYR A 1 322 ? -1.012 17.827 -23.279 1.00 82.12 322 TYR A O 1
ATOM 2660 N N . GLU A 1 323 ? -0.619 16.829 -21.304 1.00 87.56 323 GLU A N 1
ATOM 2661 C CA . GLU A 1 323 ? 0.269 15.803 -21.866 1.00 87.56 323 GLU A CA 1
ATOM 2662 C C . GLU A 1 323 ? -0.571 14.712 -22.556 1.00 87.56 323 GLU A C 1
ATOM 2664 O O . GLU A 1 323 ? -1.649 14.368 -22.052 1.00 87.56 323 GLU A O 1
ATOM 2669 N N . PRO A 1 324 ? -0.109 14.127 -23.674 1.00 91.75 324 PRO A N 1
ATOM 2670 C CA . PRO A 1 324 ? -0.770 12.988 -24.303 1.00 91.75 324 PRO A CA 1
ATOM 2671 C C . PRO A 1 324 ? -0.954 11.816 -23.332 1.00 91.75 324 PRO A C 1
ATOM 2673 O O . PRO A 1 324 ? -0.077 11.517 -22.526 1.00 91.75 324 PRO A O 1
ATOM 2676 N N . ALA A 1 325 ? -2.063 11.081 -23.450 1.00 91.94 325 ALA A N 1
ATOM 2677 C CA . ALA A 1 325 ? -2.387 9.991 -22.521 1.00 91.94 325 ALA A CA 1
ATOM 2678 C C . ALA A 1 325 ? -1.304 8.893 -22.429 1.00 91.94 325 ALA A C 1
ATOM 2680 O O . ALA A 1 325 ? -1.141 8.280 -21.377 1.00 91.94 325 ALA A O 1
ATOM 2681 N N . ALA A 1 326 ? -0.543 8.665 -23.505 1.00 92.75 326 ALA A N 1
ATOM 2682 C CA . ALA A 1 326 ? 0.592 7.742 -23.490 1.00 92.75 326 ALA A CA 1
ATOM 2683 C C . ALA A 1 326 ? 1.721 8.228 -22.564 1.00 92.75 326 ALA A C 1
ATOM 2685 O O . ALA A 1 326 ? 2.197 7.472 -21.722 1.00 92.75 326 ALA A O 1
ATOM 2686 N N . GLU A 1 327 ? 2.083 9.508 -22.664 1.00 94.00 327 GLU A N 1
ATOM 2687 C CA . GLU A 1 327 ? 3.099 10.141 -21.816 1.00 94.00 327 GLU A CA 1
ATOM 2688 C C . GLU A 1 327 ? 2.620 10.251 -20.364 1.00 94.00 327 GLU A C 1
ATOM 2690 O O . GLU A 1 327 ? 3.395 10.058 -19.427 1.00 94.00 327 GLU A O 1
ATOM 2695 N N . GLN A 1 328 ? 1.321 10.492 -20.154 1.00 93.75 328 GLN A N 1
ATOM 2696 C CA . GLN A 1 328 ? 0.719 10.450 -18.822 1.00 93.75 328 GLN A CA 1
ATOM 2697 C C . GLN A 1 328 ? 0.883 9.071 -18.172 1.00 93.75 328 GLN A C 1
ATOM 2699 O O . GLN A 1 328 ? 1.278 9.003 -17.010 1.00 93.75 328 GLN A O 1
ATOM 2704 N N . LEU A 1 329 ? 0.609 7.982 -18.901 1.00 95.31 329 LEU A N 1
ATOM 2705 C CA . LEU A 1 329 ? 0.747 6.615 -18.390 1.00 95.31 329 LEU A CA 1
ATOM 2706 C C . LEU A 1 329 ? 2.210 6.223 -18.153 1.00 95.31 329 LEU A C 1
ATOM 2708 O O . LEU A 1 329 ? 2.510 5.592 -17.140 1.00 95.31 329 LEU A O 1
ATOM 2712 N N . GLU A 1 330 ? 3.127 6.631 -19.027 1.00 93.50 330 GLU A N 1
ATOM 2713 C CA . GLU A 1 330 ? 4.567 6.417 -18.841 1.00 93.50 330 GLU A CA 1
ATOM 2714 C C . GLU A 1 330 ? 5.087 7.162 -17.599 1.00 93.50 330 GLU A C 1
ATOM 2716 O O . GLU A 1 330 ? 5.716 6.577 -16.709 1.00 93.50 330 GLU A O 1
ATOM 2721 N N . MET A 1 331 ? 4.743 8.446 -17.467 1.00 91.56 331 MET A N 1
ATOM 2722 C CA . MET A 1 331 ? 5.076 9.241 -16.287 1.00 91.56 331 MET A CA 1
ATOM 2723 C C . MET A 1 331 ? 4.434 8.659 -15.020 1.00 91.56 331 MET A C 1
ATOM 2725 O O . MET A 1 331 ? 5.067 8.623 -13.966 1.00 91.56 331 MET A O 1
ATOM 2729 N N . ALA A 1 332 ? 3.186 8.199 -15.089 1.00 93.69 332 ALA A N 1
ATOM 2730 C CA . ALA A 1 332 ? 2.511 7.592 -13.950 1.00 93.69 332 ALA A CA 1
ATOM 2731 C C . ALA A 1 332 ? 3.199 6.296 -13.508 1.00 93.69 332 ALA A C 1
ATOM 2733 O O . ALA A 1 332 ? 3.501 6.135 -12.327 1.00 93.69 332 ALA A O 1
ATOM 2734 N N . THR A 1 333 ? 3.524 5.421 -14.459 1.00 94.75 333 THR A N 1
ATOM 2735 C CA . THR A 1 333 ? 4.206 4.145 -14.205 1.00 94.75 333 THR A CA 1
ATOM 2736 C C . THR A 1 333 ? 5.601 4.366 -13.612 1.00 94.75 333 THR A C 1
ATOM 2738 O O . THR A 1 333 ? 5.991 3.704 -12.647 1.00 94.75 333 THR A O 1
ATOM 2741 N N . SER A 1 334 ? 6.351 5.357 -14.105 1.00 92.62 334 SER A N 1
ATOM 2742 C CA . SER A 1 334 ? 7.678 5.678 -13.559 1.00 92.62 334 SER A CA 1
ATOM 2743 C C . SER A 1 334 ? 7.628 6.205 -12.117 1.00 92.62 334 SER A C 1
ATOM 2745 O O . SER A 1 334 ? 8.501 5.849 -11.327 1.00 92.62 334 SER A O 1
ATOM 2747 N N . LYS A 1 335 ? 6.583 6.957 -11.741 1.00 92.25 335 LYS A N 1
ATOM 2748 C CA . LYS A 1 335 ? 6.365 7.476 -10.375 1.00 92.25 335 LYS A CA 1
ATOM 2749 C C . LYS A 1 335 ? 5.939 6.419 -9.347 1.00 92.25 335 LYS A C 1
ATOM 2751 O O . LYS A 1 335 ? 5.985 6.708 -8.151 1.00 92.25 335 LYS A O 1
ATOM 2756 N N . ILE A 1 336 ? 5.508 5.230 -9.774 1.00 92.38 336 ILE A N 1
ATOM 2757 C CA . ILE A 1 336 ? 5.156 4.140 -8.853 1.00 92.38 336 ILE A CA 1
ATOM 2758 C C . ILE A 1 336 ? 6.438 3.567 -8.241 1.00 92.38 336 ILE A C 1
ATOM 2760 O O . ILE A 1 336 ? 7.302 3.036 -8.948 1.00 92.38 336 ILE A O 1
ATOM 2764 N N . ASP A 1 337 ? 6.535 3.669 -6.917 1.00 92.69 337 ASP A N 1
ATOM 2765 C CA . ASP A 1 337 ? 7.597 3.074 -6.108 1.00 92.69 337 ASP A CA 1
ATOM 2766 C C . ASP A 1 337 ? 7.187 1.654 -5.691 1.00 92.69 337 ASP A C 1
ATOM 2768 O O . ASP A 1 337 ? 6.382 1.465 -4.777 1.00 92.69 337 ASP A O 1
ATOM 2772 N N . GLU A 1 338 ? 7.734 0.660 -6.392 1.00 91.94 338 GLU A N 1
ATOM 2773 C CA . GLU A 1 338 ? 7.433 -0.765 -6.212 1.00 91.94 338 GLU A CA 1
ATOM 2774 C C . GLU A 1 338 ? 7.658 -1.252 -4.775 1.00 91.94 338 GLU A C 1
ATOM 2776 O O . GLU A 1 338 ? 6.839 -1.999 -4.240 1.00 91.94 338 GLU A O 1
ATOM 2781 N N . GLN A 1 339 ? 8.739 -0.803 -4.130 1.00 88.44 339 GLN A N 1
ATOM 2782 C CA . GLN A 1 339 ? 9.108 -1.255 -2.787 1.00 88.44 339 GLN A CA 1
ATOM 2783 C C . GLN A 1 339 ? 8.239 -0.593 -1.726 1.00 88.44 339 GLN A C 1
ATOM 2785 O O . GLN A 1 339 ? 7.718 -1.261 -0.841 1.00 88.44 339 GLN A O 1
ATOM 2790 N N . LYS A 1 340 ? 8.012 0.719 -1.836 1.00 88.88 340 LYS A N 1
ATOM 2791 C CA . LYS A 1 340 ? 7.147 1.437 -0.894 1.00 88.88 340 LYS A CA 1
ATOM 2792 C C . LYS A 1 340 ? 5.693 0.956 -0.960 1.00 88.88 340 LYS A C 1
ATOM 2794 O O . LYS A 1 340 ? 4.998 0.969 0.054 1.00 88.88 340 LYS A O 1
ATOM 2799 N N . TRP A 1 341 ? 5.218 0.565 -2.142 1.00 90.00 341 TRP A N 1
ATOM 2800 C CA . TRP A 1 341 ? 3.812 0.218 -2.371 1.00 90.00 341 TRP A CA 1
ATOM 2801 C C . TRP A 1 341 ? 3.545 -1.291 -2.354 1.00 90.00 341 TRP A C 1
ATOM 2803 O O . TRP A 1 341 ? 2.383 -1.686 -2.334 1.00 90.00 341 TRP A O 1
ATOM 2813 N N . GLY A 1 342 ? 4.581 -2.134 -2.321 1.00 93.56 342 GLY A N 1
ATOM 2814 C CA . GLY A 1 342 ? 4.429 -3.591 -2.361 1.00 93.56 342 GLY A CA 1
ATOM 2815 C C . GLY A 1 342 ? 3.880 -4.092 -3.695 1.00 93.56 342 GLY A C 1
ATOM 2816 O O . GLY A 1 342 ? 3.137 -5.072 -3.735 1.00 93.56 342 GLY A O 1
ATOM 2817 N N . VAL A 1 343 ? 4.220 -3.399 -4.783 1.00 95.38 343 VAL A N 1
ATOM 2818 C CA . VAL A 1 343 ? 3.745 -3.673 -6.147 1.00 95.38 343 VAL A CA 1
ATOM 2819 C C . VAL A 1 343 ? 4.900 -3.980 -7.084 1.00 95.38 343 VAL A C 1
ATOM 2821 O O . VAL A 1 343 ? 6.049 -3.695 -6.759 1.00 95.38 343 VAL A O 1
ATOM 2824 N N . SER A 1 344 ? 4.603 -4.552 -8.248 1.00 94.81 344 SER A N 1
ATOM 2825 C CA . SER A 1 344 ? 5.572 -4.692 -9.329 1.00 94.81 344 SER A CA 1
ATOM 2826 C C . SER A 1 344 ? 5.044 -4.108 -10.634 1.00 94.81 344 SER A C 1
ATOM 2828 O O . SER A 1 344 ? 3.963 -4.457 -11.097 1.00 94.81 344 SER A O 1
ATOM 2830 N N . LYS A 1 345 ? 5.827 -3.228 -11.257 1.00 93.25 345 LYS A N 1
ATOM 2831 C CA . LYS A 1 345 ? 5.561 -2.652 -12.580 1.00 93.25 345 LYS A CA 1
ATOM 2832 C C . LYS A 1 345 ? 6.351 -3.326 -13.700 1.00 93.25 345 LYS A C 1
ATOM 2834 O O . LYS A 1 345 ? 6.118 -2.996 -14.854 1.00 93.25 345 LYS A O 1
ATOM 2839 N N . ARG A 1 346 ? 7.193 -4.319 -13.383 1.00 92.81 346 ARG A N 1
ATOM 2840 C CA . ARG A 1 346 ? 8.025 -5.083 -14.335 1.00 92.81 346 ARG A CA 1
ATOM 2841 C C . ARG A 1 346 ? 7.283 -5.524 -15.600 1.00 92.81 346 ARG A C 1
ATOM 2843 O O . ARG A 1 346 ? 7.851 -5.507 -16.684 1.00 92.81 346 ARG A O 1
ATOM 2850 N N . LEU A 1 347 ? 6.021 -5.941 -15.477 1.00 91.81 347 LEU A N 1
ATOM 2851 C CA . LEU A 1 347 ? 5.222 -6.404 -16.621 1.00 91.81 347 LEU A CA 1
ATOM 2852 C C . LEU A 1 347 ? 4.832 -5.279 -17.596 1.00 91.81 347 LEU A C 1
ATOM 2854 O O . LEU A 1 347 ? 4.397 -5.567 -18.706 1.00 91.81 347 LEU A O 1
ATOM 2858 N N . LEU A 1 348 ? 4.948 -4.021 -17.177 1.00 94.44 348 LEU A N 1
ATOM 2859 C CA . LEU A 1 348 ? 4.624 -2.829 -17.958 1.00 94.44 348 LEU A CA 1
ATOM 2860 C C . LEU A 1 348 ? 5.880 -2.121 -18.493 1.00 94.44 348 LEU A C 1
ATOM 2862 O O . LEU A 1 348 ? 5.756 -1.161 -19.254 1.00 94.44 348 LEU A O 1
ATOM 2866 N N . ASP A 1 349 ? 7.082 -2.572 -18.128 1.00 92.06 349 ASP A N 1
ATOM 2867 C CA . ASP A 1 349 ? 8.328 -1.907 -18.507 1.00 92.06 349 ASP A CA 1
ATOM 2868 C C . ASP A 1 349 ? 8.554 -1.959 -20.025 1.00 92.06 349 ASP A C 1
ATOM 2870 O O . ASP A 1 349 ? 8.613 -3.015 -20.652 1.00 92.06 349 ASP A O 1
ATOM 2874 N N . GLY A 1 350 ? 8.689 -0.786 -20.646 1.00 91.44 350 GLY A N 1
ATOM 2875 C CA . GLY A 1 350 ? 8.851 -0.664 -22.098 1.00 91.44 350 GLY A CA 1
ATOM 2876 C C . GLY A 1 350 ? 7.580 -0.947 -22.908 1.00 91.44 350 GLY A C 1
ATOM 2877 O O . GLY A 1 350 ? 7.628 -0.907 -24.138 1.00 91.44 350 GLY A O 1
ATOM 2878 N N . VAL A 1 351 ? 6.442 -1.202 -22.256 1.00 96.06 351 VAL A N 1
ATOM 2879 C CA . VAL A 1 351 ? 5.143 -1.357 -22.918 1.00 96.06 351 VAL A CA 1
ATOM 2880 C C . VAL A 1 351 ? 4.543 0.019 -23.182 1.00 96.06 351 VAL A C 1
ATOM 2882 O O . VAL A 1 351 ? 4.322 0.810 -22.270 1.00 96.06 351 VAL A O 1
ATOM 2885 N N . THR A 1 352 ? 4.235 0.313 -24.443 1.00 95.44 352 THR A N 1
ATOM 2886 C CA . THR A 1 352 ? 3.570 1.568 -24.810 1.00 95.44 352 THR A CA 1
ATOM 2887 C C . THR A 1 352 ? 2.062 1.377 -24.824 1.00 95.44 352 THR A C 1
ATOM 2889 O O . THR A 1 352 ? 1.550 0.532 -25.560 1.00 95.44 352 THR A O 1
ATOM 2892 N N . ILE A 1 353 ? 1.344 2.206 -24.068 1.00 96.94 353 ILE A N 1
ATOM 2893 C CA . ILE A 1 353 ? -0.118 2.199 -23.989 1.00 96.94 353 ILE A CA 1
ATOM 2894 C C . ILE A 1 353 ? -0.629 3.555 -24.472 1.00 96.94 353 ILE A C 1
ATOM 2896 O O . ILE A 1 353 ? -0.323 4.578 -23.870 1.00 96.94 353 ILE A O 1
ATOM 2900 N N . ALA A 1 354 ? -1.396 3.584 -25.560 1.00 94.75 354 ALA A N 1
ATOM 2901 C CA . ALA A 1 354 ? -1.849 4.837 -26.164 1.00 94.75 354 ALA A CA 1
ATOM 2902 C C . ALA A 1 354 ? -3.275 4.728 -26.722 1.00 94.75 354 ALA A C 1
ATOM 2904 O O . ALA A 1 354 ? -3.655 3.664 -27.214 1.00 94.75 354 ALA A O 1
ATOM 2905 N N . PRO A 1 355 ? -4.072 5.809 -26.706 1.00 94.50 355 PRO A N 1
ATOM 2906 C CA . PRO A 1 355 ? -5.375 5.808 -27.354 1.00 94.50 355 PRO A CA 1
ATOM 2907 C C . PRO A 1 355 ? -5.225 5.696 -28.879 1.00 94.50 355 PRO A C 1
ATOM 2909 O O . PRO A 1 355 ? -4.294 6.233 -29.483 1.00 94.50 355 PRO A O 1
ATOM 2912 N N . SER A 1 356 ? -6.163 4.996 -29.510 1.00 93.56 356 SER A N 1
ATOM 2913 C CA . SER A 1 356 ? -6.334 4.983 -30.963 1.00 93.56 356 SER A CA 1
ATOM 2914 C C . SER A 1 356 ? -7.068 6.245 -31.436 1.00 93.56 356 SER A C 1
ATOM 2916 O O . SER A 1 356 ? -7.631 7.001 -30.645 1.00 93.56 356 SER A O 1
ATOM 2918 N N . ARG A 1 357 ? -7.121 6.446 -32.758 1.00 87.19 357 ARG A N 1
ATOM 2919 C CA . ARG A 1 357 ? -8.042 7.412 -33.384 1.00 87.19 357 ARG A CA 1
ATOM 2920 C C . ARG A 1 357 ? -9.506 6.991 -33.232 1.00 87.19 357 ARG A C 1
ATOM 2922 O O . ARG A 1 357 ? -10.394 7.836 -33.253 1.00 87.19 357 ARG A O 1
ATOM 2929 N N . GLU A 1 358 ? -9.756 5.691 -33.093 1.00 86.44 358 GLU A N 1
ATOM 2930 C CA . GLU A 1 358 ? -11.085 5.155 -32.812 1.00 86.44 358 GLU A CA 1
ATOM 2931 C C . GLU A 1 358 ? -11.475 5.399 -31.351 1.00 86.44 358 GLU A C 1
ATOM 2933 O O . GLU A 1 358 ? -10.716 5.111 -30.422 1.00 86.44 358 GLU A O 1
ATOM 2938 N N . SER A 1 359 ? -12.687 5.917 -31.140 1.00 87.31 359 SER A N 1
ATOM 2939 C CA . SER A 1 359 ? -13.180 6.253 -29.804 1.00 87.31 359 SER A CA 1
ATOM 2940 C C . SER A 1 359 ? -13.185 5.029 -28.885 1.00 87.31 359 SER A C 1
ATOM 2942 O O . SER A 1 359 ? -13.739 3.986 -29.228 1.00 87.31 359 SER A O 1
ATOM 2944 N N . LYS A 1 360 ? -12.613 5.179 -27.684 1.00 92.06 360 LYS A N 1
ATOM 2945 C CA . LYS A 1 360 ? -12.532 4.141 -26.637 1.00 92.06 360 LYS A CA 1
ATOM 2946 C C . LYS A 1 360 ? -11.717 2.897 -27.023 1.00 92.06 360 LYS A C 1
ATOM 2948 O O . LYS A 1 360 ? -11.770 1.907 -26.294 1.00 92.06 360 LYS A O 1
ATOM 2953 N N . VAL A 1 361 ? -10.947 2.941 -28.108 1.00 95.50 361 VAL A N 1
ATOM 2954 C CA . VAL A 1 361 ? -10.002 1.881 -28.480 1.00 95.50 361 VAL A CA 1
ATOM 2955 C C . VAL A 1 361 ? -8.595 2.301 -28.074 1.00 95.50 361 VAL A C 1
ATOM 2957 O O . VAL A 1 361 ? -8.181 3.429 -28.329 1.00 95.50 361 VAL A O 1
ATOM 2960 N N . TRP A 1 362 ? -7.853 1.388 -27.458 1.00 97.75 362 TRP A N 1
ATOM 2961 C CA . TRP A 1 362 ? -6.476 1.594 -27.023 1.00 97.75 362 TRP A CA 1
ATOM 2962 C C . TRP A 1 362 ? -5.529 0.636 -27.732 1.00 97.75 362 TRP A C 1
ATOM 2964 O O . TRP A 1 362 ? -5.886 -0.492 -28.061 1.00 97.75 362 TRP A O 1
ATOM 2974 N N . LEU A 1 363 ? -4.314 1.099 -27.985 1.00 97.44 363 LEU A N 1
ATOM 2975 C CA . LEU A 1 363 ? -3.239 0.348 -28.608 1.00 97.44 363 LEU A CA 1
ATOM 2976 C C . LEU A 1 363 ? -2.203 0.028 -27.536 1.00 97.44 363 LEU A C 1
ATOM 2978 O O . LEU A 1 363 ? -1.714 0.935 -26.861 1.00 97.44 363 LEU A O 1
ATOM 2982 N N . VAL A 1 364 ? -1.857 -1.248 -27.408 1.00 98.12 364 VAL A N 1
ATOM 2983 C CA . VAL A 1 364 ? -0.794 -1.709 -26.510 1.00 98.12 364 VAL A CA 1
ATOM 2984 C C . VAL A 1 364 ? 0.312 -2.310 -27.356 1.00 98.12 364 VAL A C 1
ATOM 2986 O O . VAL A 1 364 ? 0.090 -3.286 -28.072 1.00 98.12 364 VAL A O 1
ATOM 2989 N N . ARG A 1 365 ? 1.497 -1.702 -27.309 1.00 97.94 365 ARG A N 1
ATOM 2990 C CA . ARG A 1 365 ? 2.677 -2.151 -28.051 1.00 97.94 365 ARG A CA 1
ATOM 2991 C C . ARG A 1 365 ? 3.688 -2.742 -27.087 1.00 97.94 365 ARG A C 1
ATOM 2993 O O . ARG A 1 365 ? 4.128 -2.063 -26.166 1.00 97.94 365 ARG A O 1
ATOM 3000 N N . VAL A 1 366 ? 4.061 -3.989 -27.335 1.00 97.44 366 VAL A N 1
ATOM 3001 C CA . VAL A 1 366 ? 5.014 -4.746 -26.524 1.00 97.44 366 VAL A CA 1
ATOM 3002 C C . VAL A 1 366 ? 6.283 -4.997 -27.348 1.00 97.44 366 VAL A C 1
ATOM 3004 O O . VAL A 1 366 ? 6.174 -5.496 -28.478 1.00 97.44 366 VAL A O 1
ATOM 3007 N N . PRO A 1 367 ? 7.479 -4.655 -26.833 1.00 96.62 367 PRO A N 1
ATOM 3008 C CA . PRO A 1 367 ? 8.741 -4.920 -27.521 1.00 96.62 367 PRO A CA 1
ATOM 3009 C C . PRO A 1 367 ? 8.990 -6.416 -27.707 1.00 96.62 367 PRO A C 1
ATOM 3011 O O . PRO A 1 367 ? 8.701 -7.185 -26.799 1.00 96.62 367 PRO A O 1
ATOM 3014 N N . LYS A 1 368 ? 9.578 -6.859 -28.825 1.00 94.31 368 LYS A N 1
ATOM 3015 C CA . LYS A 1 368 ? 9.802 -8.307 -29.087 1.00 94.31 368 LYS A CA 1
ATOM 3016 C C . LYS A 1 368 ? 10.612 -9.021 -28.001 1.00 94.31 368 LYS A C 1
ATOM 3018 O O . LYS A 1 368 ? 10.399 -10.203 -27.763 1.00 94.31 368 LYS A O 1
ATOM 3023 N N . GLN A 1 369 ? 11.543 -8.308 -27.381 1.00 94.25 369 GLN A N 1
ATOM 3024 C CA . GLN A 1 369 ? 12.424 -8.785 -26.317 1.00 94.25 369 GLN A CA 1
ATOM 3025 C C . GLN A 1 369 ? 11.806 -8.687 -24.914 1.00 94.25 369 GLN A C 1
ATOM 3027 O O . GLN A 1 369 ? 12.490 -8.955 -23.930 1.00 94.25 369 GLN A O 1
ATOM 3032 N N . HIS A 1 370 ? 10.547 -8.259 -24.800 1.00 96.06 370 HIS A N 1
ATOM 3033 C CA . HIS A 1 370 ? 9.884 -8.117 -23.511 1.00 96.06 370 HIS A CA 1
ATOM 3034 C C . HIS A 1 370 ? 9.762 -9.485 -22.810 1.00 96.06 370 HIS A C 1
ATOM 3036 O O . HIS A 1 370 ? 9.356 -10.459 -23.454 1.00 96.06 370 HIS A O 1
ATOM 3042 N N . PRO A 1 371 ? 10.050 -9.578 -21.497 1.00 92.69 371 PRO A N 1
ATOM 3043 C CA . PRO A 1 371 ? 10.098 -10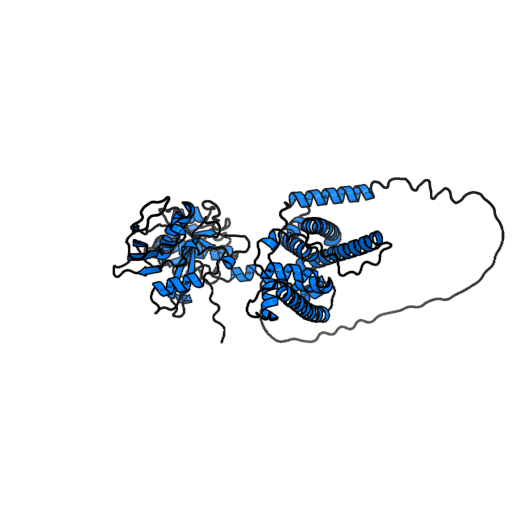.853 -20.779 1.00 92.69 371 PRO A CA 1
ATOM 3044 C C . PRO A 1 371 ? 8.780 -11.630 -20.829 1.00 92.69 371 PRO A C 1
ATOM 3046 O O . PRO A 1 371 ? 8.808 -12.856 -20.796 1.00 92.69 371 PRO A O 1
ATOM 3049 N N . ILE A 1 372 ? 7.641 -10.945 -20.993 1.00 94.38 372 ILE A N 1
ATOM 3050 C CA . ILE A 1 372 ? 6.304 -11.565 -21.041 1.00 94.38 372 ILE A CA 1
ATOM 3051 C C . ILE A 1 372 ? 6.171 -12.719 -22.045 1.00 94.38 372 ILE A C 1
ATOM 3053 O O . ILE A 1 372 ? 5.370 -13.617 -21.824 1.00 94.38 372 ILE A O 1
ATOM 3057 N N . PHE A 1 373 ? 6.963 -12.730 -23.122 1.00 93.88 373 PHE A N 1
ATOM 3058 C CA . PHE A 1 373 ? 6.945 -13.806 -24.121 1.00 93.88 373 PHE A CA 1
ATOM 3059 C C . PHE A 1 373 ? 7.646 -15.097 -23.666 1.00 93.88 373 PHE A C 1
ATOM 3061 O O . PHE A 1 373 ? 7.581 -16.107 -24.360 1.00 93.88 373 PHE A O 1
ATOM 3068 N N . SER A 1 374 ? 8.324 -15.058 -22.520 1.00 88.25 374 SER A N 1
ATOM 3069 C CA . SER A 1 374 ? 9.078 -16.168 -21.920 1.00 88.25 374 SER A CA 1
ATOM 3070 C C . SER A 1 374 ? 8.644 -16.496 -20.487 1.00 88.25 374 SER A C 1
ATOM 3072 O O . SER A 1 374 ? 9.252 -17.334 -19.829 1.00 88.25 374 SER A O 1
ATOM 3074 N N . GLU A 1 375 ? 7.615 -15.814 -19.990 1.00 87.38 375 GLU A N 1
ATOM 3075 C CA . GLU A 1 375 ? 7.143 -15.923 -18.613 1.00 87.38 375 GLU A CA 1
ATOM 3076 C C . GLU A 1 375 ? 6.080 -17.022 -18.441 1.00 87.38 375 GLU A C 1
ATOM 3078 O O . GLU A 1 375 ? 5.541 -17.570 -19.404 1.00 87.38 375 GLU A O 1
ATOM 3083 N N . GLY A 1 376 ? 5.775 -17.358 -17.185 1.00 90.81 376 GLY A N 1
ATOM 3084 C CA . GLY A 1 376 ? 4.740 -18.338 -16.851 1.00 90.81 376 GLY A CA 1
ATOM 3085 C C . GLY A 1 376 ? 3.311 -17.827 -17.080 1.00 90.81 376 GLY A C 1
ATOM 3086 O O . GLY A 1 376 ? 3.059 -16.623 -17.158 1.00 90.81 376 GLY A O 1
ATOM 3087 N N . SER A 1 377 ? 2.343 -18.749 -17.088 1.00 92.31 377 SER A N 1
ATOM 3088 C CA . SER A 1 377 ? 0.910 -18.448 -17.269 1.00 92.31 377 SER A CA 1
ATOM 3089 C C . SER A 1 377 ? 0.354 -17.411 -16.283 1.00 92.31 377 SER A C 1
ATOM 3091 O O . SER A 1 377 ? -0.545 -16.640 -16.627 1.00 92.31 377 SER A O 1
ATOM 3093 N N . THR A 1 378 ? 0.884 -17.370 -15.055 1.00 92.44 378 THR A N 1
ATOM 3094 C CA . THR A 1 378 ? 0.510 -16.373 -14.041 1.00 92.44 378 THR A CA 1
ATOM 3095 C C . THR A 1 378 ? 0.915 -14.967 -14.474 1.00 92.44 378 THR A C 1
ATOM 3097 O O . THR A 1 378 ? 0.073 -14.074 -14.480 1.00 92.44 378 THR A O 1
ATOM 3100 N N . SER A 1 379 ? 2.164 -14.772 -14.905 1.00 93.44 379 SER A N 1
ATOM 3101 C CA . SER A 1 379 ? 2.660 -13.484 -15.402 1.00 93.44 379 SER A CA 1
ATOM 3102 C C . SER A 1 379 ? 1.890 -13.029 -16.644 1.00 93.44 379 SER A C 1
ATOM 3104 O O . SER A 1 379 ? 1.514 -11.863 -16.734 1.00 93.44 379 SER A O 1
ATOM 3106 N N . GLU A 1 380 ? 1.590 -13.945 -17.575 1.00 95.56 380 GLU A N 1
ATOM 3107 C CA . GLU A 1 380 ? 0.757 -13.660 -18.755 1.00 95.56 380 GLU A CA 1
ATOM 3108 C C . GLU A 1 380 ? -0.640 -13.154 -18.362 1.00 95.56 380 GLU A C 1
ATOM 3110 O O . GLU A 1 380 ? -1.123 -12.152 -18.897 1.00 95.56 380 GLU A O 1
ATOM 3115 N N . SER A 1 381 ? -1.269 -13.804 -17.380 1.00 95.31 381 SER A N 1
ATOM 3116 C CA . SER A 1 381 ? -2.589 -13.415 -16.874 1.00 95.31 381 SER A CA 1
ATOM 3117 C C . SER A 1 381 ? -2.550 -12.066 -16.151 1.00 95.31 381 SER A C 1
ATOM 3119 O O . SER A 1 381 ? -3.414 -11.219 -16.381 1.00 95.31 381 SER A O 1
ATOM 3121 N N . MET A 1 382 ? -1.530 -11.835 -15.317 1.00 96.12 382 MET A N 1
ATOM 3122 C CA . MET A 1 382 ? -1.342 -10.572 -14.597 1.00 96.12 382 MET A CA 1
ATOM 3123 C C . MET A 1 382 ? -1.055 -9.414 -15.547 1.00 96.12 382 MET A C 1
ATOM 3125 O O . MET A 1 382 ? -1.586 -8.326 -15.351 1.00 96.12 382 MET A O 1
ATOM 3129 N N . PHE A 1 383 ? -0.297 -9.647 -16.619 1.00 97.38 383 PHE A N 1
ATOM 3130 C CA . PHE A 1 383 ? -0.058 -8.643 -17.649 1.00 97.38 383 PHE A CA 1
ATOM 3131 C C . PHE A 1 383 ? -1.364 -8.199 -18.316 1.00 97.38 383 PHE A C 1
ATOM 3133 O O . PHE A 1 383 ? -1.661 -7.005 -18.362 1.00 97.38 383 PHE A O 1
ATOM 3140 N N . LEU A 1 384 ? -2.185 -9.147 -18.780 1.00 97.38 384 LEU A N 1
ATOM 3141 C CA . LEU A 1 384 ? -3.475 -8.816 -19.390 1.00 97.38 384 LEU A CA 1
ATOM 3142 C C . LEU A 1 384 ? -4.417 -8.124 -18.395 1.00 97.38 384 LEU A C 1
ATOM 3144 O O . LEU A 1 384 ? -5.075 -7.155 -18.767 1.00 97.38 384 LEU A O 1
ATOM 3148 N N . ALA A 1 385 ? -4.444 -8.564 -17.133 1.00 96.38 385 ALA A N 1
ATOM 3149 C CA . ALA A 1 385 ? -5.265 -7.956 -16.088 1.00 96.38 385 ALA A CA 1
ATOM 3150 C C . ALA A 1 385 ? -4.810 -6.527 -15.729 1.00 96.38 385 ALA A C 1
ATOM 3152 O O . ALA A 1 385 ? -5.647 -5.645 -15.534 1.00 96.38 385 ALA A O 1
ATOM 3153 N N . SER A 1 386 ? -3.501 -6.266 -15.705 1.00 97.56 386 SER A N 1
ATOM 3154 C CA . SER A 1 386 ? -2.930 -4.923 -15.547 1.00 97.56 386 SER A CA 1
ATOM 3155 C C . SER A 1 386 ? -3.351 -3.981 -16.669 1.00 97.56 386 SER A C 1
ATOM 3157 O O . SER A 1 386 ? -3.776 -2.851 -16.409 1.00 97.56 386 SER A O 1
ATOM 3159 N N . ILE A 1 387 ? -3.267 -4.447 -17.918 1.00 97.94 387 ILE A N 1
ATOM 3160 C CA . ILE A 1 387 ? -3.723 -3.687 -19.085 1.00 97.94 387 ILE A CA 1
ATOM 3161 C C . ILE A 1 387 ? -5.236 -3.450 -19.011 1.00 97.94 387 ILE A C 1
ATOM 3163 O O . ILE A 1 387 ? -5.678 -2.320 -19.218 1.00 97.94 387 ILE A O 1
ATOM 3167 N N . GLU A 1 388 ? -6.026 -4.474 -18.671 1.00 96.88 388 GLU A N 1
ATOM 3168 C CA . GLU A 1 388 ? -7.480 -4.354 -18.512 1.00 96.88 388 GLU A CA 1
ATOM 3169 C C . GLU A 1 388 ? -7.837 -3.271 -17.487 1.00 96.88 388 GLU A C 1
ATOM 3171 O O . GLU A 1 388 ? -8.589 -2.345 -17.800 1.00 96.88 388 GLU A O 1
ATOM 3176 N N . GLU A 1 389 ? -7.273 -3.351 -16.278 1.00 96.75 389 GLU A N 1
ATOM 3177 C CA . GLU A 1 389 ? -7.594 -2.431 -15.186 1.00 96.75 389 GLU A CA 1
ATOM 3178 C C . GLU A 1 389 ? -7.144 -0.997 -15.503 1.00 96.75 389 GLU A C 1
ATOM 3180 O O . GLU A 1 389 ? -7.903 -0.057 -15.260 1.00 96.75 389 GLU A O 1
ATOM 3185 N N . THR A 1 390 ? -5.965 -0.825 -16.112 1.00 97.62 390 THR A N 1
ATOM 3186 C CA . THR A 1 390 ? -5.456 0.484 -16.561 1.00 97.62 390 THR A CA 1
ATOM 3187 C C . THR A 1 390 ? -6.398 1.112 -17.589 1.00 97.62 390 THR A C 1
ATOM 3189 O O . THR A 1 390 ? -6.905 2.217 -17.398 1.00 97.62 390 THR A O 1
ATOM 3192 N N . ILE A 1 391 ? -6.699 0.396 -18.677 1.00 97.19 391 ILE A N 1
ATOM 3193 C CA . ILE A 1 391 ? -7.501 0.935 -19.782 1.00 97.19 391 ILE A CA 1
ATOM 3194 C C . ILE A 1 391 ? -8.943 1.212 -19.366 1.00 97.19 391 ILE A C 1
ATOM 3196 O O . ILE A 1 391 ? -9.533 2.197 -19.817 1.00 97.19 391 ILE A O 1
ATOM 3200 N N . ARG A 1 392 ? -9.503 0.391 -18.475 1.00 95.06 392 ARG A N 1
ATOM 3201 C CA . ARG A 1 392 ? -10.834 0.613 -17.908 1.00 95.06 392 ARG A CA 1
ATOM 3202 C C . ARG A 1 392 ? -10.929 1.967 -17.208 1.00 95.06 392 ARG A C 1
ATOM 3204 O O . ARG A 1 392 ? -11.875 2.713 -17.462 1.00 95.06 392 ARG A O 1
ATOM 3211 N N . TRP A 1 393 ? -9.956 2.304 -16.360 1.00 95.31 393 TRP A N 1
ATOM 3212 C CA . TRP A 1 393 ? -9.922 3.604 -15.685 1.00 95.31 393 TRP A CA 1
ATOM 3213 C C . TRP A 1 393 ? -9.668 4.762 -16.644 1.00 95.31 393 TRP A C 1
ATOM 3215 O O . TRP A 1 393 ? -10.282 5.816 -16.497 1.00 95.31 393 TRP A O 1
ATOM 3225 N N . MET A 1 394 ? -8.843 4.544 -17.668 1.00 93.62 394 MET A N 1
ATOM 3226 C CA . MET A 1 394 ? -8.590 5.528 -18.724 1.00 93.62 394 MET A CA 1
ATOM 3227 C C . MET A 1 394 ? -9.751 5.652 -19.739 1.00 93.62 394 MET A C 1
ATOM 3229 O O . MET A 1 394 ? -9.632 6.344 -20.750 1.00 93.62 394 MET A O 1
ATOM 3233 N N . GLY A 1 395 ? -10.895 4.998 -19.494 1.00 92.06 395 GLY A N 1
ATOM 3234 C CA . GLY A 1 395 ? -12.127 5.151 -20.277 1.00 92.06 395 GLY A CA 1
ATOM 3235 C C . GLY A 1 395 ? -12.183 4.341 -21.577 1.00 92.06 395 GLY A C 1
ATOM 3236 O O . GLY A 1 395 ? -13.044 4.594 -22.429 1.00 92.06 395 GLY A O 1
ATOM 3237 N N . GLY A 1 396 ? -11.282 3.376 -21.754 1.00 94.25 396 GLY A N 1
ATOM 3238 C CA . GLY A 1 396 ? -11.290 2.455 -22.884 1.00 94.25 396 GLY A CA 1
ATOM 3239 C C . GLY A 1 396 ? -12.335 1.346 -22.761 1.00 94.25 396 GLY A C 1
ATOM 3240 O O . GLY A 1 396 ? -12.761 0.963 -21.674 1.00 94.25 396 GLY A O 1
ATOM 3241 N N . LYS A 1 397 ? -12.751 0.827 -23.916 1.00 95.88 397 LYS A N 1
ATOM 3242 C CA . LYS A 1 397 ? -13.645 -0.329 -24.061 1.00 95.88 397 LYS A CA 1
ATOM 3243 C C . LYS A 1 397 ? -12.986 -1.505 -24.767 1.00 95.88 397 LYS A C 1
ATOM 3245 O O . LYS A 1 397 ? -13.478 -2.617 -24.647 1.00 95.88 397 LYS A O 1
ATOM 3250 N N . LYS A 1 398 ? -11.895 -1.263 -25.492 1.00 96.94 398 LYS A N 1
ATOM 3251 C CA . LYS A 1 398 ? -11.194 -2.278 -26.270 1.00 96.94 398 LYS A CA 1
ATOM 3252 C C . LYS A 1 398 ? -9.706 -1.978 -26.326 1.00 96.94 398 LYS A C 1
ATOM 3254 O O . LYS A 1 398 ? -9.314 -0.814 -26.414 1.00 96.94 398 LYS A O 1
ATOM 3259 N N . VAL A 1 399 ? -8.903 -3.030 -26.336 1.00 97.94 399 VAL A N 1
ATOM 3260 C CA . VAL A 1 399 ? -7.455 -2.992 -26.528 1.00 97.94 399 VAL A CA 1
ATOM 3261 C C . VAL A 1 399 ? -7.094 -3.788 -27.771 1.00 97.94 399 VAL A C 1
ATOM 3263 O O . VAL A 1 399 ? -7.555 -4.913 -27.934 1.00 97.94 399 VAL A O 1
ATOM 3266 N N . CYS A 1 400 ? -6.249 -3.223 -28.624 1.00 97.88 400 CYS A N 1
ATOM 3267 C CA . CYS A 1 400 ? -5.597 -3.918 -29.727 1.00 97.88 400 CYS A CA 1
ATOM 3268 C C . CYS A 1 400 ? -4.108 -4.047 -29.408 1.00 97.88 400 CYS A C 1
ATOM 3270 O O . CYS A 1 400 ? -3.428 -3.046 -29.160 1.00 97.88 400 CYS A O 1
ATOM 3272 N N . PHE A 1 401 ? -3.605 -5.276 -29.415 1.00 98.12 401 PHE A N 1
ATOM 3273 C CA . PHE A 1 401 ? -2.219 -5.557 -29.073 1.00 98.12 401 PHE A CA 1
ATOM 3274 C C . PHE A 1 401 ? -1.331 -5.565 -30.310 1.00 98.12 401 PHE A C 1
ATOM 3276 O O . PHE A 1 401 ? -1.766 -5.924 -31.404 1.00 98.12 401 PHE A O 1
ATOM 3283 N N . PHE A 1 402 ? -0.070 -5.190 -30.127 1.00 97.75 402 PHE A N 1
ATOM 3284 C CA . PHE A 1 402 ? 0.962 -5.245 -31.148 1.00 97.75 402 PHE A CA 1
ATOM 3285 C C . PHE A 1 402 ? 2.271 -5.719 -30.526 1.00 97.75 402 PHE A C 1
ATOM 3287 O O . PHE A 1 402 ? 2.699 -5.189 -29.503 1.00 97.75 402 PHE A O 1
ATOM 3294 N N . THR A 1 403 ? 2.955 -6.648 -31.181 1.00 96.44 403 THR A N 1
ATOM 3295 C CA . THR A 1 403 ? 4.376 -6.895 -30.939 1.00 96.44 403 THR A CA 1
ATOM 3296 C C . THR A 1 403 ? 5.174 -6.044 -31.923 1.00 96.44 403 THR A C 1
ATOM 3298 O O . THR A 1 403 ? 5.192 -6.316 -33.130 1.00 96.44 403 THR A O 1
ATOM 3301 N N . GLU A 1 404 ? 5.818 -4.986 -31.426 1.00 89.00 404 GLU A N 1
ATOM 3302 C CA . GLU A 1 404 ? 6.422 -3.926 -32.248 1.00 89.00 404 GLU A CA 1
ATOM 3303 C C . GLU A 1 404 ? 5.390 -3.281 -33.204 1.00 89.00 404 GLU A C 1
ATOM 3305 O O . GLU A 1 404 ? 4.464 -2.571 -32.795 1.00 89.00 404 GLU A O 1
ATOM 3310 N N . LYS A 1 405 ? 5.536 -3.544 -34.510 1.00 88.50 405 LYS A N 1
ATOM 3311 C CA . LYS A 1 405 ? 4.642 -3.083 -35.581 1.00 88.50 405 LYS A CA 1
ATOM 3312 C C . LYS A 1 405 ? 3.654 -4.158 -36.046 1.00 88.50 405 LYS A C 1
ATOM 3314 O O . LYS A 1 405 ? 2.769 -3.844 -36.836 1.00 88.50 405 LYS A O 1
ATOM 3319 N N . LYS A 1 406 ? 3.799 -5.410 -35.597 1.00 93.94 406 LYS A N 1
ATOM 3320 C CA . LYS A 1 406 ? 2.932 -6.521 -36.006 1.00 93.94 406 LYS A CA 1
ATOM 3321 C C . LYS A 1 406 ? 1.734 -6.603 -35.069 1.00 93.94 406 LYS A C 1
ATOM 3323 O O . LYS A 1 406 ? 1.901 -6.527 -33.860 1.00 93.94 406 LYS A O 1
ATOM 3328 N N . GLU A 1 407 ? 0.542 -6.751 -35.634 1.00 96.62 407 GLU A N 1
ATOM 3329 C CA . GLU A 1 407 ? -0.685 -6.915 -34.858 1.00 96.62 407 GLU A CA 1
ATOM 3330 C C . GLU A 1 407 ? -0.672 -8.234 -34.067 1.00 96.62 407 GLU A C 1
ATOM 3332 O O . GLU A 1 407 ? -0.167 -9.260 -34.539 1.00 96.62 407 GLU A O 1
ATOM 3337 N N . GLY A 1 408 ? -1.241 -8.182 -32.868 1.00 95.12 408 GLY A N 1
ATOM 3338 C CA . GLY A 1 408 ? -1.322 -9.252 -31.884 1.00 95.12 408 GLY A CA 1
ATOM 3339 C C . GLY A 1 408 ? -0.006 -9.582 -31.183 1.00 95.12 408 GLY A C 1
ATOM 3340 O O . GLY A 1 408 ? 1.061 -9.075 -31.524 1.00 95.12 408 GLY A O 1
ATOM 3341 N N . MET A 1 409 ? -0.117 -10.453 -30.185 1.00 95.62 409 MET A N 1
ATOM 3342 C CA . MET A 1 409 ? 0.972 -10.984 -29.366 1.00 95.62 409 MET A CA 1
ATOM 3343 C C . MET A 1 409 ? 0.815 -12.495 -29.247 1.00 95.62 409 MET A C 1
ATOM 3345 O O . MET A 1 409 ? -0.301 -12.974 -29.073 1.00 95.62 409 MET A O 1
ATOM 3349 N N . ALA A 1 410 ? 1.911 -13.246 -29.315 1.00 94.06 410 ALA A N 1
ATOM 3350 C CA . ALA A 1 410 ? 1.900 -14.686 -29.070 1.00 94.06 410 ALA A CA 1
ATOM 3351 C C . ALA A 1 410 ? 2.420 -14.960 -27.656 1.00 94.06 410 ALA A C 1
ATOM 3353 O O . ALA A 1 410 ? 3.625 -14.911 -27.431 1.00 94.06 410 ALA A O 1
ATOM 3354 N N . LEU A 1 411 ? 1.510 -15.202 -26.717 1.00 94.50 411 LEU A N 1
ATOM 3355 C CA . LEU A 1 411 ? 1.837 -15.613 -25.355 1.00 94.50 411 LEU A CA 1
ATOM 3356 C C . LEU A 1 411 ? 1.966 -17.141 -25.306 1.00 94.50 411 LEU A C 1
ATOM 3358 O O . LEU A 1 411 ? 1.251 -17.838 -26.029 1.00 94.50 411 LEU A O 1
ATOM 3362 N N . HIS A 1 412 ? 2.889 -17.668 -24.502 1.00 90.88 412 HIS A N 1
ATOM 3363 C CA . HIS A 1 412 ? 3.228 -19.091 -24.521 1.00 90.88 412 HIS A CA 1
ATOM 3364 C C . HIS A 1 412 ? 2.069 -19.964 -24.025 1.00 90.88 412 HIS A C 1
ATOM 3366 O O . HIS A 1 412 ? 1.804 -21.013 -24.610 1.00 90.88 412 HIS A O 1
ATOM 3372 N N . HIS A 1 413 ? 1.352 -19.520 -22.989 1.00 94.19 413 HIS A N 1
ATOM 3373 C CA . HIS A 1 413 ? 0.292 -20.304 -22.350 1.00 94.19 413 HIS A CA 1
ATOM 3374 C C . HIS A 1 413 ? -1.109 -19.866 -22.788 1.00 94.19 413 HIS A C 1
ATOM 3376 O O . HIS A 1 413 ? -1.980 -20.706 -23.005 1.00 94.19 413 HIS A O 1
ATOM 3382 N N . ILE A 1 414 ? -1.338 -18.559 -22.938 1.00 92.50 414 ILE A N 1
ATOM 3383 C CA . ILE A 1 414 ? -2.630 -18.000 -23.374 1.00 92.50 414 ILE A CA 1
ATOM 3384 C C . ILE A 1 414 ? -2.813 -18.113 -24.898 1.00 92.50 414 ILE A C 1
ATOM 3386 O O . ILE A 1 414 ? -3.939 -18.144 -25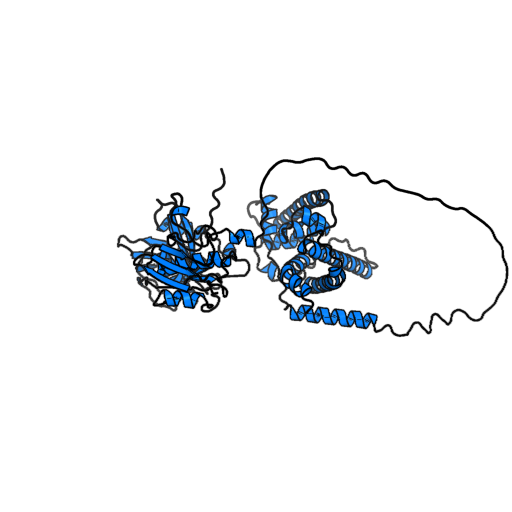.398 1.00 92.50 414 ILE A O 1
ATOM 3390 N N . GLY A 1 415 ? -1.716 -18.204 -25.653 1.00 93.56 415 GLY A N 1
ATOM 3391 C CA . GLY A 1 415 ? -1.731 -18.247 -27.110 1.00 93.56 415 GLY A CA 1
ATOM 3392 C C . GLY A 1 415 ? -1.776 -16.859 -27.750 1.00 93.56 415 GLY A C 1
ATOM 3393 O O . GLY A 1 415 ? -1.295 -15.864 -27.202 1.00 93.56 415 GLY A O 1
ATOM 3394 N N . TYR A 1 416 ? -2.309 -16.789 -28.971 1.00 95.88 416 TYR A N 1
ATOM 3395 C CA . TYR A 1 416 ? -2.297 -15.556 -29.754 1.00 95.88 416 TYR A CA 1
ATOM 3396 C C . TYR A 1 416 ? -3.426 -14.604 -29.343 1.00 95.88 416 TYR A C 1
ATOM 3398 O O . TYR A 1 416 ? -4.606 -14.883 -29.553 1.00 95.88 416 TYR A O 1
ATOM 3406 N N . VAL A 1 417 ? -3.052 -13.441 -28.813 1.00 96.88 417 VAL A N 1
ATOM 3407 C CA . VAL A 1 417 ? -3.969 -12.395 -28.358 1.00 96.88 417 VAL A CA 1
ATOM 3408 C C . VAL A 1 417 ? -3.894 -11.213 -29.314 1.00 96.88 417 VAL A C 1
ATOM 3410 O O . VAL A 1 417 ? -2.904 -10.483 -29.361 1.00 96.88 417 VAL A O 1
ATOM 3413 N N . LYS A 1 418 ? -4.962 -11.015 -30.089 1.00 96.38 418 LYS A N 1
ATOM 3414 C CA . LYS A 1 418 ? -5.094 -9.881 -31.015 1.00 96.38 418 LYS A CA 1
ATOM 3415 C C . LYS A 1 418 ? -5.674 -8.646 -30.327 1.00 96.38 418 LYS A C 1
ATOM 3417 O O . LYS A 1 418 ? -5.180 -7.532 -30.496 1.00 96.38 418 LYS A O 1
ATOM 3422 N N . ALA A 1 419 ? -6.744 -8.856 -29.573 1.00 96.81 419 ALA A N 1
ATOM 3423 C CA . ALA A 1 419 ? -7.497 -7.805 -28.919 1.00 96.81 419 ALA A CA 1
ATOM 3424 C C . ALA A 1 419 ? -8.118 -8.317 -27.618 1.00 96.81 419 ALA A C 1
ATOM 3426 O O . ALA A 1 419 ? -8.299 -9.522 -27.447 1.00 96.81 419 ALA A O 1
ATOM 3427 N N . LEU A 1 420 ? -8.464 -7.384 -26.736 1.00 96.19 420 LEU A N 1
ATOM 3428 C CA . LEU A 1 420 ? -9.174 -7.626 -25.485 1.00 96.19 420 LEU A CA 1
ATOM 3429 C C . LEU A 1 420 ? -10.321 -6.620 -25.364 1.00 96.19 420 LEU A C 1
ATOM 3431 O O . LEU A 1 420 ? -10.110 -5.416 -25.503 1.00 96.19 420 LEU A O 1
ATOM 3435 N N . GLU A 1 421 ? -11.530 -7.109 -25.109 1.00 96.19 421 GLU A N 1
ATOM 3436 C CA . GLU A 1 421 ? -12.668 -6.260 -24.748 1.00 96.19 421 GLU A CA 1
ATOM 3437 C C . GLU A 1 421 ? -12.608 -5.954 -23.250 1.00 96.19 421 GLU A C 1
ATOM 3439 O O . GLU A 1 421 ? -12.309 -6.836 -22.448 1.00 96.19 421 GLU A O 1
ATOM 3444 N N . ILE A 1 422 ? -12.899 -4.711 -22.871 1.00 94.38 422 ILE A N 1
ATOM 3445 C CA . ILE A 1 422 ? -12.877 -4.258 -21.479 1.00 94.38 422 ILE A CA 1
ATOM 3446 C C . ILE A 1 422 ? -14.299 -4.352 -20.917 1.00 94.38 422 ILE A C 1
ATOM 3448 O O . ILE A 1 422 ? -15.161 -3.532 -21.262 1.00 94.38 422 ILE A O 1
ATOM 3452 N N . PRO A 1 423 ? -14.590 -5.350 -20.068 1.00 87.81 423 PRO A N 1
ATOM 3453 C CA . PRO A 1 423 ? -15.937 -5.577 -19.577 1.00 87.81 423 PRO A CA 1
ATOM 3454 C C . PRO A 1 423 ? -16.331 -4.527 -18.535 1.00 87.81 423 PRO A C 1
ATOM 3456 O O . PRO A 1 423 ? -15.551 -4.149 -17.660 1.00 87.81 423 PRO A O 1
ATOM 3459 N N . HIS A 1 424 ? -17.598 -4.116 -18.558 1.00 84.75 424 HIS A N 1
ATOM 3460 C CA . HIS A 1 424 ? -18.162 -3.288 -17.495 1.00 84.75 424 HIS A CA 1
ATOM 3461 C C . HIS A 1 424 ? -18.577 -4.163 -16.300 1.00 84.75 424 HIS A C 1
ATOM 3463 O O . HIS A 1 424 ? -19.745 -4.530 -16.140 1.00 84.75 424 HIS A O 1
ATOM 3469 N N . LYS A 1 425 ? -17.606 -4.536 -15.462 1.00 88.69 425 LYS A N 1
ATOM 3470 C CA . LYS A 1 425 ? -17.829 -5.370 -14.274 1.00 88.69 425 LYS A CA 1
ATOM 3471 C C . LYS A 1 425 ? -18.298 -4.511 -13.094 1.00 88.69 425 LYS A C 1
ATOM 3473 O O . LYS A 1 425 ? -17.515 -3.754 -12.540 1.00 88.69 425 LYS A O 1
ATOM 3478 N N . LYS A 1 426 ? -19.540 -4.699 -12.638 1.00 94.88 426 LYS A N 1
ATOM 3479 C CA . LYS A 1 426 ? -19.973 -4.211 -11.313 1.00 94.88 426 LYS A CA 1
ATOM 3480 C C . LYS A 1 426 ? -19.215 -4.984 -10.226 1.00 94.88 426 LYS A C 1
ATOM 3482 O O . LYS A 1 426 ? -19.373 -6.203 -10.155 1.00 94.88 426 LYS A O 1
ATOM 3487 N N . ARG A 1 427 ? -18.372 -4.311 -9.442 1.00 95.44 427 ARG A N 1
ATOM 3488 C CA . ARG A 1 427 ? -17.439 -4.928 -8.480 1.00 95.44 427 ARG A CA 1
ATOM 3489 C C . ARG A 1 427 ? -17.542 -4.276 -7.109 1.00 95.44 427 ARG A C 1
ATOM 3491 O O . ARG A 1 427 ? -17.997 -3.141 -6.985 1.00 95.44 427 ARG A O 1
ATOM 3498 N N . VAL A 1 428 ? -17.112 -5.015 -6.095 1.00 96.88 428 VAL A N 1
ATOM 3499 C CA . VAL A 1 428 ? -17.017 -4.568 -4.701 1.00 96.88 428 VAL A CA 1
ATOM 3500 C C . VAL A 1 428 ? -15.592 -4.126 -4.414 1.00 96.88 428 VAL A C 1
ATOM 3502 O O . VAL A 1 428 ? -14.663 -4.765 -4.890 1.00 96.88 428 VAL A O 1
ATOM 3505 N N . TYR A 1 429 ? -15.403 -3.081 -3.613 1.00 97.94 429 TYR A N 1
ATOM 3506 C CA . TYR A 1 429 ? -14.074 -2.709 -3.130 1.00 97.94 429 TYR A CA 1
ATOM 3507 C C . TYR A 1 429 ? -13.783 -3.280 -1.736 1.00 97.94 429 TYR A C 1
ATOM 3509 O O . TYR A 1 429 ? -14.579 -3.126 -0.805 1.00 97.94 429 TYR A O 1
ATOM 3517 N N . TYR A 1 430 ? -12.615 -3.910 -1.612 1.00 98.00 430 TYR A N 1
ATOM 3518 C CA . TYR A 1 430 ? -12.092 -4.543 -0.400 1.00 98.00 430 TYR A CA 1
ATOM 3519 C C . TYR A 1 430 ? -10.805 -3.871 0.078 1.00 98.00 430 TYR A C 1
ATOM 3521 O O . TYR A 1 430 ? -10.125 -3.202 -0.700 1.00 98.00 430 TYR A O 1
ATOM 3529 N N . LEU A 1 431 ? -10.459 -4.083 1.351 1.00 96.88 431 LEU A N 1
ATOM 3530 C CA . LEU A 1 431 ? -9.146 -3.725 1.879 1.00 96.88 431 LEU A CA 1
ATOM 3531 C C . LEU A 1 431 ? -8.141 -4.803 1.478 1.00 96.88 431 LEU A C 1
ATOM 3533 O O . LEU A 1 431 ? -8.369 -5.992 1.712 1.00 96.88 431 LEU A O 1
ATOM 3537 N N . TYR A 1 432 ? -7.011 -4.385 0.925 1.00 96.31 432 TYR A N 1
ATOM 3538 C CA . TYR A 1 432 ? -5.883 -5.264 0.652 1.00 96.31 432 TYR A CA 1
ATOM 3539 C C . TYR A 1 432 ? -4.584 -4.626 1.117 1.00 96.31 432 TYR A C 1
ATOM 3541 O O . TYR A 1 432 ? -4.373 -3.435 0.931 1.00 96.31 432 TYR A O 1
ATOM 3549 N N . ARG A 1 433 ? -3.699 -5.413 1.723 1.00 93.69 433 ARG A N 1
ATOM 3550 C CA . ARG A 1 433 ? -2.373 -4.964 2.142 1.00 93.69 433 ARG A CA 1
ATOM 3551 C C . ARG A 1 433 ? -1.355 -5.996 1.641 1.00 93.69 433 ARG A C 1
ATOM 3553 O O . ARG A 1 433 ? -1.357 -7.098 2.187 1.00 93.69 433 ARG A O 1
ATOM 3560 N N . PRO A 1 434 ? -0.490 -5.661 0.661 1.00 88.94 434 PRO A N 1
ATOM 3561 C CA . PRO A 1 434 ? 0.468 -6.613 0.083 1.00 88.94 434 PRO A CA 1
ATOM 3562 C C . PRO A 1 434 ? 1.454 -7.186 1.097 1.00 88.94 434 PRO A C 1
ATOM 3564 O O . PRO A 1 434 ? 1.920 -8.310 0.980 1.00 88.94 434 PRO A O 1
ATOM 3567 N N . GLY A 1 435 ? 1.793 -6.397 2.115 1.00 86.50 435 GLY A N 1
ATOM 3568 C CA . GLY A 1 435 ? 2.656 -6.827 3.203 1.00 86.50 435 GLY A CA 1
ATOM 3569 C C . GLY A 1 435 ? 2.533 -5.895 4.402 1.00 86.50 435 GLY A C 1
ATOM 3570 O O . GLY A 1 435 ? 2.013 -4.789 4.272 1.00 86.50 435 GLY A O 1
ATOM 3571 N N . PRO A 1 436 ? 3.004 -6.310 5.584 1.00 78.62 436 PRO A N 1
ATOM 3572 C CA . PRO A 1 436 ? 2.783 -5.591 6.840 1.00 78.62 436 PRO A CA 1
ATOM 3573 C C . PRO A 1 436 ? 3.342 -4.159 6.853 1.00 78.62 436 PRO A C 1
ATOM 3575 O O . PRO A 1 436 ? 2.852 -3.333 7.614 1.00 78.62 436 PRO A O 1
ATOM 3578 N N . THR A 1 437 ? 4.344 -3.871 6.021 1.00 80.44 437 THR A N 1
ATOM 3579 C CA . THR A 1 437 ? 4.996 -2.559 5.873 1.00 80.44 437 THR A CA 1
ATOM 3580 C C . THR A 1 437 ? 4.402 -1.703 4.752 1.00 80.44 437 THR A C 1
ATOM 3582 O O . THR A 1 437 ? 4.752 -0.533 4.632 1.00 80.44 437 THR A O 1
ATOM 3585 N N . HIS A 1 438 ? 3.519 -2.271 3.928 1.00 86.31 438 HIS A N 1
ATOM 3586 C CA . HIS A 1 438 ? 2.918 -1.600 2.779 1.00 86.31 438 HIS A CA 1
ATOM 3587 C C . HIS A 1 438 ? 1.603 -0.905 3.167 1.00 86.31 438 HIS A C 1
ATOM 3589 O O . HIS A 1 438 ? 0.921 -1.327 4.115 1.00 86.31 438 HIS A O 1
ATOM 3595 N N . PRO A 1 439 ? 1.205 0.151 2.435 1.00 89.56 439 PRO A N 1
ATOM 3596 C CA . PRO A 1 439 ? -0.077 0.804 2.659 1.00 89.56 439 PRO A CA 1
ATOM 3597 C C . PRO A 1 439 ? -1.252 -0.150 2.402 1.00 89.56 439 PRO A C 1
ATOM 3599 O O . PRO A 1 439 ? -1.141 -1.155 1.699 1.00 89.56 439 PRO A O 1
ATOM 3602 N N . VAL A 1 440 ? -2.402 0.179 2.991 1.00 92.25 440 VAL A N 1
ATOM 3603 C CA . VAL A 1 440 ? -3.663 -0.505 2.680 1.00 92.25 440 VAL A CA 1
ATOM 3604 C C . VAL A 1 440 ? -4.246 0.090 1.400 1.00 92.25 440 VAL A C 1
ATOM 3606 O O . VAL A 1 440 ? -4.327 1.304 1.242 1.00 92.25 440 VAL A O 1
ATOM 3609 N N . PHE A 1 441 ? -4.700 -0.755 0.495 1.00 96.00 441 PHE A N 1
ATOM 3610 C CA . PHE A 1 441 ? -5.344 -0.373 -0.749 1.00 96.00 441 PHE A CA 1
ATOM 3611 C C . PHE A 1 441 ? -6.827 -0.703 -0.725 1.00 96.00 441 PHE A C 1
ATOM 3613 O O . PHE A 1 441 ? -7.260 -1.664 -0.088 1.00 96.00 441 PHE A O 1
ATOM 3620 N N . LEU A 1 442 ? -7.590 0.081 -1.481 1.00 97.81 442 LEU A N 1
ATOM 3621 C CA . LEU A 1 442 ? -8.919 -0.287 -1.933 1.00 97.81 442 LEU A CA 1
ATOM 3622 C C . LEU A 1 442 ? -8.786 -0.971 -3.292 1.00 97.81 442 LEU A C 1
ATOM 3624 O O . LEU A 1 442 ? -8.420 -0.333 -4.281 1.00 97.81 442 LEU A O 1
ATOM 3628 N N . VAL A 1 443 ? -9.084 -2.268 -3.341 1.00 97.44 443 VAL A N 1
ATOM 3629 C CA . VAL A 1 443 ? -8.969 -3.084 -4.559 1.00 97.44 443 VAL A CA 1
ATOM 3630 C C . VAL A 1 443 ? -10.326 -3.656 -4.970 1.00 97.44 443 VAL A C 1
ATOM 3632 O O . VAL A 1 443 ? -11.120 -4.018 -4.095 1.00 97.44 443 VAL A O 1
ATOM 3635 N N . PRO A 1 444 ? -10.630 -3.722 -6.278 1.00 96.38 444 PRO A N 1
ATOM 3636 C CA . PRO A 1 444 ? -11.889 -4.271 -6.752 1.00 96.38 444 PRO A CA 1
ATOM 3637 C C . PRO A 1 444 ? -11.910 -5.801 -6.635 1.00 96.38 444 PRO A C 1
ATOM 3639 O O . PRO A 1 444 ? -10.892 -6.473 -6.783 1.00 96.38 444 PRO A O 1
ATOM 3642 N N . SER A 1 445 ? -13.097 -6.361 -6.432 1.00 94.06 445 SER A N 1
ATOM 3643 C CA . SER A 1 445 ? -13.327 -7.800 -6.426 1.00 94.06 445 SER A CA 1
ATOM 3644 C C . SER A 1 445 ? -13.036 -8.405 -7.802 1.00 94.06 445 SER A C 1
ATOM 3646 O O . SER A 1 445 ? -13.413 -7.815 -8.819 1.00 94.06 445 SER A O 1
ATOM 3648 N N . PRO A 1 446 ? -12.448 -9.610 -7.877 1.00 85.81 446 PRO A N 1
ATOM 3649 C CA . PRO A 1 446 ? -12.271 -10.292 -9.159 1.00 85.81 446 PRO A CA 1
ATOM 3650 C C . PRO A 1 446 ? -13.624 -10.662 -9.789 1.00 85.81 446 PRO A C 1
ATOM 3652 O O . PRO A 1 446 ? -13.779 -10.652 -11.011 1.00 85.81 446 PRO A O 1
ATOM 3655 N N . GLN A 1 447 ? -14.621 -10.947 -8.946 1.00 85.44 447 GLN A N 1
ATOM 3656 C CA . GLN A 1 447 ? -15.949 -11.387 -9.356 1.00 85.44 447 GLN A CA 1
ATOM 3657 C C . GLN A 1 447 ? -16.915 -10.218 -9.585 1.00 85.44 447 GLN A C 1
ATOM 3659 O O . GLN A 1 447 ? -16.844 -9.177 -8.923 1.00 85.44 447 GLN A O 1
ATOM 3664 N N . HIS A 1 448 ? -17.849 -10.428 -10.514 1.00 91.69 448 HIS A N 1
ATOM 3665 C CA . HIS A 1 448 ? -18.971 -9.533 -10.770 1.00 91.69 448 HIS A CA 1
ATOM 3666 C C . HIS A 1 448 ? -20.074 -9.702 -9.721 1.00 91.69 448 HIS A C 1
ATOM 3668 O O . HIS A 1 448 ? -20.421 -10.823 -9.358 1.00 91.69 448 HIS A O 1
ATOM 3674 N N . VAL A 1 449 ? -20.683 -8.590 -9.306 1.00 94.06 449 VAL A N 1
ATOM 3675 C CA . VAL A 1 449 ? -21.811 -8.569 -8.371 1.00 94.06 449 VAL A CA 1
ATOM 3676 C C . VAL A 1 449 ? -23.037 -7.944 -9.048 1.00 94.06 449 VAL A C 1
ATOM 3678 O O . VAL A 1 449 ? -22.950 -6.823 -9.556 1.00 94.06 449 VAL A O 1
ATOM 3681 N N . PRO A 1 450 ? -24.200 -8.620 -9.068 1.00 92.44 450 PRO A N 1
ATOM 3682 C CA . PRO A 1 450 ? -25.319 -8.206 -9.915 1.00 92.44 450 PRO A CA 1
ATOM 3683 C C . PRO A 1 450 ? -25.996 -6.919 -9.419 1.00 92.44 450 PRO A C 1
ATOM 3685 O O . PRO A 1 450 ? -26.393 -6.068 -10.230 1.00 92.44 450 PRO A O 1
ATOM 3688 N N . THR A 1 451 ? -26.103 -6.745 -8.095 1.00 95.06 451 THR A N 1
ATOM 3689 C CA . THR A 1 451 ? -26.825 -5.630 -7.465 1.00 95.06 451 THR A CA 1
ATOM 3690 C C . THR A 1 451 ? -25.996 -4.903 -6.406 1.00 95.06 451 THR A C 1
ATOM 3692 O O . THR A 1 451 ? -25.167 -5.489 -5.711 1.00 95.06 451 THR A O 1
ATOM 3695 N N . PHE A 1 452 ? -26.243 -3.598 -6.252 1.00 95.62 452 PHE A N 1
ATOM 3696 C CA . PHE A 1 452 ? -25.520 -2.776 -5.276 1.00 95.62 452 PHE A CA 1
ATOM 3697 C C . PHE A 1 452 ? -25.840 -3.183 -3.827 1.00 95.62 452 PHE A C 1
ATOM 3699 O O . PHE A 1 452 ? -24.997 -3.097 -2.937 1.00 95.62 452 PHE A O 1
ATOM 3706 N N . LEU A 1 453 ? -27.056 -3.679 -3.573 1.00 95.81 453 LEU A N 1
ATOM 3707 C CA . LEU A 1 453 ? -27.431 -4.169 -2.248 1.00 95.81 453 LEU A CA 1
ATOM 3708 C C . LEU A 1 453 ? -26.663 -5.446 -1.876 1.00 95.81 453 LEU A C 1
ATOM 3710 O O . LEU A 1 453 ? -26.263 -5.606 -0.724 1.00 95.81 453 LEU A O 1
ATOM 3714 N N . GLU A 1 454 ? -26.441 -6.347 -2.833 1.00 95.81 454 GLU A N 1
ATOM 3715 C CA . GLU A 1 454 ? -25.578 -7.513 -2.626 1.00 95.81 454 GLU A CA 1
ATOM 3716 C C . GLU A 1 454 ? -24.123 -7.111 -2.424 1.00 95.81 454 GLU A C 1
ATOM 3718 O O . GLU A 1 454 ? -23.480 -7.655 -1.530 1.00 95.81 454 GLU A O 1
ATOM 3723 N N . ALA A 1 455 ? -23.640 -6.108 -3.160 1.00 96.94 455 ALA A N 1
ATOM 3724 C CA . ALA A 1 455 ? -22.305 -5.555 -2.959 1.00 96.94 455 ALA A CA 1
ATOM 3725 C C . ALA A 1 455 ? -22.107 -5.088 -1.506 1.00 96.94 455 ALA A C 1
ATOM 3727 O O . ALA A 1 455 ? -21.182 -5.540 -0.836 1.00 96.94 455 ALA A O 1
ATOM 3728 N N . LEU A 1 456 ? -23.041 -4.303 -0.956 1.00 96.75 456 LEU A N 1
ATOM 3729 C CA . LEU A 1 456 ? -22.989 -3.881 0.452 1.00 96.75 456 LEU A CA 1
ATOM 3730 C C . LEU A 1 456 ? -23.044 -5.051 1.448 1.00 96.75 456 LEU A C 1
ATOM 3732 O O . LEU A 1 456 ? -22.451 -4.975 2.524 1.00 96.75 456 LEU A O 1
ATOM 3736 N N . LYS A 1 457 ? -23.756 -6.138 1.121 1.00 95.25 457 LYS A N 1
ATOM 3737 C CA . LYS A 1 457 ? -23.765 -7.353 1.953 1.00 95.25 457 LYS A CA 1
ATOM 3738 C C . LYS A 1 457 ? -22.418 -8.073 1.904 1.00 95.25 457 LYS A C 1
ATOM 3740 O O . LYS A 1 457 ? -21.965 -8.548 2.942 1.00 95.25 457 LYS A O 1
ATOM 3745 N N . GLN A 1 458 ? -21.788 -8.147 0.733 1.00 95.88 458 GLN A N 1
ATOM 3746 C CA . GLN A 1 458 ? -20.474 -8.765 0.558 1.00 95.88 458 GLN A CA 1
ATOM 3747 C C . GLN A 1 458 ? -19.364 -7.966 1.249 1.00 95.88 458 GLN A C 1
ATOM 3749 O O . GLN A 1 458 ? -18.493 -8.571 1.860 1.00 95.88 458 GLN A O 1
ATOM 3754 N N . MET A 1 459 ? -19.442 -6.630 1.269 1.00 96.69 459 MET A N 1
ATOM 3755 C CA . MET A 1 459 ? -18.470 -5.761 1.958 1.00 96.69 459 MET A CA 1
ATOM 3756 C C . MET A 1 459 ? -18.382 -5.987 3.478 1.00 96.69 459 MET A C 1
ATOM 3758 O O . MET A 1 459 ? -17.404 -5.577 4.102 1.00 96.69 459 MET A O 1
ATOM 3762 N N . LYS A 1 460 ? -19.387 -6.637 4.084 1.00 96.00 460 LYS A N 1
ATOM 3763 C CA . LYS A 1 460 ? -19.399 -7.028 5.508 1.00 96.00 460 LYS A CA 1
ATOM 3764 C C . LYS A 1 460 ? -18.627 -8.316 5.801 1.00 96.00 460 LYS A C 1
ATOM 3766 O O . LYS A 1 460 ? -18.512 -8.706 6.961 1.00 96.00 460 LYS A O 1
ATOM 3771 N N . LYS A 1 461 ? -18.180 -9.022 4.766 1.00 95.19 461 LYS A N 1
ATOM 3772 C CA . LYS A 1 461 ? -17.445 -10.283 4.858 1.00 95.19 461 LYS A CA 1
ATOM 3773 C C . LYS A 1 461 ? -16.111 -10.127 4.146 1.00 95.19 461 LYS A C 1
ATOM 3775 O O . LYS A 1 461 ? -15.968 -9.259 3.291 1.00 95.19 461 LYS A O 1
ATOM 3780 N N . ASP A 1 462 ? -15.139 -10.940 4.526 1.00 95.06 462 ASP A N 1
ATOM 3781 C CA . ASP A 1 462 ? -13.888 -11.015 3.778 1.00 95.06 462 ASP A CA 1
ATOM 3782 C C . ASP A 1 4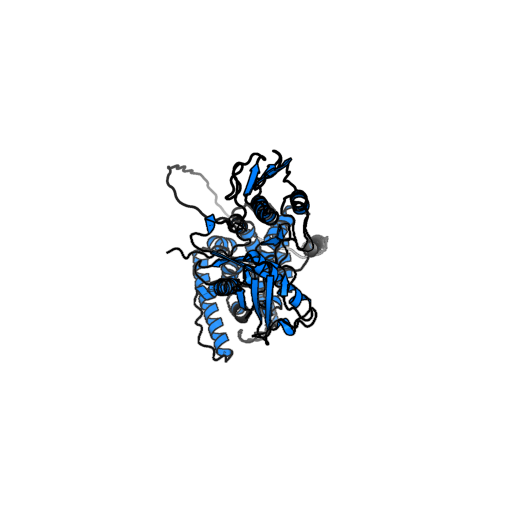62 ? -14.162 -11.545 2.363 1.00 95.06 462 ASP A C 1
ATOM 3784 O O . ASP A 1 462 ? -15.115 -12.303 2.149 1.00 95.06 462 ASP A O 1
ATOM 3788 N N . GLY A 1 463 ? -13.371 -11.071 1.403 1.00 90.31 463 GLY A N 1
ATOM 3789 C CA . GLY A 1 463 ? -13.433 -11.517 0.015 1.00 90.31 463 GLY A CA 1
ATOM 3790 C C . GLY A 1 463 ? -12.566 -12.753 -0.212 1.00 90.31 463 GLY A C 1
ATOM 3791 O O . GLY A 1 463 ? -12.056 -13.362 0.729 1.00 90.31 463 GLY A O 1
ATOM 3792 N N . ASP A 1 464 ? -12.371 -13.107 -1.479 1.00 86.94 464 ASP A N 1
ATOM 3793 C CA . ASP A 1 464 ? -11.494 -14.218 -1.843 1.00 86.94 464 ASP A CA 1
ATOM 3794 C C . ASP A 1 464 ? -10.029 -13.918 -1.477 1.00 86.94 464 ASP A C 1
ATOM 3796 O O . ASP A 1 464 ? -9.534 -12.801 -1.653 1.00 86.94 464 ASP A O 1
ATOM 3800 N N . GLY A 1 465 ? -9.314 -14.936 -0.993 1.00 87.94 465 GLY A N 1
ATOM 3801 C CA . GLY A 1 465 ? -7.884 -14.846 -0.697 1.00 87.94 465 GLY A CA 1
ATOM 3802 C C . GLY A 1 465 ? -7.554 -13.819 0.402 1.00 87.94 465 GLY A C 1
ATOM 3803 O O . GLY A 1 465 ? -8.077 -13.924 1.515 1.00 87.94 465 GLY A O 1
ATOM 3804 N N . PRO A 1 466 ? -6.651 -12.852 0.152 1.00 91.44 466 PRO A N 1
ATOM 3805 C CA . PRO A 1 466 ? -6.196 -11.903 1.170 1.00 91.44 466 PRO A CA 1
ATOM 3806 C C . PRO A 1 466 ? -7.093 -10.654 1.305 1.00 91.44 466 PRO A C 1
ATOM 3808 O O . PRO A 1 466 ? -6.730 -9.716 2.019 1.00 91.44 466 PRO A O 1
ATOM 3811 N N . LEU A 1 467 ? -8.243 -10.612 0.624 1.00 95.06 467 LEU A N 1
ATOM 3812 C CA . LEU A 1 467 ? -9.162 -9.472 0.630 1.00 95.06 467 LEU A CA 1
ATOM 3813 C C . LEU A 1 467 ? -9.959 -9.389 1.938 1.00 95.06 467 LEU A C 1
ATOM 3815 O O . LEU A 1 467 ? -10.668 -10.322 2.312 1.00 95.06 467 LEU A O 1
ATOM 3819 N N . ARG A 1 468 ? -9.895 -8.244 2.623 1.00 96.56 468 ARG A N 1
ATOM 3820 C CA . ARG A 1 468 ? -10.572 -8.014 3.910 1.00 96.56 468 ARG A CA 1
ATOM 3821 C C . ARG A 1 468 ? -11.790 -7.114 3.775 1.00 96.56 468 ARG A C 1
ATOM 3823 O O . ARG A 1 468 ? -11.800 -6.174 2.976 1.00 96.56 468 ARG A O 1
ATOM 3830 N N . SER A 1 469 ? -12.807 -7.409 4.584 1.00 96.62 469 SER A N 1
ATOM 3831 C CA . SER A 1 469 ? -14.054 -6.639 4.673 1.00 96.62 469 SER A CA 1
ATOM 3832 C C . SER A 1 469 ? -13.816 -5.137 4.875 1.00 96.62 469 SER A C 1
ATOM 3834 O O . SER A 1 469 ? -12.935 -4.717 5.622 1.00 96.62 469 SER A O 1
ATOM 3836 N N . THR A 1 470 ? -14.629 -4.319 4.204 1.00 96.69 470 THR A N 1
ATOM 3837 C CA . THR A 1 470 ? -14.583 -2.849 4.279 1.00 96.69 470 THR A CA 1
ATOM 3838 C C . THR A 1 470 ? -15.655 -2.267 5.190 1.00 96.69 470 THR A C 1
ATOM 3840 O O . THR A 1 470 ? -15.509 -1.129 5.618 1.00 96.69 470 THR A O 1
ATOM 3843 N N . VAL A 1 471 ? -16.717 -3.014 5.511 1.00 95.69 471 VAL A N 1
ATOM 3844 C CA . VAL A 1 471 ? -17.756 -2.588 6.462 1.00 95.69 471 VAL A CA 1
ATOM 3845 C C . VAL A 1 471 ? -17.493 -3.242 7.825 1.00 95.69 471 VAL A C 1
ATOM 3847 O O . VAL A 1 471 ? -17.663 -4.459 7.943 1.00 95.69 471 VAL A O 1
ATOM 3850 N N . PRO A 1 472 ? -17.112 -2.471 8.865 1.00 94.06 472 PRO A N 1
ATOM 3851 C CA . PRO A 1 472 ? -16.836 -3.020 10.190 1.00 94.06 472 PRO A CA 1
ATOM 3852 C C . PRO A 1 472 ? -18.059 -3.690 10.829 1.00 94.06 472 PRO A C 1
ATOM 3854 O O . PRO A 1 472 ? -19.202 -3.282 10.615 1.00 94.06 472 PRO A O 1
ATOM 3857 N N . LYS A 1 473 ? -17.822 -4.693 11.687 1.00 90.25 473 LYS A N 1
ATOM 3858 C CA . LYS A 1 473 ? -18.885 -5.496 12.330 1.00 90.25 473 LYS A CA 1
ATOM 3859 C C . LYS A 1 473 ? -19.885 -4.671 13.153 1.00 90.25 473 LYS A C 1
ATOM 3861 O O . LYS A 1 473 ? -21.033 -5.083 13.269 1.00 90.25 473 LYS A O 1
ATOM 3866 N N . GLY A 1 474 ? -19.459 -3.536 13.711 1.00 90.31 474 GLY A N 1
ATOM 3867 C CA . GLY A 1 474 ? -20.300 -2.631 14.505 1.00 90.31 474 GLY A CA 1
ATOM 3868 C C . GLY A 1 474 ? -21.122 -1.624 13.692 1.00 90.31 474 GLY A C 1
ATOM 3869 O O . GLY A 1 474 ? -21.732 -0.739 14.286 1.00 90.31 474 GLY A O 1
ATOM 3870 N N . VAL A 1 475 ? -21.113 -1.707 12.356 1.00 95.19 475 VAL A N 1
ATOM 3871 C CA . VAL A 1 475 ? -21.863 -0.797 11.481 1.00 95.19 475 VAL A CA 1
ATOM 3872 C C . VAL A 1 475 ? -23.115 -1.478 10.935 1.00 95.19 475 VAL A C 1
ATOM 3874 O O . VAL A 1 475 ? -23.063 -2.493 10.228 1.00 95.19 475 VAL A O 1
ATOM 3877 N N . HIS A 1 476 ? -24.266 -0.866 11.198 1.00 94.31 476 HIS A N 1
ATOM 3878 C CA . HIS A 1 476 ? -25.570 -1.387 10.820 1.00 94.31 476 HIS A CA 1
ATOM 3879 C C . HIS A 1 476 ? -26.273 -0.420 9.859 1.00 94.31 476 HIS A C 1
ATOM 3881 O O . HIS A 1 476 ? -26.607 0.718 10.175 1.00 94.31 476 HIS A O 1
ATOM 3887 N N . ILE A 1 477 ? -26.504 -0.889 8.632 1.00 95.81 477 ILE A N 1
ATOM 3888 C CA . ILE A 1 477 ? -27.241 -0.138 7.613 1.00 95.81 477 ILE A CA 1
ATOM 3889 C C . ILE A 1 477 ? -28.729 -0.406 7.825 1.00 95.81 477 ILE A C 1
ATOM 3891 O O . ILE A 1 477 ? -29.182 -1.538 7.650 1.00 95.81 477 ILE A O 1
ATOM 3895 N N . LYS A 1 478 ? -29.472 0.638 8.184 1.00 95.25 478 LYS A N 1
ATOM 3896 C CA . LYS A 1 478 ? -30.923 0.622 8.380 1.00 95.25 478 LYS A CA 1
ATOM 3897 C C . LYS A 1 478 ? -31.661 0.537 7.051 1.00 95.25 478 LYS A C 1
ATOM 3899 O O . LYS A 1 478 ? -32.598 -0.243 6.905 1.00 95.25 478 LYS A O 1
ATOM 3904 N N . LYS A 1 479 ? -31.255 1.359 6.079 1.00 96.19 479 LYS A N 1
ATOM 3905 C CA . LYS A 1 479 ? -31.934 1.473 4.786 1.00 96.19 479 LYS A CA 1
ATOM 3906 C C . LYS A 1 479 ? -30.965 1.883 3.685 1.00 96.19 479 LYS A C 1
ATOM 3908 O O . LYS A 1 479 ? -30.088 2.717 3.890 1.00 96.19 479 LYS A O 1
ATOM 3913 N N . VAL A 1 480 ? -31.179 1.332 2.493 1.00 96.81 480 VAL A N 1
ATOM 3914 C CA . VAL A 1 480 ? -30.524 1.767 1.255 1.00 96.81 480 VAL A CA 1
ATOM 3915 C C . VAL A 1 480 ? -31.613 2.173 0.275 1.00 96.81 480 VAL A C 1
ATOM 3917 O O . VAL A 1 480 ? -32.524 1.392 0.011 1.00 96.81 480 VAL A O 1
ATOM 3920 N N . SER A 1 481 ? -31.546 3.398 -0.239 1.00 95.75 481 SER A N 1
ATOM 3921 C CA . SER A 1 481 ? -32.483 3.903 -1.248 1.00 95.75 481 SER A CA 1
ATOM 3922 C C . SER A 1 481 ? -31.706 4.325 -2.484 1.00 95.75 481 SER A C 1
ATOM 3924 O O . SER A 1 481 ? -30.797 5.146 -2.391 1.00 95.75 481 SER A O 1
ATOM 3926 N N . MET A 1 482 ? -32.063 3.771 -3.637 1.00 92.94 482 MET A N 1
ATOM 3927 C CA . MET A 1 482 ? -31.442 4.112 -4.914 1.00 92.94 482 MET A CA 1
ATOM 3928 C C . MET A 1 482 ? -32.347 5.105 -5.637 1.00 92.94 482 MET A C 1
ATOM 3930 O O . MET A 1 482 ? -33.528 4.847 -5.855 1.00 92.94 482 MET A O 1
ATOM 3934 N N . GLN A 1 483 ? -31.793 6.261 -5.968 1.00 85.56 483 GLN A N 1
ATOM 3935 C CA . GLN A 1 483 ? -32.377 7.260 -6.856 1.00 85.56 483 GLN A CA 1
ATOM 3936 C C . GLN A 1 483 ? -31.529 7.261 -8.130 1.00 85.56 483 GLN A C 1
ATOM 3938 O O . GLN A 1 483 ? -30.350 6.934 -8.038 1.00 85.56 483 GLN A O 1
ATOM 3943 N N . HIS A 1 484 ? -32.100 7.620 -9.286 1.00 80.88 484 HIS A N 1
ATOM 3944 C CA . HIS A 1 484 ? -31.470 7.484 -10.615 1.00 80.88 484 HIS A CA 1
ATOM 3945 C C . HIS A 1 484 ? -29.946 7.685 -10.643 1.00 80.88 484 HIS A C 1
ATOM 3947 O O . HIS A 1 484 ? -29.247 6.867 -11.225 1.00 80.88 484 HIS A O 1
ATOM 3953 N N . ASP A 1 485 ? -29.449 8.730 -9.977 1.00 91.81 485 ASP A N 1
ATOM 3954 C CA . ASP A 1 485 ? -28.029 9.078 -9.965 1.00 91.81 485 ASP A CA 1
ATOM 3955 C C . ASP A 1 485 ? -27.342 9.029 -8.580 1.00 91.81 485 ASP A C 1
ATOM 3957 O O . ASP A 1 485 ? -26.151 9.303 -8.425 1.00 91.81 485 ASP A O 1
ATOM 3961 N N . ASN A 1 486 ? -28.101 8.702 -7.532 1.00 96.75 486 ASN A N 1
ATOM 3962 C CA . ASN A 1 486 ? -27.651 8.816 -6.149 1.00 96.75 486 ASN A CA 1
ATOM 3963 C C . ASN A 1 486 ? -28.070 7.614 -5.310 1.00 96.75 486 ASN A C 1
ATOM 3965 O O . ASN A 1 486 ? -29.239 7.230 -5.302 1.00 96.75 486 ASN A O 1
ATOM 3969 N N . VAL A 1 487 ? -27.151 7.109 -4.493 1.00 97.56 487 VAL A N 1
ATOM 3970 C CA . VAL A 1 487 ? -27.486 6.140 -3.446 1.00 97.56 487 VAL A CA 1
ATOM 3971 C C . VAL A 1 487 ? -27.538 6.831 -2.094 1.00 97.56 487 VAL A C 1
ATOM 3973 O O . VAL A 1 487 ? -26.598 7.509 -1.695 1.00 97.56 487 VAL A O 1
ATOM 3976 N N . VAL A 1 488 ? -28.623 6.623 -1.353 1.00 97.88 488 VAL A N 1
ATOM 3977 C CA . VAL A 1 488 ? -28.748 7.047 0.043 1.00 97.88 488 VAL A CA 1
ATOM 3978 C C . VAL A 1 488 ? -28.556 5.836 0.949 1.00 97.88 488 VAL A C 1
ATOM 3980 O O . VAL A 1 488 ? -29.308 4.867 0.838 1.00 97.88 488 VAL A O 1
ATOM 3983 N N . ILE A 1 489 ? -27.578 5.906 1.850 1.00 97.88 489 ILE A N 1
ATOM 3984 C CA . ILE A 1 489 ? -27.292 4.886 2.864 1.00 97.88 489 ILE A CA 1
ATOM 3985 C C . ILE A 1 489 ? -27.575 5.492 4.234 1.00 97.88 489 ILE A C 1
ATOM 3987 O O . ILE A 1 489 ? -26.926 6.451 4.645 1.00 97.88 489 ILE A O 1
ATOM 3991 N N . GLU A 1 490 ? -28.562 4.935 4.927 1.00 97.50 490 GLU A N 1
ATOM 3992 C CA . GLU A 1 490 ? -28.961 5.343 6.271 1.00 97.50 490 GLU A CA 1
ATOM 3993 C C . GLU A 1 490 ? -28.464 4.305 7.278 1.00 97.50 490 GLU A C 1
ATOM 3995 O O . GLU A 1 490 ? -28.817 3.126 7.184 1.00 97.50 490 GLU A O 1
ATOM 4000 N N . PHE A 1 491 ? -27.640 4.738 8.229 1.00 97.31 491 PHE A N 1
ATOM 4001 C CA . PHE A 1 491 ? -27.167 3.923 9.345 1.00 97.31 491 PHE A CA 1
ATOM 4002 C C . PHE A 1 491 ? -28.143 3.985 10.523 1.00 97.31 491 PHE A C 1
ATOM 4004 O O . PHE A 1 491 ? -28.893 4.950 10.682 1.00 97.31 491 PHE A O 1
ATOM 4011 N N . THR A 1 492 ? -28.153 2.942 11.347 1.00 96.25 492 THR A N 1
ATOM 4012 C CA . THR A 1 492 ? -28.893 2.945 12.615 1.00 96.25 492 THR A CA 1
ATOM 4013 C C . THR A 1 492 ? -28.185 3.819 13.660 1.00 96.25 492 THR A C 1
ATOM 4015 O O . THR A 1 492 ? -26.977 4.027 13.573 1.00 96.25 492 THR A O 1
ATOM 4018 N N . GLU A 1 493 ? -28.914 4.314 14.666 1.00 91.75 493 GLU A N 1
ATOM 4019 C CA . GLU A 1 493 ? -28.348 5.155 15.743 1.00 91.75 493 GLU A CA 1
ATOM 4020 C C . GLU A 1 493 ? -27.310 4.424 16.614 1.00 91.75 493 GLU A C 1
ATOM 4022 O O . GLU A 1 493 ? -26.421 5.055 17.171 1.00 91.75 493 GLU A O 1
ATOM 4027 N N . ASP A 1 494 ? -27.385 3.094 16.711 1.00 92.00 494 ASP A N 1
ATOM 4028 C CA . ASP A 1 494 ? -26.437 2.248 17.449 1.00 92.00 494 ASP A CA 1
ATOM 4029 C C . ASP A 1 494 ? -25.173 1.885 16.645 1.00 92.00 494 ASP A C 1
ATOM 4031 O O . ASP A 1 494 ? -24.287 1.197 17.155 1.00 92.00 494 ASP A O 1
ATOM 4035 N N . SER A 1 495 ? -25.060 2.342 15.392 1.00 93.06 495 SER A N 1
ATOM 4036 C CA . SER A 1 495 ? -23.885 2.077 14.558 1.00 93.06 495 SER A CA 1
ATOM 4037 C C . SER A 1 495 ? -22.630 2.771 15.093 1.00 93.06 495 SER A C 1
ATOM 4039 O O . SER A 1 495 ? -22.603 3.985 15.292 1.00 93.06 495 SER A O 1
ATOM 4041 N N . LYS A 1 496 ? -21.536 2.016 15.235 1.00 91.94 496 LYS A N 1
ATOM 4042 C CA . LYS A 1 496 ? -20.224 2.537 15.650 1.00 91.94 496 LYS A CA 1
ATOM 4043 C C . LYS A 1 496 ? -19.528 3.271 14.500 1.00 91.94 496 LYS A C 1
ATOM 4045 O O . LYS A 1 496 ? -18.747 2.679 13.765 1.00 91.94 496 LYS A O 1
ATOM 4050 N N . LEU A 1 497 ? -19.835 4.556 14.321 1.00 90.00 497 LEU A N 1
ATOM 4051 C CA . LEU A 1 497 ? -19.314 5.389 13.221 1.00 90.00 497 LEU A CA 1
ATOM 4052 C C . LEU A 1 497 ? -18.161 6.331 13.619 1.00 90.00 497 LEU A C 1
ATOM 4054 O O . LEU A 1 497 ? -17.758 7.185 12.833 1.00 90.00 497 LEU A O 1
ATOM 4058 N N . ASN A 1 498 ? -17.630 6.204 14.832 1.00 82.50 498 ASN A N 1
ATOM 4059 C CA . ASN A 1 498 ? -16.576 7.065 15.380 1.00 82.50 498 ASN A CA 1
ATOM 4060 C C . ASN A 1 498 ? -15.158 6.466 15.288 1.00 82.50 498 ASN A C 1
ATOM 4062 O O . ASN A 1 498 ? -14.194 7.139 15.644 1.00 82.50 498 ASN A O 1
ATOM 4066 N N . GLU A 1 499 ? -15.016 5.229 14.811 1.00 81.19 499 GLU A N 1
ATOM 4067 C CA . GLU A 1 499 ? -13.731 4.526 14.718 1.00 81.19 499 GLU A CA 1
ATOM 4068 C C . GLU A 1 499 ? -12.978 4.920 13.430 1.00 81.19 499 GLU A C 1
ATOM 4070 O O . GLU A 1 499 ? -13.239 4.415 12.339 1.00 81.19 499 GLU A O 1
ATOM 4075 N N . LEU A 1 500 ? -12.029 5.851 13.527 1.00 79.12 500 LEU A N 1
ATOM 4076 C CA . LEU A 1 500 ? -11.109 6.153 12.424 1.00 79.12 500 LEU A CA 1
ATOM 4077 C C . LEU A 1 500 ? -9.846 5.276 12.513 1.00 79.12 500 LEU A C 1
ATOM 4079 O O . LEU A 1 500 ? -9.406 4.977 13.621 1.00 79.12 500 LEU A O 1
ATOM 4083 N N . PRO A 1 501 ? -9.241 4.873 11.377 1.00 85.69 501 PRO A N 1
ATOM 4084 C CA . PRO A 1 501 ? -9.622 5.214 9.999 1.00 85.69 501 PRO A CA 1
ATOM 4085 C C . PRO A 1 501 ? -10.634 4.261 9.345 1.00 85.69 501 PRO A C 1
ATOM 4087 O O . PRO A 1 501 ? -11.065 4.512 8.219 1.00 85.69 501 PRO A O 1
ATOM 4090 N N . SER A 1 502 ? -11.031 3.182 10.025 1.00 88.69 502 SER A N 1
ATOM 4091 C CA . SER A 1 502 ? -11.843 2.101 9.445 1.00 88.69 502 SER A CA 1
ATOM 4092 C C . SER A 1 502 ? -13.164 2.597 8.844 1.00 88.69 502 SER A C 1
ATOM 4094 O O . SER A 1 502 ? -13.542 2.172 7.751 1.00 88.69 502 SER A O 1
ATOM 4096 N N . ILE A 1 503 ? -13.835 3.551 9.496 1.00 93.94 503 ILE A N 1
ATOM 4097 C CA . ILE A 1 503 ? -15.096 4.109 8.997 1.00 93.94 503 ILE A CA 1
ATOM 4098 C C . ILE A 1 503 ? -14.883 5.027 7.786 1.00 93.94 503 ILE A C 1
ATOM 4100 O O . ILE A 1 503 ? -15.713 5.033 6.877 1.00 93.94 503 ILE A O 1
ATOM 4104 N N . GLN A 1 504 ? -13.758 5.743 7.702 1.00 93.44 504 GLN A N 1
ATOM 4105 C CA . GLN A 1 504 ? -13.428 6.505 6.495 1.00 93.44 504 GLN A CA 1
ATOM 4106 C C . GLN A 1 504 ? -13.168 5.562 5.313 1.00 93.44 504 GLN A C 1
ATOM 4108 O O . GLN A 1 504 ? -13.741 5.759 4.241 1.00 93.44 504 GLN A O 1
ATOM 4113 N N . TRP A 1 505 ? -12.381 4.501 5.511 1.00 94.44 505 TRP A N 1
ATOM 4114 C CA . TRP A 1 505 ? -12.117 3.514 4.459 1.00 94.44 505 TRP A CA 1
ATOM 4115 C C . TRP A 1 505 ? -13.391 2.808 3.991 1.00 94.44 505 TRP A C 1
ATOM 4117 O O . TRP A 1 505 ? -13.554 2.570 2.796 1.00 94.44 505 TRP A O 1
ATOM 4127 N N . MET A 1 506 ? -14.329 2.532 4.902 1.00 96.94 506 MET A N 1
ATOM 4128 C CA . MET A 1 506 ? -15.657 2.033 4.548 1.00 96.94 506 MET A CA 1
ATOM 4129 C C . MET A 1 506 ? -16.385 2.995 3.600 1.00 96.94 506 MET A C 1
ATOM 4131 O O . MET A 1 506 ? -16.909 2.566 2.572 1.00 96.94 506 MET A O 1
ATOM 4135 N N . MET A 1 507 ? -16.432 4.291 3.928 1.00 97.00 507 MET A N 1
ATOM 4136 C CA . MET A 1 507 ? -17.108 5.292 3.094 1.00 97.00 507 MET A CA 1
ATOM 4137 C C . MET A 1 507 ? -16.465 5.399 1.707 1.00 97.00 507 MET A C 1
ATOM 4139 O O . MET A 1 507 ? -17.172 5.407 0.701 1.00 97.00 507 MET A O 1
ATOM 4143 N N . GLU A 1 508 ? -15.137 5.422 1.644 1.00 97.38 508 GLU A N 1
ATOM 4144 C CA . GLU A 1 508 ? -14.365 5.470 0.398 1.00 97.38 508 GLU A CA 1
ATOM 4145 C C . GLU A 1 508 ? -14.577 4.217 -0.468 1.00 97.38 508 GLU A C 1
ATOM 4147 O O . GLU A 1 508 ? -14.802 4.323 -1.677 1.00 97.38 508 GLU A O 1
ATOM 4152 N N . ALA A 1 509 ? -14.608 3.031 0.148 1.00 98.19 509 ALA A N 1
ATOM 4153 C CA . ALA A 1 509 ? -14.923 1.777 -0.530 1.00 98.19 509 ALA A CA 1
ATOM 4154 C C . ALA A 1 509 ? -16.356 1.763 -1.081 1.00 98.19 509 ALA A C 1
ATOM 4156 O O . ALA A 1 509 ? -16.589 1.292 -2.196 1.00 98.19 509 ALA A O 1
ATOM 4157 N N . ILE A 1 510 ? -17.323 2.301 -0.330 1.00 98.38 510 ILE A N 1
ATOM 4158 C CA . ILE A 1 510 ? -18.713 2.438 -0.780 1.00 98.38 510 ILE A CA 1
ATOM 4159 C C . ILE A 1 510 ? -18.799 3.397 -1.970 1.00 98.38 510 ILE A C 1
ATOM 4161 O O . ILE A 1 510 ? -19.522 3.104 -2.919 1.00 98.38 510 ILE A O 1
ATOM 4165 N N . LEU A 1 511 ? -18.067 4.514 -1.952 1.00 98.38 511 LEU A N 1
ATOM 4166 C CA . LEU A 1 511 ? -18.037 5.477 -3.056 1.00 98.38 511 LEU A CA 1
ATOM 4167 C C . LEU A 1 511 ? -17.463 4.854 -4.341 1.00 98.38 511 LEU A C 1
ATOM 4169 O O . LEU A 1 511 ? -18.059 5.002 -5.409 1.00 98.38 511 LEU A O 1
ATOM 4173 N N . LEU A 1 512 ? -16.347 4.123 -4.244 1.00 98.25 512 LEU A N 1
ATOM 4174 C CA . LEU A 1 512 ? -15.776 3.378 -5.374 1.00 98.25 512 LEU A CA 1
ATOM 4175 C C . LEU A 1 512 ? -16.726 2.286 -5.874 1.00 98.25 512 LEU A C 1
ATOM 4177 O O . LEU A 1 512 ? -16.942 2.156 -7.076 1.00 98.25 512 LEU A O 1
ATOM 4181 N N . THR A 1 513 ? -17.349 1.545 -4.958 1.00 98.06 513 THR A N 1
ATOM 4182 C CA . THR A 1 513 ? -18.341 0.525 -5.311 1.00 98.06 513 THR A CA 1
ATOM 4183 C C . THR A 1 513 ? -19.529 1.172 -6.021 1.00 98.06 513 THR A C 1
ATOM 4185 O O . THR A 1 513 ? -19.907 0.727 -7.090 1.00 98.06 513 THR A O 1
ATOM 4188 N N . ALA A 1 514 ? -20.085 2.277 -5.520 1.00 97.75 514 ALA A N 1
ATOM 4189 C CA . ALA A 1 514 ? -21.210 2.966 -6.159 1.00 97.75 514 ALA A CA 1
ATOM 4190 C C . ALA A 1 514 ? -20.885 3.408 -7.596 1.00 97.75 514 ALA A C 1
ATOM 4192 O O . ALA A 1 514 ? -21.732 3.271 -8.484 1.00 97.75 514 ALA A O 1
ATOM 4193 N N . LYS A 1 515 ? -19.641 3.839 -7.845 1.00 96.00 515 LYS A N 1
ATOM 4194 C CA . LYS A 1 515 ? -19.140 4.147 -9.190 1.00 96.00 515 LYS A CA 1
ATOM 4195 C C . LYS A 1 515 ? -19.237 2.945 -10.136 1.00 96.00 515 LYS A C 1
ATOM 4197 O O . LYS A 1 515 ? -19.713 3.102 -11.256 1.00 96.00 515 LYS A O 1
ATOM 4202 N N . GLU A 1 516 ? -18.837 1.750 -9.695 1.00 95.19 516 GLU A N 1
ATOM 4203 C CA . GLU A 1 516 ? -18.911 0.512 -10.498 1.00 95.19 516 GLU A CA 1
ATOM 4204 C C . GLU A 1 516 ? -20.357 0.134 -10.872 1.00 95.19 516 GLU A C 1
ATOM 4206 O O . GLU A 1 516 ? -20.594 -0.581 -11.847 1.00 95.19 516 GLU A O 1
ATOM 4211 N N . PHE A 1 517 ? -21.343 0.630 -10.117 1.00 95.25 517 PHE A N 1
ATOM 4212 C CA . PHE A 1 517 ? -22.771 0.443 -10.388 1.00 95.25 517 PHE A CA 1
ATOM 4213 C C . PHE A 1 517 ? -23.404 1.598 -11.181 1.00 95.25 517 PHE A C 1
ATOM 4215 O O . PHE A 1 517 ? -24.602 1.546 -11.457 1.00 95.25 517 PHE A O 1
ATOM 4222 N N . GLY A 1 518 ? -22.615 2.594 -11.598 1.00 93.56 518 GLY A N 1
ATOM 4223 C CA . GLY A 1 518 ? -23.060 3.700 -12.450 1.00 93.56 518 GLY A CA 1
ATOM 4224 C C . GLY A 1 518 ? -23.675 4.889 -11.709 1.00 93.56 518 GLY A C 1
ATOM 4225 O O . GLY A 1 518 ? -24.225 5.774 -12.359 1.00 93.56 518 GLY A O 1
ATOM 4226 N N . PHE A 1 519 ? -23.590 4.936 -10.378 1.00 96.50 519 PHE A N 1
ATOM 4227 C CA . PHE A 1 519 ? -24.032 6.098 -9.603 1.00 96.50 519 PHE A CA 1
ATOM 4228 C C . PHE A 1 519 ? -22.965 7.195 -9.613 1.00 96.50 519 PHE A C 1
ATOM 4230 O O . PHE A 1 519 ? -21.772 6.890 -9.541 1.00 96.50 519 PHE A O 1
ATOM 4237 N N . HIS A 1 520 ? -23.376 8.466 -9.630 1.00 96.38 520 HIS A N 1
ATOM 4238 C CA . HIS A 1 520 ? -22.437 9.591 -9.569 1.00 96.38 520 HIS A CA 1
ATOM 4239 C C . HIS A 1 520 ? -22.311 10.194 -8.170 1.00 96.38 520 HIS A C 1
ATOM 4241 O O . HIS A 1 520 ? -21.299 10.839 -7.884 1.00 96.38 520 HIS A O 1
ATOM 4247 N N . THR A 1 521 ? -23.282 9.970 -7.276 1.00 97.62 521 THR A N 1
ATOM 4248 C CA . THR A 1 521 ? -23.183 10.424 -5.882 1.00 97.62 521 THR A CA 1
ATOM 4249 C C . THR A 1 521 ? -23.650 9.391 -4.856 1.00 97.62 521 THR A C 1
ATOM 4251 O O . THR A 1 521 ? -24.502 8.544 -5.130 1.00 97.62 521 THR A O 1
ATOM 4254 N N . VAL A 1 522 ? -23.136 9.504 -3.630 1.00 98.25 522 VAL A N 1
ATOM 4255 C CA . VAL A 1 522 ? -23.619 8.776 -2.448 1.00 98.25 522 VAL A CA 1
ATOM 4256 C C . VAL A 1 522 ? -23.941 9.772 -1.336 1.00 98.25 522 VAL A C 1
ATOM 4258 O O . VAL A 1 522 ? -23.228 10.751 -1.134 1.00 98.25 522 VAL A O 1
ATOM 4261 N N . THR A 1 523 ? -25.031 9.541 -0.612 1.00 98.12 523 THR A N 1
ATOM 4262 C CA . THR A 1 523 ? -25.446 10.325 0.555 1.00 98.12 523 THR A CA 1
ATOM 4263 C C . THR A 1 523 ? -25.477 9.415 1.777 1.00 98.12 523 THR A C 1
ATOM 4265 O O . THR A 1 523 ? -26.231 8.443 1.795 1.00 98.12 523 THR A O 1
ATOM 4268 N N . PHE A 1 524 ? -24.700 9.743 2.807 1.00 97.62 524 PHE A N 1
ATOM 4269 C CA . PHE A 1 524 ? -24.698 9.018 4.081 1.00 97.62 524 PHE A CA 1
ATOM 4270 C C . PHE A 1 524 ? -25.568 9.745 5.110 1.00 97.62 524 PHE A C 1
ATOM 4272 O O . PHE A 1 524 ? -25.505 10.972 5.207 1.00 97.62 524 PHE A O 1
ATOM 4279 N N . LYS A 1 525 ? -26.396 8.999 5.845 1.00 96.19 525 LYS A N 1
ATOM 4280 C CA . LYS A 1 525 ? -27.372 9.517 6.818 1.00 96.19 525 LYS A CA 1
ATOM 4281 C C . LYS A 1 525 ? -27.376 8.702 8.110 1.00 96.19 525 LYS A C 1
ATOM 4283 O O . LYS A 1 525 ? -27.012 7.527 8.094 1.00 96.19 525 LYS A O 1
ATOM 4288 N N . GLY A 1 526 ? -27.888 9.298 9.186 1.00 93.06 526 GLY A N 1
ATOM 4289 C CA . GLY A 1 526 ? -28.110 8.621 10.469 1.00 93.06 526 GLY A CA 1
ATOM 4290 C C . GLY A 1 526 ? -26.836 8.351 11.275 1.00 93.06 526 GLY A C 1
ATOM 4291 O O . GLY A 1 526 ? -25.770 8.890 10.977 1.00 93.06 526 GLY A O 1
ATOM 4292 N N . GLY A 1 527 ? -26.966 7.522 12.314 1.00 88.06 527 GLY A N 1
ATOM 4293 C CA . GLY A 1 527 ? -25.858 7.109 13.183 1.00 88.06 527 GLY A CA 1
ATOM 4294 C C . GLY A 1 527 ? -25.289 8.212 14.078 1.00 88.06 527 GLY A C 1
ATOM 4295 O O . GLY A 1 527 ? -24.127 8.131 14.456 1.00 88.06 527 GLY A O 1
ATOM 4296 N N . GLY A 1 528 ? -26.057 9.268 14.369 1.00 86.62 528 GLY A N 1
ATOM 4297 C CA . GLY A 1 528 ? -25.659 10.337 15.293 1.00 86.62 528 GLY A CA 1
ATOM 4298 C C . GLY A 1 528 ? -24.448 11.197 14.889 1.00 86.62 528 GLY A C 1
ATOM 4299 O O . GLY A 1 528 ? -23.998 12.019 15.688 1.00 86.62 528 GLY A O 1
ATOM 4300 N N . VAL A 1 529 ? -23.910 11.055 13.671 1.00 88.00 529 VAL A N 1
ATOM 4301 C CA . VAL A 1 529 ? -22.673 11.728 13.231 1.00 88.00 529 VAL A CA 1
ATOM 4302 C C . VAL A 1 529 ? -22.952 12.779 12.152 1.00 88.00 529 VAL A C 1
ATOM 4304 O O . VAL A 1 529 ? -23.754 12.580 11.245 1.00 88.00 529 VAL A O 1
ATOM 4307 N N . LYS A 1 530 ? -22.258 13.925 12.229 1.00 90.06 530 LYS A N 1
ATOM 4308 C CA . LYS A 1 530 ? -22.344 15.003 11.220 1.00 90.06 530 LYS A CA 1
ATOM 4309 C C . LYS A 1 530 ? -21.257 14.924 10.142 1.00 90.06 530 LYS A C 1
ATOM 4311 O O . LYS A 1 530 ? -21.459 15.409 9.027 1.00 90.06 530 LYS A O 1
ATOM 4316 N N . ARG A 1 531 ? -20.085 14.379 10.475 1.00 89.88 531 ARG A N 1
ATOM 4317 C CA . ARG A 1 531 ? -18.905 14.330 9.603 1.00 89.88 531 ARG A CA 1
ATOM 4318 C C . ARG A 1 531 ? -17.987 13.172 9.986 1.00 89.88 531 ARG A C 1
ATOM 4320 O O . ARG A 1 531 ? -17.797 12.930 11.172 1.00 89.88 531 ARG A O 1
ATOM 4327 N N . ILE A 1 532 ? -17.376 12.543 8.985 1.00 87.31 532 ILE A N 1
ATOM 4328 C CA . ILE A 1 532 ? -16.314 11.540 9.134 1.00 87.31 532 ILE A CA 1
ATOM 4329 C C . ILE A 1 532 ? -15.198 11.899 8.154 1.00 87.31 532 ILE A C 1
ATOM 4331 O O . ILE A 1 532 ? -15.436 11.956 6.948 1.00 87.31 532 ILE A O 1
ATOM 4335 N N . GLY A 1 533 ? -14.000 12.197 8.662 1.00 84.44 533 GLY A N 1
ATOM 4336 C CA . GLY A 1 533 ? -12.905 12.713 7.835 1.00 84.44 533 GLY A CA 1
ATOM 4337 C C . GLY A 1 533 ? -13.347 13.943 7.013 1.00 84.44 533 GLY A C 1
ATOM 4338 O O . GLY A 1 533 ? -13.935 14.871 7.583 1.00 84.44 533 GLY A O 1
ATOM 4339 N N . PRO A 1 534 ? -13.127 13.967 5.683 1.00 85.56 534 PRO A N 1
ATOM 4340 C CA . PRO A 1 534 ? -13.586 15.055 4.814 1.00 85.56 534 PRO A CA 1
ATOM 4341 C C . PRO A 1 534 ? -15.084 14.978 4.452 1.00 85.56 534 PRO A C 1
ATOM 4343 O O . PRO A 1 534 ? -15.618 15.895 3.827 1.00 85.56 534 PRO A O 1
ATOM 4346 N N . TYR A 1 535 ? -15.789 13.909 4.828 1.00 91.19 535 TYR A N 1
ATOM 4347 C CA . TYR A 1 535 ? -17.130 13.602 4.334 1.00 91.19 535 TYR A CA 1
ATOM 4348 C C . TYR A 1 535 ? -18.226 14.097 5.278 1.00 91.19 535 TYR A C 1
ATOM 4350 O O . TYR A 1 535 ? -18.294 13.709 6.445 1.00 91.19 535 TYR A O 1
ATOM 4358 N N . MET A 1 536 ? -19.123 14.941 4.766 1.00 92.12 536 MET A N 1
ATOM 4359 C CA . MET A 1 536 ? -20.283 15.434 5.512 1.00 92.12 536 MET A CA 1
ATOM 4360 C C . MET A 1 536 ? -21.506 14.542 5.294 1.00 92.12 536 MET A C 1
ATOM 4362 O O . MET A 1 536 ? -21.875 14.254 4.156 1.00 92.12 536 MET A O 1
ATOM 4366 N N . PHE A 1 537 ? -22.164 14.159 6.386 1.00 94.69 537 PHE A N 1
ATOM 4367 C CA . PHE A 1 537 ? -23.437 13.441 6.335 1.00 94.69 537 PHE A CA 1
ATOM 4368 C C . PHE A 1 537 ? -24.545 14.377 5.830 1.00 94.69 537 PHE A C 1
ATOM 4370 O O . PHE A 1 537 ? -24.419 15.602 5.887 1.00 94.69 537 PHE A O 1
ATOM 4377 N N . GLU A 1 538 ? -25.618 13.801 5.285 1.00 94.62 538 GLU A N 1
ATOM 4378 C CA . GLU A 1 538 ? -26.744 14.505 4.646 1.00 94.62 538 GLU A CA 1
ATOM 4379 C C . GLU A 1 538 ? -26.383 15.316 3.384 1.00 94.62 538 GLU A C 1
ATOM 4381 O O . GLU A 1 538 ? -27.243 15.975 2.792 1.00 94.62 538 GLU A O 1
ATOM 4386 N N . LYS A 1 539 ? -25.130 15.258 2.919 1.00 96.00 539 LYS A N 1
ATOM 4387 C CA . LYS A 1 539 ? -24.686 15.860 1.656 1.00 96.00 539 LYS A CA 1
ATOM 4388 C C . LYS A 1 539 ? -24.478 14.788 0.591 1.00 96.00 539 LYS A C 1
ATOM 4390 O O . LYS A 1 539 ? -24.088 13.663 0.893 1.00 96.00 539 LYS A O 1
ATOM 4395 N N . LYS A 1 540 ? -24.733 15.156 -0.669 1.00 95.94 540 LYS A N 1
ATOM 4396 C CA . LYS A 1 540 ? -24.359 14.335 -1.824 1.00 95.94 540 LYS A CA 1
ATOM 4397 C C . LYS A 1 540 ? -22.848 14.413 -1.999 1.00 95.94 540 LYS A C 1
ATOM 4399 O O . LYS A 1 540 ? -22.315 15.500 -2.206 1.00 95.94 540 LYS A O 1
ATOM 4404 N N . ILE A 1 541 ? -22.185 13.271 -1.918 1.00 95.81 541 ILE A N 1
ATOM 4405 C CA . ILE A 1 541 ? -20.744 13.133 -2.100 1.00 95.81 541 ILE A CA 1
ATOM 4406 C C . ILE A 1 541 ? -20.518 12.519 -3.475 1.00 95.81 541 ILE A C 1
ATOM 4408 O O . ILE A 1 541 ? -21.092 11.472 -3.774 1.00 95.81 541 ILE A O 1
ATOM 4412 N N . ALA A 1 542 ? -19.724 13.174 -4.318 1.00 96.12 542 ALA A N 1
ATOM 4413 C CA . ALA A 1 542 ? -19.401 12.658 -5.642 1.00 96.12 542 ALA A CA 1
ATOM 4414 C C . ALA A 1 542 ? -18.572 11.371 -5.544 1.00 96.12 542 ALA A C 1
ATOM 4416 O O . ALA A 1 542 ? -17.687 11.251 -4.694 1.00 96.12 542 ALA A O 1
ATOM 4417 N N . VAL A 1 543 ? -18.842 10.413 -6.430 1.00 96.56 543 VAL A N 1
ATOM 4418 C CA . VAL A 1 543 ? -17.983 9.235 -6.564 1.00 96.56 543 VAL A CA 1
ATOM 4419 C C . VAL A 1 543 ? -16.603 9.643 -7.096 1.00 96.56 543 VAL A C 1
ATOM 4421 O O . VAL A 1 543 ? -16.498 10.569 -7.909 1.00 96.56 543 VAL A O 1
ATOM 4424 N N . PRO A 1 544 ? -15.530 8.962 -6.672 1.00 95.56 544 PRO A N 1
ATOM 4425 C CA . PRO A 1 544 ? -14.174 9.343 -7.030 1.00 95.56 544 PRO A CA 1
ATOM 4426 C C . PRO A 1 544 ? -13.847 9.138 -8.507 1.00 95.56 544 PRO A C 1
ATOM 4428 O O . PRO A 1 544 ? -14.497 8.386 -9.245 1.00 95.56 544 PRO A O 1
ATOM 4431 N N . VAL A 1 545 ? -12.780 9.806 -8.933 1.00 93.75 545 VAL A N 1
ATOM 4432 C CA . VAL A 1 545 ? -12.184 9.647 -10.263 1.00 93.75 545 VAL A CA 1
ATOM 4433 C C . VAL A 1 545 ? -11.093 8.585 -10.300 1.00 93.75 545 VAL A C 1
ATOM 4435 O O . VAL A 1 545 ? -10.845 8.055 -11.374 1.00 93.75 545 VAL A O 1
ATOM 4438 N N . GLY A 1 546 ? -10.528 8.199 -9.154 1.00 94.81 546 GLY A N 1
ATOM 4439 C CA . GLY A 1 546 ? -9.555 7.112 -9.070 1.00 94.81 546 GLY A CA 1
ATOM 4440 C C . GLY A 1 546 ? -9.344 6.603 -7.637 1.00 94.81 546 GLY A C 1
ATOM 4441 O O . GLY A 1 546 ? -9.671 7.317 -6.684 1.00 94.81 546 GLY A O 1
ATOM 4442 N N . PRO A 1 547 ? -8.842 5.370 -7.457 1.00 96.38 547 PRO A N 1
ATOM 4443 C CA . PRO A 1 547 ? -8.493 4.796 -6.162 1.00 96.38 547 PRO A CA 1
ATOM 4444 C C . PRO A 1 547 ? -6.993 4.948 -5.865 1.00 96.38 547 PRO A C 1
ATOM 4446 O O . PRO A 1 547 ? -6.181 5.116 -6.772 1.00 96.38 547 PRO A O 1
ATOM 4449 N N . ASN A 1 548 ? -6.615 4.823 -4.597 1.00 96.00 548 ASN A N 1
ATOM 4450 C CA . ASN A 1 548 ? -5.235 4.684 -4.124 1.00 96.00 548 ASN A CA 1
ATOM 4451 C C . ASN A 1 548 ? -4.271 5.760 -4.682 1.00 96.00 548 ASN A C 1
ATOM 4453 O O . ASN A 1 548 ? -3.384 5.437 -5.476 1.00 96.00 548 ASN A O 1
ATOM 4457 N N . PRO A 1 549 ? -4.446 7.045 -4.320 1.00 93.06 549 PRO A N 1
ATOM 4458 C CA . PRO A 1 549 ? -3.609 8.130 -4.826 1.00 93.06 549 PRO A CA 1
ATOM 4459 C C . PRO A 1 549 ? -2.161 8.081 -4.340 1.00 93.06 549 PRO A C 1
ATOM 4461 O O . PRO A 1 549 ? -1.907 8.013 -3.136 1.00 93.06 549 PRO A O 1
ATOM 4464 N N . ILE A 1 550 ? -1.204 8.248 -5.259 1.00 87.31 550 ILE A N 1
ATOM 4465 C CA . ILE A 1 550 ? 0.161 8.650 -4.911 1.00 87.31 550 ILE A CA 1
ATOM 4466 C C . ILE A 1 550 ? 0.131 10.128 -4.521 1.00 87.31 550 ILE A C 1
ATOM 4468 O O . ILE A 1 550 ? -0.047 11.006 -5.365 1.00 87.31 550 ILE A O 1
ATOM 4472 N N . MET A 1 551 ? 0.338 10.413 -3.237 1.00 65.38 551 MET A N 1
ATOM 4473 C CA . MET A 1 551 ? 0.530 11.779 -2.752 1.00 65.38 551 MET A CA 1
ATOM 4474 C C . MET A 1 551 ? 1.853 12.331 -3.301 1.00 65.38 551 MET A C 1
ATOM 4476 O O . MET A 1 551 ? 2.932 11.954 -2.840 1.00 65.38 551 MET A O 1
ATOM 4480 N N . VAL A 1 552 ? 1.781 13.229 -4.284 1.00 43.94 552 VAL A N 1
ATOM 4481 C CA . VAL A 1 552 ? 2.917 14.076 -4.659 1.00 43.94 552 VAL A CA 1
ATOM 4482 C C . VAL A 1 552 ? 2.945 15.206 -3.639 1.00 43.94 552 VAL A C 1
ATOM 4484 O O . VAL A 1 552 ? 2.071 16.070 -3.658 1.00 43.94 552 VAL A O 1
ATOM 4487 N N . TYR A 1 553 ? 3.914 15.201 -2.721 1.00 32.88 553 TYR A N 1
ATOM 4488 C CA . TYR A 1 553 ? 4.171 16.387 -1.911 1.00 32.88 553 TYR A CA 1
ATOM 4489 C C . TYR A 1 553 ? 4.494 17.522 -2.881 1.00 32.88 553 TYR A C 1
ATOM 4491 O O . TYR A 1 553 ? 5.534 17.503 -3.540 1.00 32.88 553 TYR A O 1
ATOM 4499 N N . ALA A 1 554 ? 3.590 18.494 -3.006 1.00 25.27 554 ALA A N 1
ATOM 4500 C CA . ALA A 1 554 ? 3.973 19.786 -3.533 1.00 25.27 554 ALA A CA 1
ATOM 4501 C C . ALA A 1 554 ? 5.082 20.281 -2.604 1.00 25.27 554 ALA A C 1
ATOM 4503 O O . ALA A 1 554 ? 4.840 20.510 -1.419 1.00 25.27 554 ALA A O 1
ATOM 4504 N N . SER A 1 555 ? 6.308 20.352 -3.116 1.00 23.28 555 SER A N 1
ATOM 4505 C CA . SER A 1 555 ? 7.401 21.053 -2.456 1.00 23.28 555 SER A CA 1
ATOM 4506 C C . SER A 1 555 ? 6.876 22.438 -2.089 1.00 23.28 555 SER A C 1
ATOM 4508 O O . SER A 1 555 ? 6.586 23.236 -2.986 1.00 23.28 555 SER A O 1
ATOM 4510 N N . ALA A 1 556 ? 6.660 22.674 -0.794 1.00 25.75 556 ALA A N 1
ATOM 4511 C CA . ALA A 1 556 ? 6.292 23.983 -0.288 1.00 25.75 556 ALA A CA 1
ATOM 4512 C C . ALA A 1 556 ? 7.385 24.959 -0.742 1.00 25.75 556 ALA A C 1
ATOM 4514 O O . ALA A 1 556 ? 8.567 24.724 -0.485 1.00 25.75 556 ALA A O 1
ATOM 4515 N N . ARG A 1 557 ? 6.975 25.957 -1.526 1.00 26.84 557 ARG A N 1
ATOM 4516 C CA . ARG A 1 557 ? 7.822 27.075 -1.940 1.00 26.84 557 ARG A CA 1
ATOM 4517 C C . ARG A 1 557 ? 8.110 27.992 -0.768 1.00 26.84 557 ARG A C 1
ATOM 4519 O O . ARG A 1 557 ? 7.201 28.130 0.083 1.00 26.84 557 ARG A O 1
#

Radius of gyration: 32.65 Å; chains: 1; bounding box: 81×63×114 Å

Sequence (557 aa):
MDSVFEELYEKYHHDIFNFLFYMVRNREQAEDLVQEVYIKVLRSYKRFKGESSEKTWLLSIARHVAIDFFRKQKSRRRKISGNLDWDEEQLCDVQPLPEEIAIQKEEIQLLYRCLERCTIDQQLVIVLRFIQSLSITETAEALGWTESKVKTTQHRALKVLKKYMEEEMEKGGSSVKKFRWNDECLEHALQQMPMIKDHRSKEEIYQQLIEARKTARRKSWFLPSLISVVAVMLVTAIYAPSLPLTQHSEKRTEKLDQHMITLQAKQPAKESQTLLSAEERDSSLSRIVTKEALNDQDIAVVGVPDQQSHIIIPISVPVKKYEPAAEQLEMATSKIDEQKWGVSKRLLDGVTIAPSRESKVWLVRVPKQHPIFSEGSTSESMFLASIEETIRWMGGKKVCFFTEKKEGMALHHIGYVKALEIPHKKRVYYLYRPGPTHPVFLVPSPQHVPTFLEALKQMKKDGDGPLRSTVPKGVHIKKVSMQHDNVVIEFTEDSKLNELPSIQWMMEAILLTAKEFGFHTVTFKGGGVKRIGPYMFEKKIAVPVGPNPIMVYASAR

Foldseek 3Di:
DPVVLVVCCVPCVLVLLLLLCLLPVDNVRSLVLSLVLSLVCVVCVVVDPPPDDSNLVSLLSSLVSSVVVVVVVVVVVCVVCVDDPDDPPPDPPVDDRDPLQNPDPPLLVLLSVLLVVADSLLSLLLCVCQVVVDDLVSSCSSNVHDSVSSVVSPVVSLVSSLVSSVVVVVVVPDPDPPPRDDSVNSSVSSNVNDRDGDPDDPVRSVVVSVVVVVVVVVVVVVPDDDPPVPPVPPDDDDDDDDDDDDDDDDDDDDDDDDDDDDDDDDDDDDDDDDDDDPLRVLLQDAQFAAPVNQPQWDWAWFFFAFPVLPATFTEIETHHPPDFPQVRVVVRLVPDDCVQARTDCLLCVPWTWHDDPDPQEIEIEDEPPRCQQVDDPSSVVRSVVRVLVRSVLVRHQKYAYYHHPHAWDQGPPVGTDGMDGRDLALWFWFWAASDPSHRIWTGTAPDGDDDLVVSVVCLDQAGPDRTHRLDDPQWAFPDWDDDPQEIETETELRRPCPDPPSNVSSVLRSLQSVVSVPHQWYAYHHNPDQDDNPDGHPDTDGRGSTGRYDDDPPPDD

pLDDT: mean 80.37, std 22.7, range [19.45, 98.38]

InterPro domains:
  IPR000838 RNA polymerase sigma factor 70, ECF, conserved site [PS01063] (30-61)
  IPR007627 RNA polymerase sigma-70 region 2 [PF04542] (8-75)
  IPR013249 RNA polymerase sigma factor 70, region 4 type 2 [PF08281] (109-159)
  IPR013324 RNA polymerase sigma factor, region 3/4-like [SSF88659] (82-168)
  IPR013325 RNA polymerase sigma factor, region 2 [SSF88946] (4-88)
  IPR014284 RNA polymerase sigma-70-like domain [TIGR02937] (5-165)
  IPR036388 Winged helix-like DNA-binding domain superfamily [G3DSA:1.10.10.10] (92-170)
  IPR039425 RNA polymerase sigma-70-like [PTHR43133] (5-170)

Secondary structure (DSSP, 8-state):
--HHHHHHHHHHHHHHHHHHHHHH--HHHHHHHHHHHHHHHHHHGGG--SSS-HHHHHHHHHHHHHHHHHHHHHHHHHHHTTT----TTS----PPPPHHHHTS-HHHHHHHHHHHTS-HHHHHHHIIIIIS---HHHHHHHHT--HHHHHHHHHHHHHHHHHHHHHHHHHTT---------HHHHHHHHHTS--PPP-S-HHHHHHHHHHHHHHHHHHHHS-SSSSSSSSSSSSS-S---------------------------------------HHHHHTSS-SEE-GGGGTTEEEEEEEEEBTTSS-EEEEEEEEETTS-HHHHHHHHHHH--HHHHTB--GGGTT-EEEE-SSTTEEEEEE-TT-GGGGS-HHHHHHHHHHHHHHHHHTT-SEEEEEETTEEBEEETTTEEE-EEE-------EEEE-SSTTSPPEEEE-SS--S-HHHHHHHTTS--STT-B-SS-TT--EEEEEEETTEEEEEE-TT-----TTHHHHHHHHHHHHHHHTT-SEEEEEETT-SEETTEETTSEEEPPSEESB--------